Protein AF-A0A1V4HK90-F1 (afdb_monomer_lite)

Radius of gyration: 21.17 Å; chains: 1; bounding box: 54×52×65 Å

Organism: NCBI:txid1469647

pLDDT: mean 83.97, std 14.46, range [26.59, 98.81]

Sequence (377 aa):
MNIYHGDNYDIMKKLIDEGYAGCFDMIYLDGPFNSGRIFTRQIRGTNVELVDPWHELKSMQLYDKPELYLEDYKKRIELARELLNNRGVLVLQISQKEGHYLKVLLDSIFGREHFLCEVIWKMAEKPYPLRGQFGLSHESLFFYAKTDMVKKHNRLLFPSIWDDVGFYEELGEEDTLYPSQKPQKLMRRILEATTKRGDLIGDFYCGSGSMPFMAQALGRKWIASDTSWQAVQVTKDRLYEIGVRPHIFRIKANIPADMEGCWEVPYINEDGIHESQKVRIPLPTLVFQDNNFVLEHEDWRTWCLYNVLHVTLREGKHIFEWDRIQERIDELLSLPKDTYIQESHRGKDGDIRINDIFGCDYYYHNRKYKFSVPESI

Foldseek 3Di:
DEEEAAQLLVVLVVCVVVPLFQAAQEEEEPDDQLPLDFWWFDQPPDPFTWHAQVSNVVSQVRNVPVVVVLVSVLSNVLSVLRSHHQQHKYKYKYAPPCVVVVVVSCCVRQNPVQWDDKAKEQADPDFCDDVPDDGHGTIIITMGGSHPNHDQPDPDDDDSYHDPQYHQVPQPPVDLRGNPDDHLSVLLVVCVRRHAAAGEYEYADCQQNSNVLSCVVRRYHYYYYHNDLVSVLNNQVSCVVVVDHHQYAYDCPPFPPPPQFWGWAFDADQVGTHNVHTDIAGDWFWDQDPNAIFTDGPDLLVVLLSTTDQWDQDPNDTDGDPVVSNVSSVVVVPDDRSQQWDDWDQDPQRKTWTAGSSGQIWIDDPNDTDSDPPDHD

Secondary structure (DSSP, 8-state):
-EEEES-HHHHHHHHIIIIITT-EEEEEE----S--PPP-EEPTTSSPEE--HHHHHHHHHHTT-HHHHHHHHHHHHHHHHHHEEEEEEEEEEE-TTTHHHHHHHHHHHH-GGGEEEEEEEE--SSPBP-TTSPPB-EEEEEEEESSTT-----S----SEESSS--GGG-GGG--S-TTPPPHHHHHHHHHHH--TT-EEEESS-TTTHHHHHHHHTT-EEEEEES-HHHHHHHHHHHHHTT---EEEE-GGGS-TT-SSEEEEEEEETTEEEEEEEEEEEPPEEEEETTEEEEE-S-HHHHHHTTB--EEEETTEEEE-HHHHHHHHHHHHHS-GGGGEEEEEE-TTS-EEEEETTS-EEEEETTEEE-------

InterPro domains:
  IPR002295 N4/N6-methyltransferase, Type III restriction-modification enzyme EcoPI Mod subunit-like [PR00506] (24-36)
  IPR002295 N4/N6-methyltransferase, Type III restriction-modification enzyme EcoPI Mod subunit-like [PR00506] (76-95)
  IPR002295 N4/N6-methyltransferase, Type III restriction-modification enzyme EcoPI Mod subunit-like [PR00506] (178-200)
  IPR002295 N4/N6-methyltransferase, Type III restriction-modification enzyme EcoPI Mod subunit-like [PR00506] (201-215)
  IPR002941 DNA methylase N-4/N-6 [PF01555] (25-236)
  IPR029063 S-adenosyl-L-methionine-dependent methyltransferase superfamily [G3DSA:3.40.50.150] (1-254)
  IPR029063 S-adenosyl-L-methionine-dependent methyltransferase superfamily [SSF53335] (3-246)

Structure (mmCIF, N/CA/C/O backbone):
data_AF-A0A1V4HK90-F1
#
_entry.id   AF-A0A1V4HK90-F1
#
loop_
_atom_site.group_PDB
_atom_site.id
_atom_site.type_symbol
_atom_site.label_atom_id
_atom_site.label_alt_id
_atom_site.label_comp_id
_atom_site.label_asym_id
_atom_site.label_entity_id
_atom_site.label_seq_id
_atom_site.pdbx_PDB_ins_code
_atom_site.Cartn_x
_atom_site.Cartn_y
_atom_site.Cartn_z
_atom_site.occupancy
_atom_site.B_iso_or_equiv
_atom_site.auth_seq_id
_atom_site.auth_comp_id
_atom_site.auth_asym_id
_atom_site.auth_atom_id
_atom_site.pdbx_PDB_model_num
ATOM 1 N N . MET A 1 1 ? -7.450 16.323 -3.611 1.00 87.69 1 MET A N 1
ATOM 2 C CA . MET A 1 1 ? -7.262 14.862 -3.511 1.00 87.69 1 MET A CA 1
ATOM 3 C C . MET A 1 1 ? -5.878 14.588 -4.035 1.00 87.69 1 MET A C 1
ATOM 5 O O . MET A 1 1 ? -5.579 15.039 -5.140 1.00 87.69 1 MET A O 1
ATOM 9 N N . ASN A 1 2 ? -5.039 13.952 -3.227 1.00 92.44 2 ASN A N 1
ATOM 10 C CA . ASN A 1 2 ? -3.597 13.957 -3.445 1.00 92.44 2 ASN A CA 1
ATOM 11 C C . ASN A 1 2 ? -3.065 12.525 -3.374 1.00 92.44 2 ASN A C 1
ATOM 13 O O . ASN A 1 2 ? -3.453 11.780 -2.473 1.00 92.44 2 ASN A O 1
ATOM 17 N N . ILE A 1 3 ? -2.177 12.171 -4.301 1.00 92.50 3 ILE A N 1
ATOM 18 C CA . ILE A 1 3 ? -1.378 10.946 -4.248 1.00 92.50 3 ILE A CA 1
ATOM 19 C C . ILE A 1 3 ? 0.081 11.353 -4.068 1.00 92.50 3 ILE A C 1
ATOM 21 O O . ILE A 1 3 ? 0.580 12.193 -4.814 1.00 92.50 3 ILE A O 1
ATOM 25 N N . TYR A 1 4 ? 0.766 10.761 -3.100 1.00 90.00 4 TYR A N 1
ATOM 26 C CA . TYR A 1 4 ? 2.191 10.969 -2.884 1.00 90.00 4 TYR A CA 1
ATOM 27 C C . TYR A 1 4 ? 2.969 9.723 -3.307 1.00 90.00 4 TYR A C 1
ATOM 29 O O . TYR A 1 4 ? 2.623 8.606 -2.934 1.00 90.00 4 TYR A O 1
ATOM 37 N N . HIS A 1 5 ? 4.029 9.927 -4.077 1.00 85.06 5 HIS A N 1
ATOM 38 C CA . HIS A 1 5 ? 5.011 8.907 -4.409 1.00 85.06 5 HIS A CA 1
ATOM 39 C C . HIS A 1 5 ? 6.257 9.100 -3.542 1.00 85.06 5 HIS A C 1
ATOM 41 O O . HIS A 1 5 ? 6.858 10.183 -3.548 1.00 85.06 5 HIS A O 1
ATOM 47 N N . GLY A 1 6 ? 6.629 8.057 -2.809 1.00 80.50 6 GLY A N 1
ATOM 48 C CA . GLY A 1 6 ? 7.781 8.037 -1.913 1.00 80.50 6 GLY A CA 1
ATOM 49 C C . GLY A 1 6 ? 7.541 7.133 -0.707 1.00 80.50 6 GLY A C 1
ATOM 50 O O . GLY A 1 6 ? 6.469 6.543 -0.563 1.00 80.50 6 GLY A O 1
ATOM 51 N N . ASP A 1 7 ? 8.529 7.043 0.183 1.00 84.25 7 ASP A N 1
ATOM 52 C CA . ASP A 1 7 ? 8.348 6.281 1.415 1.00 84.25 7 ASP A CA 1
ATOM 53 C C . ASP A 1 7 ? 7.281 6.952 2.296 1.00 84.25 7 ASP A C 1
ATOM 55 O O . ASP A 1 7 ? 7.306 8.154 2.575 1.00 84.25 7 ASP A O 1
ATOM 59 N N . ASN A 1 8 ? 6.307 6.157 2.719 1.00 90.94 8 ASN A N 1
ATOM 60 C CA . ASN A 1 8 ? 5.166 6.626 3.492 1.00 90.94 8 ASN A CA 1
ATOM 61 C C . ASN A 1 8 ? 5.531 7.159 4.887 1.00 90.94 8 ASN A C 1
ATOM 63 O O . ASN A 1 8 ? 4.787 7.987 5.411 1.00 90.94 8 ASN A O 1
ATOM 67 N N . TYR A 1 9 ? 6.661 6.762 5.478 1.00 91.44 9 TYR A N 1
ATOM 68 C CA . TYR A 1 9 ? 7.172 7.384 6.699 1.00 91.44 9 TYR A CA 1
ATOM 69 C C . TYR A 1 9 ? 7.493 8.865 6.457 1.00 91.44 9 TYR A C 1
ATOM 71 O O . TYR A 1 9 ? 7.004 9.733 7.182 1.00 91.44 9 TYR A O 1
ATOM 79 N N . ASP A 1 10 ? 8.244 9.166 5.395 1.00 87.75 10 ASP A N 1
ATOM 80 C CA . ASP A 1 10 ? 8.623 10.539 5.045 1.00 87.75 10 ASP A CA 1
ATOM 81 C C . ASP A 1 10 ? 7.406 11.372 4.627 1.00 87.75 10 ASP A C 1
ATOM 83 O O . ASP A 1 10 ? 7.299 12.548 4.978 1.00 87.75 10 ASP A O 1
ATOM 87 N N . ILE A 1 11 ? 6.454 10.750 3.925 1.00 92.38 11 ILE A N 1
ATOM 88 C CA . ILE A 1 11 ? 5.189 11.386 3.540 1.00 92.38 11 ILE A CA 1
ATOM 89 C C . ILE A 1 11 ? 4.363 11.748 4.770 1.00 92.38 11 ILE A C 1
ATOM 91 O O . ILE A 1 11 ? 3.951 12.900 4.899 1.00 92.38 11 ILE A O 1
ATOM 95 N N . MET A 1 12 ? 4.135 10.810 5.692 1.00 96.38 12 MET A N 1
ATOM 96 C CA . MET A 1 12 ? 3.363 11.094 6.904 1.00 96.38 12 MET A CA 1
ATOM 97 C C . MET A 1 12 ? 4.035 12.169 7.763 1.00 96.38 12 MET A C 1
ATOM 99 O O . MET A 1 12 ? 3.344 13.048 8.277 1.00 96.38 12 MET A O 1
ATOM 103 N N . LYS A 1 13 ? 5.370 12.157 7.859 1.00 95.06 13 LYS A N 1
ATOM 104 C CA . LYS A 1 13 ? 6.131 13.206 8.547 1.00 95.06 13 LYS A CA 1
ATOM 105 C C . LYS A 1 13 ? 5.943 14.577 7.888 1.00 95.06 13 LYS A C 1
ATOM 107 O O . LYS A 1 13 ? 5.613 15.536 8.578 1.00 95.06 13 LYS A O 1
ATOM 112 N N . LYS A 1 14 ? 6.061 14.669 6.558 1.00 92.38 14 LYS A N 1
ATOM 113 C CA . LYS A 1 14 ? 5.802 15.920 5.825 1.00 92.38 14 LYS A CA 1
ATOM 114 C C . LYS A 1 14 ? 4.372 16.415 6.039 1.00 92.38 14 LYS A C 1
ATOM 116 O O . LYS A 1 14 ? 4.173 17.605 6.233 1.00 92.38 14 LYS A O 1
ATOM 121 N N . LEU A 1 15 ? 3.381 15.523 6.030 1.00 96.00 15 LEU A N 1
ATOM 122 C CA . LEU A 1 15 ? 1.987 15.897 6.281 1.00 96.00 15 LEU A CA 1
ATOM 123 C C . LEU A 1 15 ? 1.805 16.494 7.684 1.00 96.00 15 LEU A C 1
ATOM 125 O O . LEU A 1 15 ? 1.096 17.488 7.834 1.00 96.00 15 LEU A O 1
ATOM 129 N N . ILE A 1 16 ? 2.458 15.929 8.702 1.00 97.50 16 ILE A N 1
ATOM 130 C CA . ILE A 1 16 ? 2.481 16.501 10.057 1.00 97.50 16 ILE A CA 1
ATOM 131 C C . ILE A 1 16 ? 3.075 17.915 10.029 1.00 97.50 16 ILE A C 1
ATOM 133 O O . ILE A 1 16 ? 2.431 18.842 10.524 1.00 97.50 16 ILE A O 1
ATOM 137 N N . ASP A 1 17 ? 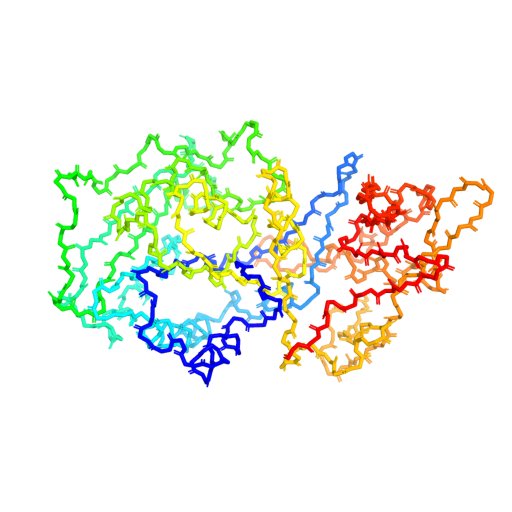4.231 18.094 9.383 1.00 93.75 17 ASP A N 1
ATOM 138 C CA . ASP A 1 17 ? 4.901 19.396 9.244 1.00 93.75 17 ASP A CA 1
ATOM 139 C C . ASP A 1 17 ? 4.040 20.425 8.475 1.00 93.75 17 ASP A C 1
ATOM 141 O O . ASP A 1 17 ? 4.097 21.625 8.741 1.00 93.75 17 ASP A O 1
ATOM 145 N N . GLU A 1 18 ? 3.191 19.959 7.555 1.00 93.56 18 GLU A N 1
ATOM 146 C CA . GLU A 1 18 ? 2.221 20.761 6.793 1.00 93.56 18 GLU A CA 1
ATOM 147 C C . GLU A 1 18 ? 0.905 21.028 7.546 1.00 93.56 18 GLU A C 1
ATOM 149 O O . GLU A 1 18 ? -0.017 21.635 6.997 1.00 93.56 18 GLU A O 1
ATOM 154 N N . GLY A 1 19 ? 0.803 20.604 8.808 1.00 96.69 19 GLY A N 1
ATOM 155 C CA . GLY A 1 19 ? -0.341 20.887 9.671 1.00 96.69 19 GLY A CA 1
ATOM 156 C C . GLY A 1 19 ? -1.487 19.879 9.581 1.00 96.69 19 GLY A C 1
ATOM 157 O O . GLY A 1 19 ? -2.588 20.189 10.029 1.00 96.69 19 GLY A O 1
ATOM 158 N N . TYR A 1 20 ? -1.255 18.674 9.047 1.00 98.00 20 TYR A N 1
ATOM 159 C CA . TYR A 1 20 ? -2.250 17.590 9.046 1.00 98.00 20 TYR A CA 1
ATOM 160 C C . TYR A 1 20 ? -2.288 16.770 10.346 1.00 98.00 20 TYR A C 1
ATOM 162 O O . TYR A 1 20 ? -3.078 15.824 10.459 1.00 98.00 20 TYR A O 1
ATOM 170 N N . ALA A 1 21 ? -1.456 17.102 11.337 1.00 98.50 21 ALA A N 1
ATOM 171 C CA . ALA A 1 21 ? -1.523 16.481 12.654 1.00 98.50 21 ALA A CA 1
ATOM 172 C C . ALA A 1 21 ? -2.938 16.629 13.239 1.00 98.50 21 ALA A C 1
ATOM 174 O O . ALA A 1 21 ? -3.484 17.728 13.337 1.00 98.50 21 ALA A O 1
ATOM 175 N N . GLY A 1 22 ? -3.553 15.515 13.634 1.00 98.31 22 GLY A N 1
ATOM 176 C CA . GLY A 1 22 ? -4.905 15.542 14.180 1.00 98.31 22 GLY A CA 1
ATOM 177 C C . GLY A 1 22 ? -6.028 15.796 13.169 1.00 98.31 22 GLY A C 1
ATOM 178 O O . GLY A 1 22 ? -7.114 16.184 13.601 1.00 98.31 22 GLY A O 1
ATOM 179 N N . CYS A 1 23 ? -5.813 15.615 11.862 1.00 98.44 23 CYS A N 1
ATOM 180 C CA . CYS A 1 23 ? -6.815 15.926 10.835 1.00 98.44 23 CYS A CA 1
ATOM 181 C C . CYS A 1 23 ? -7.575 14.716 10.276 1.00 98.44 23 CYS A C 1
ATOM 183 O O . CYS A 1 23 ? -8.693 14.889 9.793 1.00 98.44 23 CYS A O 1
ATOM 185 N N . PHE A 1 24 ? -7.013 13.509 10.321 1.00 98.50 24 PHE A N 1
ATOM 186 C CA . PHE A 1 24 ? -7.594 12.345 9.646 1.00 98.50 24 PHE A CA 1
ATOM 187 C C . PHE A 1 24 ? -8.703 11.679 10.469 1.00 98.50 24 PHE A C 1
ATOM 189 O O . PHE A 1 24 ? -8.525 11.383 11.649 1.00 98.50 24 PHE A O 1
ATOM 196 N N . ASP A 1 25 ? -9.843 11.403 9.840 1.00 97.81 25 ASP A N 1
ATOM 197 C CA . ASP A 1 25 ? -10.961 10.672 10.451 1.00 97.81 25 ASP A CA 1
ATOM 198 C C . ASP A 1 25 ? -10.745 9.157 10.404 1.00 97.81 25 ASP A C 1
ATOM 200 O O . ASP A 1 25 ? -11.163 8.428 11.303 1.00 97.81 25 ASP A O 1
ATOM 204 N N . MET A 1 26 ? -10.054 8.672 9.374 1.00 98.00 26 MET A N 1
ATOM 205 C CA . MET A 1 26 ? -9.611 7.286 9.301 1.00 98.00 26 MET A CA 1
ATOM 206 C C . MET A 1 26 ? -8.251 7.201 8.626 1.00 98.00 26 MET A C 1
ATOM 208 O O . MET A 1 26 ? -7.990 7.916 7.659 1.00 98.00 26 MET A O 1
ATOM 212 N N . ILE A 1 27 ? -7.413 6.284 9.098 1.00 98.75 27 ILE A N 1
ATOM 213 C CA . ILE A 1 27 ? -6.214 5.851 8.384 1.00 98.75 27 ILE A CA 1
ATOM 214 C C . ILE A 1 27 ? -6.302 4.342 8.190 1.00 98.75 27 ILE A C 1
ATOM 216 O O . ILE A 1 27 ? -6.552 3.604 9.142 1.00 98.75 27 ILE A O 1
ATOM 220 N N . TYR A 1 28 ? -6.118 3.903 6.952 1.00 98.50 28 TYR A N 1
ATOM 221 C CA . TYR A 1 28 ? -6.052 2.502 6.570 1.00 98.50 28 TYR A CA 1
ATOM 222 C C . TYR A 1 28 ? -4.607 2.131 6.243 1.00 98.50 28 TYR A C 1
ATOM 224 O O . TYR A 1 28 ? -3.931 2.851 5.508 1.00 98.50 28 TYR A O 1
ATOM 232 N N . LEU A 1 29 ? -4.133 1.029 6.823 1.00 96.75 29 LEU A N 1
ATOM 233 C CA . LEU A 1 29 ? -2.803 0.482 6.585 1.00 96.75 29 LEU A CA 1
ATOM 234 C C . LEU A 1 29 ? -2.929 -0.970 6.113 1.00 96.75 29 LEU A C 1
ATOM 236 O O . LEU A 1 29 ? -3.266 -1.848 6.905 1.00 96.75 29 LEU A O 1
ATOM 240 N N . ASP A 1 30 ? -2.604 -1.204 4.845 1.00 92.12 30 ASP A N 1
ATOM 241 C CA . ASP A 1 30 ? -2.498 -2.520 4.192 1.00 92.12 30 ASP A CA 1
ATOM 242 C C . ASP A 1 30 ? -1.075 -2.699 3.649 1.00 92.12 30 ASP A C 1
ATOM 244 O O . ASP A 1 30 ? -0.833 -2.884 2.460 1.00 92.12 30 ASP A O 1
ATOM 248 N N . GLY A 1 31 ? -0.102 -2.514 4.545 1.00 83.62 31 GLY A N 1
ATOM 249 C CA . GLY A 1 31 ? 1.314 -2.643 4.214 1.00 83.62 31 GLY A CA 1
ATOM 250 C C . GLY A 1 31 ? 1.742 -4.091 3.952 1.00 83.62 31 GLY A C 1
ATOM 251 O O . GLY A 1 31 ? 0.925 -5.009 4.001 1.00 83.62 31 GLY A O 1
ATOM 252 N N . PRO A 1 32 ? 3.030 -4.332 3.664 1.00 78.94 32 PRO A N 1
ATOM 253 C CA . PRO A 1 32 ? 3.509 -5.661 3.299 1.00 78.94 32 PRO A CA 1
ATOM 254 C C . PRO A 1 32 ? 3.268 -6.661 4.433 1.00 78.94 32 PRO A C 1
ATOM 256 O O . PRO A 1 32 ? 3.624 -6.397 5.566 1.00 78.94 32 PRO A O 1
ATOM 259 N N . PHE A 1 33 ? 2.746 -7.854 4.144 1.00 73.88 33 PHE A N 1
ATOM 260 C CA . PHE A 1 33 ? 2.436 -8.860 5.179 1.00 73.88 33 PHE A CA 1
ATOM 261 C C . PHE A 1 33 ? 3.642 -9.693 5.637 1.00 73.88 33 PHE A C 1
ATOM 263 O O . PHE A 1 33 ? 3.480 -10.831 6.081 1.00 73.88 33 PHE A O 1
ATOM 270 N N . ASN A 1 34 ? 4.853 -9.175 5.431 1.00 72.31 34 ASN A N 1
ATOM 271 C CA . ASN A 1 34 ? 6.106 -9.915 5.568 1.00 72.31 34 ASN A CA 1
ATOM 272 C C . ASN A 1 34 ? 6.094 -11.274 4.831 1.00 72.31 34 ASN A C 1
ATOM 274 O O . ASN A 1 34 ? 6.615 -12.284 5.303 1.00 72.31 34 ASN A O 1
ATOM 278 N N . SER A 1 35 ? 5.420 -11.345 3.683 1.00 64.69 35 SER A N 1
ATOM 279 C CA . SER A 1 35 ? 5.190 -12.597 2.951 1.00 64.69 35 SER A CA 1
ATOM 280 C C . SER A 1 35 ? 6.354 -12.998 2.046 1.00 64.69 35 SER A C 1
ATOM 282 O O . SER A 1 35 ? 6.320 -14.092 1.487 1.00 64.69 35 SER A O 1
ATOM 284 N N . GLY A 1 36 ? 7.345 -12.115 1.870 1.00 69.69 36 GLY A N 1
ATOM 285 C CA . GLY A 1 36 ? 8.410 -12.281 0.876 1.00 69.69 36 GLY A CA 1
ATOM 286 C C . GLY A 1 36 ? 7.882 -12.163 -0.552 1.00 69.69 36 GLY A C 1
ATOM 287 O O . GLY A 1 36 ? 8.567 -12.510 -1.505 1.00 69.69 36 GLY A O 1
ATOM 288 N N . ARG A 1 37 ? 6.633 -11.716 -0.733 1.00 74.12 37 ARG A N 1
ATOM 289 C CA . ARG A 1 37 ? 6.095 -11.441 -2.061 1.00 74.12 37 ARG A CA 1
ATOM 290 C C . ARG A 1 37 ? 6.660 -10.125 -2.562 1.00 74.12 37 ARG A C 1
ATOM 292 O O . ARG A 1 37 ? 6.687 -9.142 -1.830 1.00 74.12 37 ARG A O 1
ATOM 299 N N . ILE A 1 38 ? 7.046 -10.137 -3.826 1.00 78.06 38 ILE A N 1
ATOM 300 C CA . ILE A 1 38 ? 7.404 -8.951 -4.586 1.00 78.06 38 ILE A CA 1
ATOM 301 C C . ILE A 1 38 ? 6.145 -8.557 -5.353 1.00 78.06 38 ILE A C 1
ATOM 303 O O . ILE A 1 38 ? 5.592 -9.383 -6.082 1.00 78.06 38 ILE A O 1
ATOM 307 N N . PHE A 1 39 ? 5.641 -7.342 -5.137 1.00 76.44 39 PHE A N 1
ATOM 308 C CA . PHE A 1 39 ? 4.477 -6.864 -5.877 1.00 76.44 39 PHE A CA 1
ATOM 309 C C . PHE A 1 39 ? 4.901 -6.395 -7.264 1.00 76.44 39 PHE A C 1
ATOM 311 O O . PHE A 1 39 ? 5.811 -5.579 -7.406 1.00 76.44 39 PHE A O 1
ATOM 318 N N . THR A 1 40 ? 4.229 -6.932 -8.279 1.00 79.88 40 THR A N 1
ATOM 319 C CA . THR A 1 40 ? 4.514 -6.667 -9.686 1.00 79.88 40 THR A CA 1
ATOM 320 C C . THR A 1 40 ? 3.266 -6.195 -10.426 1.00 79.88 40 THR A C 1
ATOM 322 O O . THR A 1 40 ? 2.146 -6.362 -9.948 1.00 79.88 40 THR A O 1
ATOM 325 N N . ARG A 1 41 ? 3.440 -5.591 -11.603 1.00 80.44 41 ARG A N 1
ATOM 326 C CA . ARG A 1 41 ? 2.349 -5.315 -12.550 1.00 80.44 41 ARG A CA 1
ATOM 327 C C . ARG A 1 41 ? 2.580 -6.134 -13.809 1.00 80.44 41 ARG A C 1
ATOM 329 O O . ARG A 1 41 ? 3.599 -5.951 -14.470 1.00 80.44 41 ARG A O 1
ATOM 336 N N . GLN A 1 42 ? 1.637 -6.995 -14.174 1.00 81.56 42 GLN A N 1
ATOM 337 C CA . GLN A 1 42 ? 1.713 -7.697 -15.453 1.00 81.56 42 GLN A CA 1
ATOM 338 C C . GLN A 1 42 ? 1.410 -6.731 -16.605 1.00 81.56 42 GLN A C 1
ATOM 340 O O . GLN A 1 42 ? 0.427 -5.982 -16.566 1.00 81.56 42 GLN A O 1
ATOM 345 N N . ILE A 1 43 ? 2.232 -6.758 -17.654 1.00 77.75 43 ILE A N 1
ATOM 346 C CA . ILE A 1 43 ? 1.915 -6.057 -18.898 1.00 77.75 43 ILE A CA 1
ATOM 347 C C . ILE A 1 43 ? 0.801 -6.829 -19.613 1.00 77.75 43 ILE A C 1
ATOM 349 O O . ILE A 1 43 ? 0.912 -8.025 -19.883 1.00 77.75 43 ILE A O 1
ATOM 353 N N . ARG A 1 44 ? -0.299 -6.137 -19.935 1.00 73.88 44 ARG A N 1
ATOM 354 C CA . ARG A 1 44 ? -1.438 -6.740 -20.643 1.00 73.88 44 ARG A CA 1
ATOM 355 C C . ARG A 1 44 ? -0.976 -7.383 -21.953 1.00 73.88 44 ARG A C 1
ATOM 357 O O . ARG A 1 44 ? -0.344 -6.729 -22.776 1.00 73.88 44 ARG A O 1
ATOM 364 N N . GLY A 1 45 ? -1.349 -8.646 -22.151 1.00 75.00 45 GLY A N 1
ATOM 365 C CA . GLY A 1 45 ? -1.028 -9.399 -23.365 1.00 75.00 45 GLY A CA 1
ATOM 366 C C . GLY A 1 45 ? 0.373 -10.016 -23.400 1.00 75.00 45 GLY A C 1
ATOM 367 O O . GLY A 1 45 ? 0.704 -10.639 -24.404 1.00 75.00 45 GLY A O 1
ATOM 368 N N . THR A 1 46 ? 1.173 -9.894 -22.334 1.00 78.38 46 THR A N 1
ATOM 369 C CA . THR A 1 46 ? 2.491 -10.543 -22.219 1.00 78.38 46 THR A CA 1
ATOM 370 C C . THR A 1 46 ? 2.614 -11.317 -20.903 1.00 78.38 46 THR A C 1
ATOM 372 O O . THR A 1 46 ? 1.769 -11.200 -20.012 1.00 78.38 46 THR A O 1
ATOM 375 N N . ASN A 1 47 ? 3.676 -12.116 -20.763 1.00 80.50 47 ASN A N 1
ATOM 376 C CA . ASN A 1 47 ? 4.019 -12.788 -19.501 1.00 80.50 47 ASN A CA 1
ATOM 377 C C . ASN A 1 47 ? 5.058 -12.005 -18.682 1.00 80.50 47 ASN A C 1
ATOM 379 O O . ASN A 1 47 ? 5.680 -12.548 -17.764 1.00 80.50 47 ASN A O 1
ATOM 383 N N . VAL A 1 48 ? 5.268 -10.733 -19.028 1.00 83.75 48 VAL A N 1
ATOM 384 C CA . VAL A 1 48 ? 6.262 -9.884 -18.384 1.00 83.75 48 VAL A CA 1
ATOM 385 C C . VAL A 1 48 ? 5.634 -9.176 -17.192 1.00 83.75 48 VAL A C 1
ATOM 387 O O . VAL A 1 48 ? 4.634 -8.464 -17.307 1.00 83.75 48 VAL A O 1
ATOM 390 N N . GLU A 1 49 ? 6.263 -9.369 -16.040 1.00 85.25 49 GLU A N 1
ATOM 391 C CA . GLU A 1 49 ? 5.927 -8.709 -14.789 1.00 85.25 49 GLU A CA 1
ATOM 392 C C . GLU A 1 49 ? 6.909 -7.579 -14.517 1.00 85.25 49 GLU A C 1
ATOM 394 O O . GLU A 1 49 ? 8.126 -7.791 -14.507 1.00 85.25 49 GLU A O 1
ATOM 399 N N . LEU A 1 50 ? 6.359 -6.394 -14.273 1.00 82.81 50 LEU A N 1
ATOM 400 C CA . LEU A 1 50 ? 7.130 -5.215 -13.938 1.00 82.81 50 LEU A CA 1
ATOM 401 C C . LEU A 1 50 ? 7.287 -5.046 -12.437 1.00 82.81 50 LEU A C 1
ATOM 403 O O . LEU A 1 50 ? 6.325 -5.262 -11.701 1.00 82.81 50 LEU A O 1
ATOM 407 N N . VAL A 1 51 ? 8.460 -4.605 -11.997 1.00 80.38 51 VAL A N 1
ATOM 408 C CA . VAL A 1 51 ? 8.799 -4.424 -10.582 1.00 80.38 51 VAL A CA 1
ATOM 409 C C . VAL A 1 51 ? 9.459 -3.070 -10.335 1.00 80.38 51 VAL A C 1
ATOM 411 O O . VAL A 1 51 ? 10.110 -2.512 -11.214 1.00 80.38 51 VAL A O 1
ATOM 414 N N . ASP A 1 52 ? 9.307 -2.552 -9.117 1.00 75.69 52 ASP A N 1
ATOM 415 C CA . ASP A 1 52 ? 10.177 -1.501 -8.590 1.00 75.69 52 ASP A CA 1
ATOM 416 C C . ASP A 1 52 ? 11.394 -2.153 -7.895 1.00 75.69 52 ASP A C 1
ATOM 418 O O . ASP A 1 52 ? 11.204 -2.873 -6.905 1.00 75.69 52 ASP A O 1
ATOM 422 N N . PRO A 1 53 ? 12.636 -1.921 -8.363 1.00 70.44 53 PRO A N 1
ATOM 423 C CA . PRO A 1 53 ? 13.838 -2.520 -7.778 1.00 70.44 53 PRO A CA 1
ATOM 424 C C . PRO A 1 53 ? 14.007 -2.241 -6.279 1.00 70.44 53 PRO A C 1
ATOM 426 O O . PRO A 1 53 ? 14.489 -3.095 -5.533 1.00 70.44 53 PRO A O 1
ATOM 429 N N . TRP A 1 54 ? 13.592 -1.063 -5.807 1.00 74.12 54 TRP A N 1
ATOM 430 C CA . TRP A 1 54 ? 13.673 -0.710 -4.390 1.00 74.12 54 TRP A CA 1
ATOM 431 C C . TRP A 1 54 ? 12.651 -1.484 -3.562 1.00 74.12 54 TRP A C 1
ATOM 433 O O . TRP A 1 54 ? 12.934 -1.889 -2.432 1.00 74.12 54 TRP A O 1
ATOM 443 N N . HIS A 1 55 ? 11.470 -1.722 -4.130 1.00 76.31 55 HIS A N 1
ATOM 444 C CA . HIS A 1 55 ? 10.449 -2.548 -3.501 1.00 76.31 55 HIS A CA 1
ATOM 445 C C . HIS A 1 55 ? 10.883 -4.017 -3.395 1.00 76.31 55 HIS A C 1
ATOM 447 O O . HIS A 1 55 ? 10.701 -4.642 -2.345 1.00 76.31 55 HIS A O 1
ATOM 453 N N . GLU A 1 56 ? 11.479 -4.560 -4.459 1.00 78.00 56 GLU A N 1
ATOM 454 C CA . GLU A 1 56 ? 12.041 -5.914 -4.473 1.00 78.00 56 GLU A CA 1
ATOM 455 C C . GLU A 1 56 ? 13.112 -6.072 -3.390 1.00 78.00 56 GLU A C 1
ATOM 457 O O . GLU A 1 56 ? 13.017 -6.964 -2.543 1.00 78.00 56 GLU A O 1
ATOM 462 N N . LEU A 1 57 ? 14.056 -5.131 -3.334 1.00 76.25 57 LEU A N 1
ATOM 463 C CA . LEU A 1 57 ? 15.111 -5.104 -2.329 1.00 76.25 57 LEU A CA 1
ATOM 464 C C . LEU A 1 57 ? 14.557 -5.051 -0.900 1.00 76.25 57 LEU A C 1
ATOM 466 O O . LEU A 1 57 ? 14.933 -5.867 -0.055 1.00 76.25 57 LEU A O 1
ATOM 470 N N . LYS A 1 58 ? 13.634 -4.121 -0.622 1.00 77.06 58 LYS A N 1
ATOM 471 C CA . LYS A 1 58 ? 13.015 -3.990 0.705 1.00 77.06 58 LYS A CA 1
ATOM 472 C C . LYS A 1 58 ? 12.311 -5.289 1.109 1.00 77.06 58 LYS A C 1
ATOM 474 O O . LYS A 1 58 ? 12.426 -5.722 2.255 1.00 77.06 58 LYS A O 1
ATOM 479 N N . SER A 1 59 ? 11.629 -5.940 0.167 1.00 78.69 59 SER A N 1
ATOM 480 C CA . SER A 1 59 ? 10.960 -7.224 0.403 1.00 78.69 59 SER A CA 1
ATOM 481 C C . SER A 1 59 ? 11.959 -8.333 0.750 1.00 78.69 59 SER A C 1
ATOM 483 O O . SER A 1 59 ? 11.737 -9.070 1.712 1.00 78.69 59 SER A O 1
ATOM 485 N N . MET A 1 60 ? 13.088 -8.406 0.037 1.00 77.06 60 MET A N 1
ATOM 486 C CA . MET A 1 60 ? 14.165 -9.369 0.308 1.00 77.06 60 MET A CA 1
ATOM 487 C C . MET A 1 60 ? 14.841 -9.140 1.667 1.00 77.06 60 MET A C 1
ATOM 489 O O . MET A 1 60 ? 15.191 -10.100 2.349 1.00 77.06 60 MET A O 1
ATOM 493 N N . GLN A 1 61 ? 15.030 -7.882 2.077 1.00 76.50 61 GLN A N 1
ATOM 494 C CA . GLN A 1 61 ? 15.692 -7.546 3.341 1.00 76.50 61 GLN A CA 1
ATOM 495 C C . GLN A 1 61 ? 14.848 -7.883 4.575 1.00 76.50 61 GLN A C 1
ATOM 497 O O . GLN A 1 61 ? 15.404 -8.273 5.605 1.00 76.50 61 GLN A O 1
ATOM 502 N N . LEU A 1 62 ? 13.529 -7.685 4.492 1.00 76.81 62 LEU A N 1
ATOM 503 C CA . LEU A 1 62 ? 12.626 -7.808 5.639 1.00 76.81 62 LEU A CA 1
ATOM 504 C C . LEU A 1 62 ? 12.138 -9.240 5.878 1.00 76.81 62 LEU A C 1
ATOM 506 O O . LEU A 1 62 ? 11.874 -9.591 7.027 1.00 76.81 62 LEU A O 1
ATOM 510 N N . TYR A 1 63 ? 12.048 -10.066 4.828 1.00 75.69 63 TYR A N 1
ATOM 511 C CA . TYR A 1 63 ? 11.355 -11.359 4.878 1.00 75.69 63 TYR A CA 1
ATOM 512 C C . TYR A 1 63 ? 11.805 -12.285 6.022 1.00 75.69 63 TYR A C 1
ATOM 514 O O . TYR A 1 63 ? 10.963 -12.877 6.703 1.00 75.69 63 TYR A O 1
ATOM 522 N N . ASP A 1 64 ? 13.115 -12.355 6.271 1.00 72.88 64 ASP A N 1
ATOM 523 C CA . ASP A 1 64 ? 13.723 -13.217 7.295 1.00 72.88 64 ASP A CA 1
ATOM 524 C C . ASP A 1 64 ? 14.101 -12.465 8.589 1.00 72.88 64 ASP A C 1
ATOM 526 O O . ASP A 1 64 ? 14.808 -13.009 9.438 1.00 72.88 64 ASP A O 1
ATOM 530 N N . LYS A 1 65 ? 13.662 -11.208 8.749 1.00 83.25 65 LYS A N 1
ATOM 531 C CA . LYS A 1 65 ? 14.053 -10.317 9.858 1.00 83.25 65 LYS A CA 1
ATOM 532 C C . LYS A 1 65 ? 12.827 -9.674 10.526 1.00 83.25 65 LYS A C 1
ATOM 534 O O . LYS A 1 65 ? 12.559 -8.485 10.316 1.00 83.25 65 LYS A O 1
ATOM 539 N N . PRO A 1 66 ? 12.059 -10.438 11.325 1.00 83.38 66 PRO A N 1
ATOM 540 C CA . PRO A 1 66 ? 10.812 -9.964 11.933 1.00 83.38 66 PRO A CA 1
ATOM 541 C C . PRO A 1 66 ? 11.000 -8.730 12.830 1.00 83.38 66 PRO A C 1
ATOM 543 O O . PRO A 1 66 ? 10.124 -7.872 12.902 1.00 83.38 66 PRO A O 1
ATOM 546 N N . GLU A 1 67 ? 12.150 -8.585 13.482 1.00 88.12 67 GLU A N 1
ATOM 547 C CA . GLU A 1 67 ? 12.497 -7.408 14.277 1.00 88.12 67 GLU A CA 1
ATOM 548 C C . GLU A 1 67 ? 12.545 -6.124 13.438 1.00 88.12 67 GLU A C 1
ATOM 550 O O . GLU A 1 67 ? 11.958 -5.116 13.833 1.00 88.12 67 GLU A O 1
ATOM 555 N N . LEU A 1 68 ? 13.146 -6.172 12.242 1.00 86.94 68 LEU A N 1
ATOM 556 C CA . LEU A 1 68 ? 13.193 -5.021 11.337 1.00 86.94 68 LEU A CA 1
ATOM 557 C C . LEU A 1 68 ? 11.802 -4.683 10.808 1.00 86.94 68 LEU A C 1
ATOM 559 O O . LEU A 1 68 ? 11.450 -3.511 10.695 1.00 86.94 68 LEU A O 1
ATOM 563 N N . TYR A 1 69 ? 10.995 -5.707 10.528 1.00 87.69 69 TYR A N 1
ATOM 564 C CA . TYR A 1 69 ? 9.611 -5.539 10.104 1.00 87.69 69 TYR A CA 1
ATOM 565 C C . TYR A 1 69 ? 8.769 -4.804 11.164 1.00 87.69 69 TYR A C 1
ATOM 567 O O . TYR A 1 69 ? 8.078 -3.829 10.853 1.00 87.69 69 TYR A O 1
ATOM 575 N N . LEU A 1 70 ? 8.862 -5.219 12.432 1.00 91.50 70 LEU A N 1
ATOM 576 C CA . LEU A 1 70 ? 8.135 -4.579 13.532 1.00 91.50 70 LEU A CA 1
ATOM 577 C C . LEU A 1 70 ? 8.636 -3.158 13.816 1.00 91.50 70 LEU A C 1
ATOM 579 O O . LEU A 1 70 ? 7.825 -2.277 14.103 1.00 91.50 70 LEU A O 1
ATOM 583 N N . GLU A 1 71 ? 9.942 -2.905 13.711 1.00 91.81 71 GLU A N 1
ATOM 584 C CA . GLU A 1 71 ? 10.502 -1.554 13.822 1.00 91.81 71 GLU A CA 1
ATOM 585 C C . GLU A 1 71 ? 10.019 -0.625 12.698 1.00 91.81 71 GLU A C 1
ATOM 587 O O . GLU A 1 71 ? 9.711 0.543 12.960 1.00 91.81 71 GLU A O 1
ATOM 592 N N . ASP A 1 72 ? 9.917 -1.131 11.464 1.00 89.06 72 ASP A N 1
ATOM 593 C CA . ASP A 1 72 ? 9.416 -0.382 10.305 1.00 89.06 72 ASP A CA 1
ATOM 594 C C . ASP A 1 72 ? 7.940 0.006 10.488 1.00 89.06 72 ASP A C 1
ATOM 596 O O . ASP A 1 72 ? 7.556 1.159 10.250 1.00 89.06 72 ASP A O 1
ATOM 600 N N . TYR A 1 73 ? 7.123 -0.929 10.988 1.00 94.12 73 TYR A N 1
ATOM 601 C CA . TYR A 1 73 ? 5.718 -0.680 11.316 1.00 94.12 73 TYR A CA 1
ATOM 602 C C . TYR A 1 73 ? 5.548 0.253 12.510 1.00 94.12 73 TYR A C 1
ATOM 604 O O . TYR A 1 73 ? 4.701 1.142 12.453 1.00 94.12 73 TYR A O 1
ATOM 612 N N . LYS A 1 74 ? 6.347 0.104 13.574 1.00 96.94 74 LYS A N 1
ATOM 613 C CA . LYS A 1 74 ? 6.254 0.951 14.773 1.00 96.94 74 LYS A CA 1
ATOM 614 C C . LYS A 1 74 ? 6.341 2.431 14.413 1.00 96.94 74 LYS A C 1
ATOM 616 O O . LYS A 1 74 ? 5.429 3.187 14.737 1.00 96.94 74 LYS A O 1
ATOM 621 N N . LYS A 1 75 ? 7.383 2.806 13.664 1.00 95.81 75 LYS A N 1
ATOM 622 C CA . LYS A 1 75 ? 7.619 4.188 13.216 1.00 95.81 75 LYS A CA 1
ATOM 623 C C . LYS A 1 75 ? 6.423 4.748 12.437 1.00 95.81 75 LYS A C 1
ATOM 625 O O . LYS A 1 75 ? 6.043 5.899 12.612 1.00 95.81 75 LYS A O 1
ATOM 630 N N . ARG A 1 76 ? 5.800 3.929 11.585 1.00 97.12 76 ARG A N 1
ATOM 631 C CA . ARG A 1 76 ? 4.661 4.330 10.740 1.00 97.12 76 ARG A CA 1
ATOM 632 C C . ARG A 1 76 ? 3.349 4.416 11.508 1.00 97.12 76 ARG A C 1
ATOM 634 O O . ARG A 1 76 ? 2.576 5.340 11.284 1.00 97.12 76 ARG A O 1
ATOM 641 N N . ILE A 1 77 ? 3.105 3.483 12.425 1.00 98.50 77 ILE A N 1
ATOM 642 C CA . ILE A 1 77 ? 1.913 3.482 13.279 1.00 98.50 77 ILE A CA 1
ATOM 643 C C . ILE A 1 77 ? 1.932 4.695 14.223 1.00 98.50 77 ILE A C 1
ATOM 645 O O . ILE A 1 77 ? 0.885 5.305 14.439 1.00 98.50 77 ILE A O 1
ATOM 649 N N . GLU A 1 78 ? 3.099 5.077 14.752 1.00 98.56 78 GLU A N 1
ATOM 650 C CA . GLU A 1 78 ? 3.260 6.284 15.577 1.00 98.56 78 GLU A CA 1
ATOM 651 C C . GLU A 1 78 ? 2.860 7.554 14.802 1.00 98.56 78 GLU A C 1
ATOM 653 O O . GLU A 1 78 ? 2.019 8.319 15.281 1.00 98.56 78 GLU A O 1
ATOM 658 N N . LEU A 1 79 ? 3.352 7.727 13.568 1.00 98.62 79 LEU A N 1
ATOM 659 C CA . LEU A 1 79 ? 2.966 8.858 12.710 1.00 98.62 79 LEU A CA 1
ATOM 660 C C . LEU A 1 79 ? 1.482 8.815 12.312 1.00 98.62 79 LEU A C 1
ATOM 662 O O . LEU A 1 79 ? 0.794 9.836 12.355 1.00 98.62 79 LEU A O 1
ATOM 666 N N . ALA A 1 80 ? 0.948 7.635 11.982 1.00 98.62 80 ALA A N 1
ATOM 667 C CA . ALA A 1 80 ? -0.475 7.474 11.691 1.00 98.62 80 ALA A CA 1
ATOM 668 C C . ALA A 1 80 ? -1.343 7.897 12.892 1.00 98.62 80 ALA A C 1
ATOM 670 O O . ALA A 1 80 ? -2.328 8.622 12.739 1.00 98.62 80 ALA A O 1
ATOM 671 N N . ARG A 1 81 ? -0.961 7.514 14.117 1.00 98.56 81 ARG A N 1
ATOM 672 C CA . ARG A 1 81 ? -1.657 7.943 15.339 1.00 98.56 81 ARG A CA 1
ATOM 673 C C . ARG A 1 81 ? -1.617 9.460 15.516 1.00 98.56 81 ARG A C 1
ATOM 675 O O . ARG A 1 81 ? -2.613 10.040 15.955 1.00 98.56 81 ARG A O 1
ATOM 682 N N . GLU A 1 82 ? -0.507 10.112 15.191 1.00 98.62 82 GLU A N 1
ATOM 683 C CA . GLU A 1 82 ? -0.385 11.571 15.252 1.00 98.62 82 GLU A CA 1
ATOM 684 C C . GLU A 1 82 ? -1.325 12.267 14.255 1.00 98.62 82 GLU A C 1
ATOM 686 O O . GLU A 1 82 ? -2.071 13.171 14.642 1.00 98.62 82 GLU A O 1
ATOM 691 N N . LEU A 1 83 ? -1.386 11.768 13.020 1.00 98.81 83 LEU A N 1
ATOM 692 C CA . LEU A 1 83 ? -2.257 12.266 11.951 1.00 98.81 83 LEU A CA 1
ATOM 693 C C . LEU A 1 83 ? -3.759 12.102 12.237 1.00 98.81 83 LEU A C 1
ATOM 695 O O . LEU A 1 83 ? -4.555 12.948 11.826 1.00 98.81 83 LEU A O 1
ATOM 699 N N . LEU A 1 84 ? -4.174 11.051 12.949 1.00 98.56 84 LEU A N 1
ATOM 700 C CA . LEU A 1 84 ? -5.584 10.842 13.304 1.00 98.56 84 LEU A CA 1
ATOM 701 C C . LEU A 1 84 ? -6.127 11.972 14.186 1.00 98.56 84 LEU A C 1
ATOM 703 O O . LEU A 1 84 ? -5.483 12.397 15.139 1.00 98.56 84 LEU A O 1
ATOM 707 N N . ASN A 1 85 ? -7.353 12.428 13.955 1.00 97.69 85 ASN A N 1
ATOM 708 C CA . ASN A 1 85 ? -8.043 13.322 14.883 1.00 97.69 85 ASN A CA 1
ATOM 709 C C . ASN A 1 85 ? -8.490 12.567 16.152 1.00 97.69 85 ASN A C 1
ATOM 711 O O . ASN A 1 85 ? -8.455 11.338 16.207 1.00 97.69 85 ASN A O 1
ATOM 715 N N . ASN A 1 86 ? -8.931 13.275 17.198 1.00 96.25 86 ASN A N 1
ATOM 716 C CA . ASN A 1 86 ? -9.294 12.638 18.478 1.00 96.25 86 ASN A CA 1
ATOM 717 C C . ASN A 1 86 ? -10.430 11.604 18.366 1.00 96.25 86 ASN A C 1
ATOM 719 O O . ASN A 1 86 ? -10.556 10.744 19.232 1.00 96.25 86 ASN A O 1
ATOM 723 N N . ARG A 1 87 ? -11.258 11.672 17.321 1.00 94.06 87 ARG A N 1
ATOM 724 C CA . ARG A 1 87 ? -12.329 10.705 17.032 1.00 94.06 87 ARG A CA 1
ATOM 725 C C . ARG A 1 87 ? -11.947 9.701 15.944 1.00 94.06 87 ARG A C 1
ATOM 727 O O . ARG A 1 87 ? -12.801 8.907 15.561 1.00 94.06 87 ARG A O 1
ATOM 734 N N . GLY A 1 88 ? -10.723 9.777 15.434 1.00 96.19 88 GLY A N 1
ATOM 735 C CA . GLY A 1 88 ? -10.279 9.022 14.281 1.00 96.19 88 GLY A CA 1
ATOM 736 C C . GLY A 1 88 ? -10.044 7.549 14.594 1.00 96.19 88 GLY A C 1
ATOM 737 O O . GLY A 1 88 ? -9.774 7.174 15.742 1.00 96.19 88 GLY A O 1
ATOM 738 N N . VAL A 1 89 ? -10.140 6.725 13.552 1.00 96.69 89 VAL A N 1
ATOM 739 C CA . VAL A 1 89 ? -9.963 5.272 13.626 1.00 96.69 89 VAL A CA 1
ATOM 740 C C . VAL A 1 89 ? -8.795 4.830 12.748 1.00 96.69 89 VAL A C 1
ATOM 742 O O . VAL A 1 89 ? -8.732 5.160 11.566 1.00 96.69 89 VAL A O 1
ATOM 745 N N . LEU A 1 90 ? -7.882 4.050 13.318 1.00 98.31 90 LEU A N 1
ATOM 746 C CA . LEU A 1 90 ? -6.916 3.272 12.555 1.00 98.31 90 LEU A CA 1
ATOM 747 C C . LEU A 1 90 ? -7.544 1.927 12.182 1.00 98.31 90 LEU A C 1
ATOM 749 O O . LEU A 1 90 ? -8.114 1.251 13.041 1.00 98.31 90 LEU A O 1
ATOM 753 N N . VAL A 1 91 ? -7.390 1.529 10.924 1.00 98.25 91 VAL A N 1
ATOM 754 C CA . VAL A 1 91 ? -7.704 0.184 10.441 1.00 98.25 91 VAL A CA 1
ATOM 755 C C . VAL A 1 91 ? -6.424 -0.417 9.876 1.00 98.25 91 VAL A C 1
ATOM 757 O O . VAL A 1 91 ? -5.924 0.051 8.856 1.00 98.25 91 VAL A O 1
ATOM 760 N N . LEU A 1 92 ? -5.878 -1.431 10.545 1.00 98.19 92 LEU A N 1
ATOM 761 C CA . LEU A 1 92 ? -4.700 -2.161 10.071 1.00 98.19 92 LEU A CA 1
ATOM 762 C C . LEU A 1 92 ? -5.127 -3.535 9.564 1.00 98.19 92 LEU A C 1
ATOM 764 O O . LEU A 1 92 ? -5.699 -4.312 10.326 1.00 98.19 92 LEU A O 1
ATOM 768 N N . GLN A 1 93 ? -4.840 -3.827 8.299 1.00 97.31 93 GLN A N 1
ATOM 769 C CA . GLN A 1 93 ? -5.103 -5.116 7.668 1.00 97.31 93 GLN A CA 1
ATOM 770 C C . GLN A 1 93 ? -3.814 -5.934 7.566 1.00 97.31 93 GLN A C 1
ATOM 772 O O . GLN A 1 93 ? -2.756 -5.397 7.237 1.00 97.31 93 GLN A O 1
ATOM 777 N N . ILE A 1 94 ? -3.886 -7.221 7.912 1.00 94.31 94 ILE A N 1
ATOM 778 C CA . ILE A 1 94 ? -2.715 -8.099 7.975 1.00 94.31 94 ILE A CA 1
ATOM 779 C C . ILE A 1 94 ? -3.099 -9.581 7.899 1.00 94.31 94 ILE A C 1
ATOM 781 O O . ILE A 1 94 ? -4.183 -9.990 8.313 1.00 94.31 94 ILE A O 1
ATOM 785 N N . SER A 1 95 ? -2.180 -10.421 7.418 1.00 89.31 95 SER A N 1
ATOM 786 C CA . SER A 1 95 ? -2.307 -11.879 7.537 1.00 89.31 95 SER A CA 1
ATOM 787 C C . SER A 1 95 ? -2.006 -12.401 8.951 1.00 89.31 95 SER A C 1
ATOM 789 O O . SER A 1 95 ? -1.355 -11.745 9.768 1.00 89.31 95 SER A O 1
ATOM 791 N N . GLN A 1 96 ? -2.375 -13.658 9.206 1.00 85.56 96 GLN A N 1
ATOM 792 C CA . GLN A 1 96 ? -2.076 -14.358 10.461 1.00 85.56 96 GLN A CA 1
ATOM 793 C C . GLN A 1 96 ? -0.572 -14.480 10.790 1.00 85.56 96 GLN A C 1
ATOM 795 O O . GLN A 1 96 ? -0.233 -14.755 11.937 1.00 85.56 96 GLN A O 1
ATOM 800 N N . LYS A 1 97 ? 0.336 -14.280 9.815 1.00 84.31 97 LYS A N 1
ATOM 801 C CA . LYS A 1 97 ? 1.791 -14.419 10.023 1.00 84.31 97 LYS A CA 1
ATOM 802 C C . LYS A 1 97 ? 2.323 -13.392 11.026 1.00 84.31 97 LYS A C 1
ATOM 804 O O . LYS A 1 97 ? 3.062 -13.752 11.933 1.00 84.31 97 LYS A O 1
ATOM 809 N N . GLU A 1 98 ? 1.907 -12.135 10.873 1.00 88.25 98 GLU A N 1
ATOM 810 C CA . GLU A 1 98 ? 2.413 -11.006 11.670 1.00 88.25 98 GLU A CA 1
ATOM 811 C C . GLU A 1 98 ? 1.329 -10.348 12.538 1.00 88.25 98 GLU A C 1
ATOM 813 O O . GLU A 1 98 ? 1.619 -9.478 13.363 1.00 88.25 98 GLU A O 1
ATOM 818 N N . GLY A 1 99 ? 0.066 -10.758 12.373 1.00 92.00 99 GLY A N 1
ATOM 819 C CA . GLY A 1 99 ? -1.080 -10.078 12.973 1.00 92.00 99 GLY A CA 1
ATOM 820 C C . GLY A 1 99 ? -1.029 -9.987 14.496 1.00 92.00 99 GLY A C 1
ATOM 821 O O . GLY A 1 99 ? -1.298 -8.925 15.053 1.00 92.00 99 GLY A O 1
ATOM 822 N N . HIS A 1 100 ? -0.610 -11.049 15.186 1.00 93.88 100 HIS A N 1
ATOM 823 C CA . HIS A 1 100 ? -0.525 -11.037 16.649 1.00 93.88 100 HIS A CA 1
ATOM 824 C C . HIS A 1 100 ? 0.568 -10.095 17.171 1.00 93.88 100 HIS A C 1
ATOM 826 O O . HIS A 1 100 ? 0.352 -9.388 18.157 1.00 93.88 100 HIS A O 1
ATOM 832 N N . TYR A 1 101 ? 1.718 -10.036 16.496 1.00 94.88 101 TYR A N 1
ATOM 833 C CA . TYR A 1 101 ? 2.811 -9.141 16.872 1.00 94.88 101 TYR A CA 1
ATOM 834 C C . TYR A 1 101 ? 2.434 -7.677 16.627 1.00 94.88 101 TYR A C 1
ATOM 836 O O . TYR A 1 101 ? 2.613 -6.838 17.513 1.00 94.88 101 TYR A O 1
ATOM 844 N N . LEU A 1 102 ? 1.814 -7.378 15.478 1.00 96.00 102 LEU A N 1
ATOM 845 C CA . LEU A 1 102 ? 1.294 -6.040 15.195 1.00 96.00 102 LEU A CA 1
ATOM 846 C C . LEU A 1 102 ? 0.151 -5.648 16.136 1.00 96.00 102 LEU A C 1
ATOM 848 O O . LEU A 1 102 ? 0.082 -4.493 16.539 1.00 96.00 102 LEU A O 1
ATOM 852 N N . LYS A 1 103 ? -0.703 -6.582 16.568 1.00 97.38 103 LYS A N 1
ATOM 853 C CA . LYS A 1 103 ? -1.742 -6.313 17.574 1.00 97.38 103 LYS A CA 1
ATOM 854 C C . LYS A 1 103 ? -1.149 -5.890 18.920 1.00 97.38 103 LYS A C 1
ATOM 856 O O . LYS A 1 103 ? -1.629 -4.931 19.521 1.00 97.38 103 LYS A O 1
ATOM 861 N N . VAL A 1 104 ? -0.098 -6.568 19.387 1.00 97.69 104 VAL A N 1
ATOM 862 C CA . VAL A 1 104 ? 0.613 -6.187 20.622 1.00 97.69 104 VAL A CA 1
ATOM 863 C C . VAL A 1 104 ? 1.294 -4.826 20.464 1.00 97.69 104 VAL A C 1
ATOM 865 O O . VAL A 1 104 ? 1.250 -4.002 21.379 1.00 97.69 104 VAL A O 1
ATOM 868 N N . LEU A 1 105 ? 1.881 -4.559 19.295 1.00 98.06 105 LEU A N 1
ATOM 869 C CA . LEU A 1 105 ? 2.461 -3.256 18.981 1.00 98.06 105 LEU A CA 1
ATOM 870 C C . LEU A 1 105 ? 1.394 -2.148 18.992 1.00 98.06 105 LEU A C 1
ATOM 872 O O . LEU A 1 105 ? 1.595 -1.114 19.630 1.00 98.06 105 LEU A O 1
ATOM 876 N N . LEU A 1 106 ? 0.237 -2.382 18.370 1.00 98.44 106 LEU A N 1
ATOM 877 C CA . LEU A 1 106 ? -0.905 -1.467 18.388 1.00 98.44 106 LEU A CA 1
ATOM 878 C C . LEU A 1 106 ? -1.395 -1.204 19.814 1.00 98.44 106 LEU A C 1
ATOM 880 O O . LEU A 1 106 ? -1.585 -0.046 20.171 1.00 98.44 106 LEU A O 1
ATOM 884 N N . ASP A 1 107 ? -1.515 -2.236 20.655 1.00 98.56 107 ASP A N 1
ATOM 885 C CA . ASP A 1 107 ? -1.851 -2.077 22.078 1.00 98.56 107 ASP A CA 1
ATOM 886 C C . ASP A 1 107 ? -0.860 -1.168 22.811 1.00 98.56 107 ASP A C 1
ATOM 888 O O . ASP A 1 107 ? -1.271 -0.373 23.654 1.00 98.56 107 ASP A O 1
ATOM 892 N N . SER A 1 108 ? 0.433 -1.265 22.491 1.00 98.38 108 SER A N 1
ATOM 893 C CA . SER A 1 108 ? 1.464 -0.434 23.122 1.00 98.38 108 SER A CA 1
ATOM 894 C C . SER A 1 108 ? 1.427 1.034 22.678 1.00 98.38 108 SER A C 1
ATOM 896 O O . SER A 1 108 ? 1.789 1.908 23.460 1.00 98.38 108 SER A O 1
ATOM 898 N N . ILE A 1 109 ? 0.982 1.312 21.446 1.00 98.50 109 ILE A N 1
ATOM 899 C CA . ILE A 1 109 ? 0.956 2.665 20.865 1.00 98.50 109 ILE A CA 1
ATOM 900 C C . ILE A 1 109 ? -0.385 3.360 21.128 1.00 98.50 109 ILE A C 1
ATOM 902 O O . ILE A 1 109 ? -0.428 4.549 21.449 1.00 98.50 109 ILE A O 1
ATOM 906 N N . PHE A 1 110 ? -1.492 2.636 20.968 1.00 98.06 110 PHE A N 1
ATOM 907 C CA . PHE A 1 110 ? -2.836 3.180 21.116 1.00 98.06 110 PHE A CA 1
ATOM 908 C C . PHE A 1 110 ? -3.391 3.035 22.527 1.00 98.06 110 PHE A C 1
ATOM 910 O O . PHE A 1 110 ? -4.171 3.894 22.920 1.00 98.06 110 PHE A O 1
ATOM 917 N N . GLY A 1 111 ? -2.986 2.012 23.279 1.00 97.56 111 GLY A N 1
ATOM 918 C CA . GLY A 1 111 ? -3.654 1.591 24.509 1.00 97.56 111 GLY A CA 1
ATOM 919 C C . GLY A 1 111 ? -4.663 0.473 24.238 1.00 97.56 111 GLY A C 1
ATOM 920 O O . GLY A 1 111 ? -5.388 0.489 23.239 1.00 97.56 111 GLY A O 1
ATOM 921 N N . ARG A 1 112 ? -4.706 -0.526 25.127 1.00 96.19 112 ARG A N 1
ATOM 922 C CA . ARG A 1 112 ? -5.576 -1.714 24.996 1.00 96.19 112 ARG A CA 1
ATOM 923 C C . ARG A 1 112 ? -7.055 -1.351 25.060 1.00 96.19 112 ARG A C 1
ATOM 925 O O . ARG A 1 112 ? -7.877 -1.981 24.407 1.00 96.19 112 ARG A O 1
ATOM 932 N N . GLU A 1 113 ? -7.378 -0.342 25.853 1.00 94.50 113 GLU A N 1
ATOM 933 C CA . GLU A 1 113 ? -8.711 0.222 26.038 1.00 94.50 113 GLU A CA 1
ATOM 934 C C . GLU A 1 113 ? -9.283 0.840 24.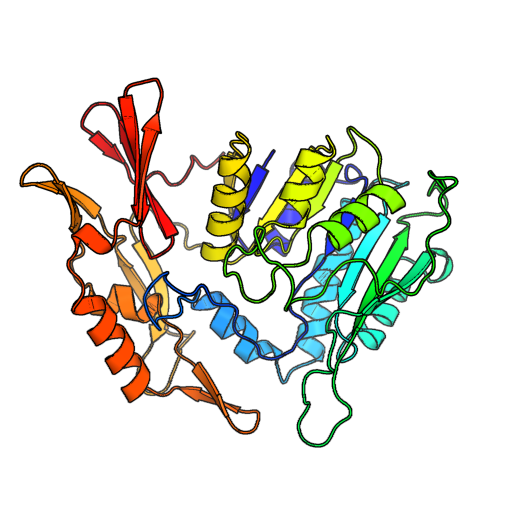757 1.00 94.50 113 GLU A C 1
ATOM 936 O O . GLU A 1 113 ? -10.500 0.885 24.591 1.00 94.50 113 GLU A O 1
ATOM 941 N N . HIS A 1 114 ? -8.419 1.247 23.824 1.00 95.62 114 HIS A N 1
ATOM 942 C CA . HIS A 1 114 ? -8.825 1.840 22.554 1.00 95.62 114 HIS A CA 1
ATOM 943 C C . HIS A 1 114 ? -8.949 0.821 21.408 1.00 95.62 114 HIS A C 1
ATOM 945 O O . HIS A 1 114 ? -9.267 1.200 20.275 1.00 95.62 114 HIS A O 1
ATOM 951 N N . PHE A 1 115 ? -8.718 -0.467 21.680 1.00 96.31 115 PHE A N 1
ATOM 952 C CA . PHE A 1 115 ? -9.024 -1.537 20.739 1.00 96.31 115 PHE A CA 1
ATOM 953 C C . PHE A 1 115 ? -10.541 -1.677 20.576 1.00 96.31 115 PHE A C 1
ATOM 955 O O . PHE A 1 115 ? -11.264 -1.889 21.548 1.00 96.31 115 PHE A O 1
ATOM 962 N N . LEU A 1 116 ? -11.029 -1.572 19.340 1.00 93.38 116 LEU A N 1
ATOM 963 C CA . LEU A 1 116 ? -12.462 -1.612 19.047 1.00 93.38 116 LEU A CA 1
ATOM 964 C C . LEU A 1 116 ? -12.928 -3.031 18.732 1.00 93.38 116 LEU A C 1
ATOM 966 O O . LEU A 1 116 ? -13.868 -3.528 19.353 1.00 93.38 116 LEU A O 1
ATOM 970 N N . CYS A 1 117 ? -12.288 -3.666 17.753 1.00 93.56 117 CYS A N 1
ATOM 971 C CA . CYS A 1 117 ? -12.547 -5.046 17.367 1.00 93.56 117 CYS A CA 1
ATOM 972 C C . CYS A 1 117 ? -11.471 -5.573 16.410 1.00 93.56 117 CYS A C 1
ATOM 974 O O . CYS A 1 117 ? -10.718 -4.817 15.791 1.00 93.56 117 CYS A O 1
ATOM 976 N N . GLU A 1 118 ? -11.447 -6.895 16.279 1.00 96.81 118 GLU A N 1
ATOM 977 C CA . GLU A 1 118 ? -10.838 -7.597 15.157 1.00 96.81 118 GLU A CA 1
ATOM 978 C C . GLU A 1 118 ? -11.963 -8.085 14.249 1.00 96.81 118 GLU A C 1
ATOM 980 O O . GLU A 1 118 ? -12.956 -8.648 14.723 1.00 96.81 118 GLU A O 1
ATOM 985 N N . VAL A 1 119 ? -11.809 -7.852 12.953 1.00 97.00 119 VAL A N 1
ATOM 986 C CA . VAL A 1 119 ? -12.670 -8.414 11.920 1.00 97.00 119 VAL A CA 1
ATOM 987 C C . VAL A 1 119 ? -11.867 -9.430 11.124 1.00 97.00 119 VAL A C 1
ATOM 989 O O . VAL A 1 119 ? -10.764 -9.132 10.677 1.00 97.00 119 VAL A O 1
ATOM 992 N N . ILE A 1 120 ? -12.444 -10.606 10.911 1.00 97.12 120 ILE A N 1
ATOM 993 C CA . ILE A 1 120 ? -11.896 -11.653 10.058 1.00 97.12 120 ILE A CA 1
ATOM 994 C C . ILE A 1 120 ? -12.558 -11.544 8.691 1.00 97.12 120 ILE A C 1
ATOM 996 O O . ILE A 1 120 ? -13.760 -11.777 8.556 1.00 97.12 120 ILE A O 1
ATOM 1000 N N . TRP A 1 121 ? -11.778 -11.201 7.674 1.00 96.81 121 TRP A N 1
ATOM 1001 C CA . TRP A 1 121 ? -12.226 -11.226 6.288 1.00 96.81 121 TRP A CA 1
ATOM 1002 C C . TRP A 1 121 ? -11.850 -12.566 5.659 1.00 96.81 121 TRP A C 1
ATOM 1004 O O . TRP A 1 121 ? -10.667 -12.893 5.576 1.00 96.81 121 TRP A O 1
ATOM 1014 N N . LYS A 1 122 ? -12.842 -13.342 5.201 1.00 95.12 122 LYS A N 1
ATOM 1015 C CA . LYS A 1 122 ? -12.605 -14.511 4.344 1.00 95.12 122 LYS A CA 1
ATOM 1016 C C . LYS A 1 122 ? -12.169 -13.986 2.978 1.00 95.12 122 LYS A C 1
ATOM 1018 O O . LYS A 1 122 ? -12.988 -13.447 2.247 1.00 95.12 122 LYS A O 1
ATOM 1023 N N . MET A 1 123 ? -10.888 -14.126 2.662 1.00 92.56 123 MET A N 1
ATOM 1024 C CA . MET A 1 123 ? -10.261 -13.536 1.473 1.00 92.56 123 MET A CA 1
ATOM 1025 C C . MET A 1 123 ? -10.168 -14.487 0.276 1.00 92.56 123 MET A C 1
ATOM 1027 O O . MET A 1 123 ? -9.815 -14.047 -0.814 1.00 92.56 123 MET A O 1
ATOM 1031 N N . ALA A 1 124 ? -10.473 -15.771 0.481 1.00 89.56 124 ALA A N 1
ATOM 1032 C CA . ALA A 1 124 ? -10.445 -16.794 -0.556 1.00 89.56 124 ALA A CA 1
ATOM 1033 C C . ALA A 1 124 ? -11.566 -17.815 -0.343 1.00 89.56 124 ALA A C 1
ATOM 1035 O O . ALA A 1 124 ? -11.818 -18.256 0.786 1.00 89.56 124 ALA A O 1
ATOM 1036 N N . GLU A 1 125 ? -12.213 -18.230 -1.432 1.00 86.31 125 GLU A N 1
ATOM 1037 C CA . GLU A 1 125 ? -13.269 -19.247 -1.373 1.00 86.31 125 GLU A CA 1
ATOM 1038 C C . GLU A 1 125 ? -12.695 -20.622 -1.014 1.00 86.31 125 GLU A C 1
ATOM 1040 O O . GLU A 1 125 ? -13.253 -21.361 -0.197 1.00 86.31 125 GLU A O 1
ATOM 1045 N N . LYS A 1 126 ? -11.525 -20.935 -1.580 1.00 87.19 126 LYS A N 1
ATOM 1046 C CA . LYS A 1 126 ? -10.713 -22.096 -1.219 1.00 87.19 126 LYS A CA 1
ATOM 1047 C C . LYS A 1 126 ? -9.432 -21.623 -0.534 1.00 87.19 126 LYS A C 1
ATOM 1049 O O . LYS A 1 126 ? -8.831 -20.663 -1.002 1.00 87.19 126 LYS A O 1
ATOM 1054 N N . PRO A 1 127 ? -8.966 -22.299 0.528 1.00 85.31 127 PRO A N 1
ATOM 1055 C CA . PRO A 1 127 ? -7.724 -21.915 1.184 1.00 85.31 127 PRO A CA 1
ATOM 1056 C C . PRO A 1 127 ? -6.525 -21.971 0.228 1.00 85.31 127 PRO A C 1
ATOM 1058 O O . PRO A 1 127 ? -6.326 -22.978 -0.457 1.00 85.31 127 PRO A O 1
ATOM 1061 N N . TYR A 1 128 ? -5.684 -20.937 0.243 1.00 81.25 128 TYR A N 1
ATOM 1062 C CA . TYR A 1 128 ? -4.398 -20.967 -0.446 1.00 81.25 128 TYR A CA 1
ATOM 1063 C C . TYR A 1 128 ? -3.498 -22.026 0.187 1.00 81.25 128 TYR A C 1
ATOM 1065 O O . TYR A 1 128 ? -3.321 -22.014 1.410 1.00 81.25 128 TYR A O 1
ATOM 1073 N N . PRO A 1 129 ? -2.899 -22.930 -0.603 1.00 77.31 129 PRO A N 1
ATOM 1074 C CA . PRO A 1 129 ? -2.038 -23.962 -0.060 1.00 77.31 129 PRO A CA 1
ATOM 1075 C C . PRO A 1 129 ? -0.791 -23.327 0.558 1.00 77.31 129 PRO A C 1
ATOM 1077 O O . PRO A 1 129 ? -0.041 -22.610 -0.103 1.00 77.31 129 PRO A O 1
ATOM 1080 N N . LEU A 1 130 ? -0.545 -23.639 1.827 1.00 71.94 130 LEU A N 1
ATOM 1081 C CA . LEU A 1 130 ? 0.716 -23.352 2.495 1.00 71.94 130 LEU A CA 1
ATOM 1082 C C . LEU A 1 130 ? 1.463 -24.674 2.673 1.00 71.94 130 LEU A C 1
ATOM 1084 O O . LEU A 1 130 ? 0.929 -25.639 3.222 1.00 71.94 130 LEU A O 1
ATOM 1088 N N . ARG A 1 131 ? 2.694 -24.754 2.157 1.00 70.31 131 ARG A N 1
ATOM 1089 C CA . ARG A 1 131 ? 3.472 -26.002 2.145 1.00 70.31 131 ARG A CA 1
ATOM 1090 C C . ARG A 1 131 ? 3.689 -26.492 3.581 1.00 70.31 131 ARG A C 1
ATOM 1092 O O . ARG A 1 131 ? 4.343 -25.822 4.372 1.00 70.31 131 ARG A O 1
ATOM 1099 N N . GLY A 1 132 ? 3.147 -27.670 3.895 1.00 70.69 132 GLY A N 1
ATOM 1100 C CA . GLY A 1 132 ? 3.261 -28.278 5.225 1.00 70.69 132 GLY A CA 1
ATOM 1101 C C . GLY A 1 132 ? 2.425 -27.601 6.319 1.00 70.69 132 GLY A C 1
ATOM 1102 O O . GLY A 1 132 ? 2.684 -27.844 7.493 1.00 70.69 132 GLY A O 1
ATOM 1103 N N . GLN A 1 133 ? 1.450 -26.757 5.963 1.00 76.25 133 GLN A N 1
ATOM 1104 C CA . GLN A 1 133 ? 0.588 -26.039 6.907 1.00 76.25 133 GLN A CA 1
ATOM 1105 C C . GLN A 1 133 ? -0.886 -26.090 6.477 1.00 76.25 133 GLN A C 1
ATOM 1107 O O . GLN A 1 133 ? -1.221 -26.536 5.378 1.00 76.25 133 GLN A O 1
ATOM 1112 N N . PHE A 1 134 ? -1.775 -25.612 7.351 1.00 83.31 134 PHE A N 1
ATOM 1113 C CA . PHE A 1 134 ? -3.161 -25.338 6.977 1.00 83.31 134 PHE A CA 1
ATOM 1114 C C . PHE A 1 134 ? -3.214 -24.227 5.929 1.00 83.31 134 PHE A C 1
ATOM 1116 O O . PHE A 1 134 ? -2.433 -23.277 5.979 1.00 83.31 134 PHE A O 1
ATOM 1123 N N . GLY A 1 135 ? -4.136 -24.350 4.976 1.00 83.38 135 GLY A N 1
ATOM 1124 C CA . GLY A 1 135 ? -4.297 -23.332 3.950 1.00 83.38 135 GLY A CA 1
ATOM 1125 C C . GLY A 1 135 ? -4.790 -22.007 4.530 1.00 83.38 135 GLY A C 1
ATOM 1126 O O . GLY A 1 135 ? -5.571 -21.980 5.483 1.00 83.38 135 GLY A O 1
ATOM 1127 N N . LEU A 1 136 ? -4.346 -20.906 3.933 1.00 87.00 136 LEU A N 1
ATOM 1128 C CA . LEU A 1 136 ? -4.719 -19.561 4.350 1.00 87.00 136 LEU A CA 1
ATOM 1129 C C . LEU A 1 136 ? -5.993 -19.123 3.621 1.00 87.00 136 LEU A C 1
ATOM 1131 O O . LEU A 1 136 ? -6.040 -19.136 2.396 1.00 87.00 136 LEU A O 1
ATOM 1135 N N . SER A 1 137 ? -7.021 -18.733 4.369 1.00 91.50 137 SER A N 1
ATOM 1136 C CA . SER A 1 137 ? -8.330 -18.335 3.822 1.00 91.50 137 SER A CA 1
ATOM 1137 C C . SER A 1 137 ? -8.836 -16.998 4.351 1.00 91.50 137 SER A C 1
ATOM 1139 O O . SER A 1 137 ? -9.864 -16.511 3.882 1.00 91.50 137 SER A O 1
ATOM 1141 N N . HIS A 1 138 ? -8.133 -16.398 5.314 1.00 93.69 138 HIS A N 1
ATOM 1142 C CA . HIS A 1 138 ? -8.559 -15.155 5.934 1.00 93.69 138 HIS A CA 1
ATOM 1143 C C . HIS A 1 138 ? -7.403 -14.197 6.209 1.00 93.69 138 HIS A C 1
ATOM 1145 O O . HIS A 1 138 ? -6.241 -14.598 6.320 1.00 93.69 138 HIS A O 1
ATOM 1151 N N . GLU A 1 139 ? -7.773 -12.932 6.357 1.00 95.06 139 GLU A N 1
ATOM 1152 C CA . GLU A 1 139 ? -6.943 -11.851 6.877 1.00 95.06 139 GLU A CA 1
ATOM 1153 C C . GLU A 1 139 ? -7.666 -11.189 8.058 1.00 95.06 139 GLU A C 1
ATOM 1155 O O . GLU A 1 139 ? -8.899 -11.226 8.147 1.00 95.06 139 GLU A O 1
ATOM 1160 N N . SER A 1 140 ? -6.898 -10.580 8.958 1.00 96.94 140 SER A N 1
ATOM 1161 C CA . SER A 1 140 ? -7.409 -9.838 10.109 1.00 96.94 140 SER A CA 1
ATOM 1162 C C . SER A 1 140 ? -7.372 -8.338 9.835 1.00 96.94 140 SER A C 1
ATOM 1164 O O . SER A 1 140 ? -6.385 -7.808 9.324 1.00 96.94 140 SER A O 1
ATOM 1166 N N . LEU A 1 141 ? -8.436 -7.640 10.228 1.00 97.81 141 LEU A N 1
ATOM 1167 C CA . LEU A 1 141 ? -8.512 -6.186 10.270 1.00 97.81 141 LEU A CA 1
ATOM 1168 C C . LEU A 1 141 ? -8.641 -5.746 11.729 1.00 97.81 141 LEU A C 1
ATOM 1170 O O . LEU A 1 141 ? -9.653 -6.011 12.381 1.00 97.81 141 LEU A O 1
ATOM 1174 N N . PHE A 1 142 ? -7.627 -5.056 12.242 1.00 98.00 142 PHE A N 1
ATOM 1175 C CA . PHE A 1 142 ? -7.625 -4.500 13.590 1.00 98.00 142 PHE A CA 1
ATOM 1176 C C . PHE A 1 142 ? -8.102 -3.050 13.572 1.00 98.00 142 PHE A C 1
ATOM 1178 O O . PHE A 1 142 ? -7.484 -2.192 12.940 1.00 98.00 142 PHE A O 1
ATOM 1185 N N . PHE A 1 143 ? -9.177 -2.776 14.309 1.00 97.12 143 PHE A N 1
ATOM 1186 C CA . PHE A 1 143 ? -9.749 -1.441 14.459 1.00 97.12 143 PHE A CA 1
ATOM 1187 C C . PHE A 1 143 ? -9.333 -0.836 15.801 1.00 97.12 143 PHE A C 1
ATOM 1189 O O . PHE A 1 143 ? -9.588 -1.419 16.857 1.00 97.12 143 PHE A O 1
ATOM 1196 N N . TYR A 1 144 ? -8.747 0.360 15.763 1.00 97.62 144 TYR A N 1
ATOM 1197 C CA . TYR A 1 144 ? -8.345 1.122 16.948 1.00 97.62 144 TYR A CA 1
ATOM 1198 C C . TYR A 1 144 ? -8.855 2.552 16.885 1.00 97.62 144 TYR A C 1
ATOM 1200 O O . TYR A 1 144 ? -8.683 3.234 15.879 1.00 97.62 144 TYR A O 1
ATOM 1208 N N . ALA A 1 145 ? -9.424 3.043 17.979 1.00 96.75 145 ALA A N 1
ATOM 1209 C CA . ALA A 1 145 ? -9.699 4.464 18.127 1.00 96.75 145 ALA A CA 1
ATOM 1210 C C . ALA A 1 145 ? -8.438 5.212 18.567 1.00 96.75 145 ALA A C 1
ATOM 1212 O O . ALA A 1 145 ? -7.648 4.690 19.345 1.00 96.75 145 ALA A O 1
ATOM 1213 N N . LYS A 1 146 ? -8.255 6.471 18.149 1.00 96.44 146 LYS A N 1
ATOM 1214 C CA . LYS A 1 146 ? -7.174 7.296 18.718 1.00 96.44 146 LYS A CA 1
ATOM 1215 C C . LYS A 1 146 ? -7.374 7.531 20.221 1.00 96.44 146 LYS A C 1
ATOM 1217 O O . LYS A 1 146 ? -6.401 7.489 20.975 1.00 96.44 146 LYS A O 1
ATOM 1222 N N . THR A 1 147 ? -8.616 7.807 20.619 1.00 94.75 147 THR A N 1
ATOM 1223 C CA . THR A 1 147 ? -9.028 8.099 22.000 1.00 94.75 147 THR A CA 1
ATOM 1224 C C . THR A 1 147 ? -10.434 7.553 22.274 1.00 94.75 147 THR A C 1
ATOM 1226 O O . THR A 1 147 ? -11.157 7.197 21.341 1.00 94.75 147 THR A O 1
ATOM 1229 N N . ASP A 1 148 ? -10.884 7.621 23.526 1.00 88.38 148 ASP A N 1
ATOM 1230 C CA . ASP A 1 148 ? -12.257 7.301 23.953 1.00 88.38 148 ASP A CA 1
ATOM 1231 C C . ASP A 1 148 ? -13.362 8.169 23.314 1.00 88.38 148 ASP A C 1
ATOM 1233 O O . ASP A 1 148 ? -14.553 7.887 23.447 1.00 88.38 148 ASP A O 1
ATOM 1237 N N . MET A 1 149 ? -12.998 9.234 22.591 1.00 82.88 149 MET A N 1
ATOM 1238 C CA . MET A 1 149 ? -13.947 10.140 21.934 1.00 82.88 149 MET A CA 1
ATOM 1239 C C . MET A 1 149 ? -14.564 9.564 20.654 1.00 82.88 149 MET A C 1
ATOM 1241 O O . MET A 1 149 ? -15.366 10.256 20.006 1.00 82.88 149 MET A O 1
ATOM 1245 N N . VAL A 1 150 ? -14.191 8.339 20.259 1.00 78.62 150 VAL A N 1
ATOM 1246 C CA . VAL A 1 150 ? -14.765 7.673 19.090 1.00 78.62 150 VAL A CA 1
ATOM 1247 C C . VAL A 1 150 ? -16.281 7.608 19.258 1.00 78.62 150 VAL A C 1
ATOM 1249 O O . VAL A 1 150 ? -16.843 7.030 20.189 1.00 78.62 150 VAL A O 1
ATOM 1252 N N . LYS A 1 151 ? -16.993 8.273 18.355 1.00 60.59 151 LYS A N 1
ATOM 1253 C CA . LYS A 1 151 ? -18.448 8.193 18.338 1.00 60.59 151 LYS A CA 1
ATOM 1254 C C . LYS A 1 151 ? -18.797 6.923 17.579 1.00 60.59 151 LYS A C 1
ATOM 1256 O O . LYS A 1 151 ? -18.407 6.803 16.421 1.00 60.59 151 LYS A O 1
ATOM 1261 N N . LYS A 1 152 ? -19.565 6.013 18.192 1.00 56.84 152 LYS A N 1
ATOM 1262 C CA . LYS A 1 152 ? -20.250 4.914 17.485 1.00 56.84 152 LYS A CA 1
ATOM 1263 C C . LYS A 1 152 ? -21.198 5.533 16.461 1.00 56.84 152 LYS A C 1
ATOM 1265 O O . LYS A 1 152 ? -22.354 5.828 16.756 1.00 56.84 152 LYS A O 1
ATOM 1270 N N . HIS A 1 153 ? -20.669 5.869 15.293 1.00 55.28 153 HIS A N 1
ATOM 1271 C CA . HIS A 1 153 ? -21.344 6.757 14.361 1.00 55.28 153 HIS A CA 1
ATOM 1272 C C . HIS A 1 153 ? -22.364 6.053 13.479 1.00 55.28 153 HIS A C 1
ATOM 1274 O O . HIS A 1 153 ? -23.049 6.740 12.726 1.00 55.28 153 HIS A O 1
ATOM 1280 N N . ASN A 1 154 ? -22.551 4.743 13.644 1.00 51.56 154 ASN A N 1
ATOM 1281 C CA . ASN A 1 154 ? -23.610 4.013 12.981 1.00 51.56 154 ASN A CA 1
ATOM 1282 C C . ASN A 1 154 ? -24.313 3.032 13.918 1.00 51.56 154 ASN A C 1
ATOM 1284 O O . ASN A 1 154 ? -23.702 2.318 14.705 1.00 51.56 154 ASN A O 1
ATOM 1288 N N . ARG A 1 155 ? -25.640 2.991 13.766 1.00 48.19 155 ARG A N 1
ATOM 1289 C CA . ARG A 1 155 ? -26.542 1.944 14.271 1.00 48.19 155 ARG A CA 1
ATOM 1290 C C . ARG A 1 155 ? -26.344 0.601 13.541 1.00 48.19 155 ARG A C 1
ATOM 1292 O O . ARG A 1 155 ? -27.078 -0.342 13.812 1.00 48.19 155 ARG A O 1
ATOM 1299 N N . LEU A 1 156 ? -25.404 0.532 12.595 1.00 54.09 156 LEU A N 1
ATOM 1300 C CA . LEU A 1 156 ? -25.064 -0.667 11.839 1.00 54.09 156 LEU A CA 1
ATOM 1301 C C . LEU A 1 156 ? -24.091 -1.500 12.672 1.00 54.09 156 LEU A C 1
ATOM 1303 O O . LEU A 1 156 ? -22.929 -1.141 12.843 1.00 54.09 156 LEU A O 1
ATOM 1307 N N . LEU A 1 157 ? -24.605 -2.591 13.228 1.00 67.56 157 LEU A N 1
ATOM 1308 C CA . LEU A 1 157 ? -23.802 -3.634 13.846 1.00 67.56 157 LEU A CA 1
ATOM 1309 C C . LEU A 1 157 ? -23.335 -4.564 12.727 1.00 67.56 157 LEU A C 1
ATOM 1311 O O . LEU A 1 157 ? -24.128 -5.349 12.212 1.00 67.56 157 LEU A O 1
ATOM 1315 N N . PHE A 1 158 ? -22.070 -4.451 12.328 1.00 78.69 158 PHE A N 1
ATOM 1316 C CA . PHE A 1 158 ? -21.458 -5.446 11.452 1.00 78.69 158 PHE A CA 1
ATOM 1317 C C . PHE A 1 158 ? -20.969 -6.632 12.293 1.00 78.69 158 PHE A C 1
ATOM 1319 O O . PHE A 1 158 ? -20.419 -6.410 13.377 1.00 78.69 158 PHE A O 1
ATOM 1326 N N . PRO A 1 159 ? -21.148 -7.881 11.826 1.00 87.88 159 PRO A N 1
ATOM 1327 C CA . PRO A 1 159 ? -20.496 -9.025 12.451 1.00 87.88 159 PRO A CA 1
ATOM 1328 C C . PRO A 1 159 ? -18.973 -8.879 12.341 1.00 87.88 159 PRO A C 1
ATOM 1330 O O . PRO A 1 159 ? -18.474 -8.193 11.452 1.00 87.88 159 PRO A O 1
ATOM 1333 N N . SER A 1 160 ? -18.227 -9.540 13.226 1.00 92.25 160 SER A N 1
ATOM 1334 C CA . SER A 1 160 ? -16.759 -9.576 13.164 1.00 92.25 160 SER A CA 1
ATOM 1335 C C . SER A 1 160 ? -16.216 -10.594 12.156 1.00 92.25 160 SER A C 1
ATOM 1337 O O . SER A 1 160 ? -15.009 -10.706 12.011 1.00 92.25 160 SER A O 1
ATOM 1339 N N . ILE A 1 161 ? -17.079 -11.336 11.460 1.00 96.12 161 ILE A N 1
ATOM 1340 C CA . ILE A 1 161 ? -16.707 -12.260 10.383 1.00 96.12 161 ILE A CA 1
ATOM 1341 C C . ILE A 1 161 ? -17.345 -11.748 9.095 1.00 96.12 161 ILE A C 1
ATOM 1343 O O . ILE A 1 161 ? -18.566 -11.595 9.045 1.00 96.12 161 ILE A O 1
ATOM 1347 N N . TRP A 1 162 ? -16.530 -11.455 8.084 1.00 95.75 162 TRP A N 1
ATOM 1348 C CA . TRP A 1 162 ? -16.970 -10.984 6.771 1.00 95.75 162 TRP A CA 1
ATOM 1349 C C . TRP A 1 162 ? -16.587 -12.005 5.705 1.00 95.75 162 TRP A C 1
ATOM 1351 O O . TRP A 1 162 ? -15.435 -12.073 5.282 1.00 95.75 162 TRP A O 1
ATOM 1361 N N . ASP A 1 163 ? -17.565 -12.784 5.263 1.00 94.75 163 ASP A N 1
ATOM 1362 C CA . ASP A 1 163 ? -17.440 -13.803 4.217 1.00 94.75 163 ASP A CA 1
ATOM 1363 C C . ASP A 1 163 ? -18.241 -13.475 2.946 1.00 94.75 163 ASP A C 1
ATOM 1365 O O . ASP A 1 163 ? -18.264 -14.260 2.004 1.00 94.75 163 ASP A O 1
ATOM 1369 N N . ASP A 1 164 ? -18.843 -12.285 2.896 1.00 93.81 164 ASP A N 1
ATOM 1370 C CA . ASP A 1 164 ? -19.723 -11.790 1.831 1.00 93.81 164 ASP A CA 1
ATOM 1371 C C . ASP A 1 164 ? -19.196 -10.511 1.140 1.00 93.81 164 ASP A C 1
ATOM 1373 O O . ASP A 1 164 ? -19.890 -9.882 0.332 1.00 93.81 164 ASP A O 1
ATOM 1377 N N . VAL A 1 165 ? -17.961 -10.100 1.452 1.00 93.38 165 VAL A N 1
ATOM 1378 C CA . VAL A 1 165 ? -17.326 -8.867 0.936 1.00 93.38 165 VAL A CA 1
ATOM 1379 C C . VAL A 1 165 ? -16.355 -9.101 -0.222 1.00 93.38 165 VAL A C 1
ATOM 1381 O O . VAL A 1 165 ? -15.621 -8.188 -0.596 1.00 93.38 165 VAL A O 1
ATOM 1384 N N . GLY A 1 166 ? -16.414 -10.287 -0.827 1.00 90.62 166 GLY A N 1
ATOM 1385 C CA . GLY A 1 166 ? -15.595 -10.685 -1.971 1.00 90.62 166 GLY A CA 1
ATOM 1386 C C . GLY A 1 166 ? -14.254 -11.300 -1.578 1.00 90.62 166 GLY A C 1
ATOM 1387 O O . GLY A 1 166 ? -13.823 -11.208 -0.428 1.00 90.62 166 GLY A O 1
ATOM 1388 N N . PHE A 1 167 ? -13.611 -11.912 -2.568 1.00 92.00 167 PHE A N 1
ATOM 1389 C CA . PHE A 1 167 ? -12.334 -12.620 -2.473 1.00 92.00 167 PHE A CA 1
ATOM 1390 C C . PHE A 1 167 ? -11.355 -12.061 -3.503 1.00 92.00 167 PHE A C 1
ATOM 1392 O O . PHE A 1 167 ? -11.767 -11.350 -4.422 1.00 92.00 167 PHE A O 1
ATOM 1399 N N . TYR A 1 168 ? -10.076 -12.409 -3.389 1.00 87.06 168 TYR A N 1
ATOM 1400 C CA . TYR A 1 168 ? -9.097 -12.038 -4.414 1.00 87.06 168 TYR A CA 1
ATOM 1401 C C . TYR A 1 168 ? -9.413 -12.662 -5.784 1.00 87.06 168 TYR A C 1
ATOM 1403 O O . TYR A 1 168 ? -9.173 -12.034 -6.808 1.00 87.06 168 TYR A O 1
ATOM 1411 N N . GLU A 1 169 ? -9.986 -13.868 -5.830 1.00 84.44 169 GLU A N 1
ATOM 1412 C CA . GLU A 1 169 ? -10.279 -14.578 -7.084 1.00 84.44 169 GLU A CA 1
ATOM 1413 C C . GLU A 1 169 ? -11.533 -14.077 -7.817 1.00 84.44 169 GLU A C 1
ATOM 1415 O O . GLU A 1 169 ? -11.791 -14.490 -8.946 1.00 84.44 169 GLU A O 1
ATOM 1420 N N . GLU A 1 170 ? -12.329 -13.210 -7.187 1.00 85.94 170 GLU A N 1
ATOM 1421 C CA . GLU A 1 170 ? -13.658 -12.816 -7.673 1.00 85.94 170 GLU A CA 1
ATOM 1422 C C . GLU A 1 170 ? -13.790 -11.300 -7.878 1.00 85.94 170 GLU A C 1
ATOM 1424 O O . GLU A 1 170 ? -14.863 -10.723 -7.694 1.00 85.94 170 GLU A O 1
ATOM 1429 N N . LEU A 1 171 ? -12.698 -10.639 -8.277 1.00 87.06 171 LEU A N 1
ATOM 1430 C CA . LEU A 1 171 ? -12.707 -9.206 -8.593 1.00 87.06 171 LEU A CA 1
ATOM 1431 C C . LEU A 1 171 ? -13.532 -8.889 -9.856 1.00 87.06 171 LEU A C 1
ATOM 1433 O O . LEU A 1 171 ? -14.190 -7.855 -9.923 1.00 87.06 171 LEU A O 1
ATOM 1437 N N . GLY A 1 172 ? -13.566 -9.777 -10.852 1.00 88.38 172 GLY A N 1
ATOM 1438 C CA . GLY A 1 172 ? -14.385 -9.583 -12.054 1.00 88.38 172 GLY A CA 1
ATOM 1439 C C . GLY A 1 172 ? -14.067 -8.269 -12.780 1.00 88.38 172 GLY A C 1
ATOM 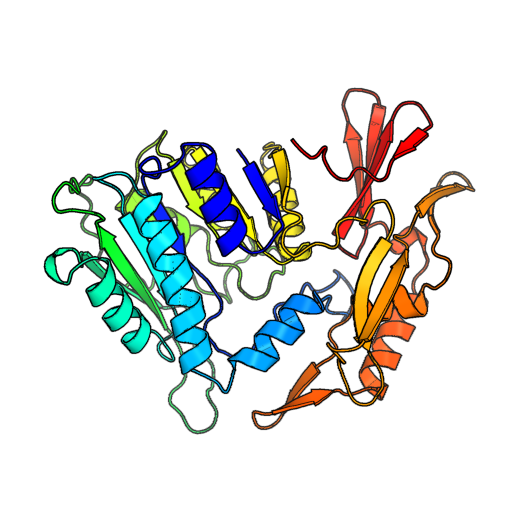1440 O O . GLY A 1 172 ? -12.917 -8.001 -13.108 1.00 88.38 172 GLY A O 1
ATOM 1441 N N . GLU A 1 173 ? -15.084 -7.440 -13.028 1.00 87.31 173 GLU A N 1
ATOM 1442 C CA . GLU A 1 173 ? -14.937 -6.175 -13.770 1.00 87.31 173 GLU A CA 1
ATOM 1443 C C . GLU A 1 173 ? -14.120 -5.101 -13.035 1.00 87.31 173 GLU A C 1
ATOM 1445 O O . GLU A 1 173 ? -13.709 -4.131 -13.664 1.00 87.31 173 GLU A O 1
ATOM 1450 N N . GLU A 1 174 ? -13.879 -5.237 -11.723 1.00 91.00 174 GLU A N 1
ATOM 1451 C CA . GLU A 1 174 ? -13.050 -4.268 -10.998 1.00 91.00 174 GLU A CA 1
ATOM 1452 C C . GLU A 1 174 ? -11.545 -4.563 -11.033 1.00 91.00 174 GLU A C 1
ATOM 1454 O O . GLU A 1 174 ? -10.779 -3.750 -10.517 1.00 91.00 174 GLU A O 1
ATOM 1459 N N . ASP A 1 175 ? -11.107 -5.693 -11.595 1.00 87.94 175 ASP A N 1
ATOM 1460 C CA . ASP A 1 175 ? -9.705 -6.119 -11.568 1.00 87.94 175 ASP A CA 1
ATOM 1461 C C . ASP A 1 175 ? -8.776 -5.189 -12.377 1.00 87.94 175 ASP A C 1
ATOM 1463 O O . ASP A 1 175 ? -8.873 -5.069 -13.601 1.00 87.94 175 ASP A O 1
ATOM 1467 N N . THR A 1 176 ? -7.831 -4.545 -11.685 1.00 84.50 176 THR A N 1
ATOM 1468 C CA . THR A 1 176 ? -6.786 -3.710 -12.305 1.00 84.50 176 THR A CA 1
ATOM 1469 C C . THR A 1 176 ? -5.561 -4.507 -12.761 1.00 84.50 176 THR A C 1
ATOM 1471 O O . THR A 1 176 ? -4.627 -3.919 -13.309 1.00 84.50 176 THR A O 1
ATOM 1474 N N . LEU A 1 177 ? -5.555 -5.829 -12.557 1.00 83.00 177 LEU A N 1
ATOM 1475 C CA . LEU A 1 177 ? -4.412 -6.736 -12.710 1.00 83.00 177 LEU A CA 1
ATOM 1476 C C . LEU A 1 177 ? -3.283 -6.473 -11.701 1.00 83.00 177 LEU A C 1
ATOM 1478 O O . LEU A 1 177 ? -2.149 -6.915 -11.892 1.00 83.00 177 LEU A O 1
ATOM 1482 N N . TYR A 1 178 ? -3.578 -5.742 -10.622 1.00 83.88 178 TYR A N 1
ATOM 1483 C CA . TYR A 1 178 ? -2.647 -5.539 -9.520 1.00 83.88 178 TYR A CA 1
ATOM 1484 C C . TYR A 1 178 ? -2.765 -6.705 -8.513 1.00 83.88 178 TYR A C 1
ATOM 1486 O O . TYR A 1 178 ? -3.845 -6.895 -7.947 1.00 83.88 178 TYR A O 1
ATOM 1494 N N . PRO A 1 179 ? -1.688 -7.466 -8.225 1.00 79.25 179 PRO A N 1
ATOM 1495 C CA . PRO A 1 179 ? -1.765 -8.777 -7.560 1.00 79.25 179 PRO A CA 1
ATOM 1496 C C . PRO A 1 179 ? -2.431 -8.818 -6.180 1.00 79.25 179 PRO A C 1
ATOM 1498 O O . PRO A 1 179 ? -2.909 -9.866 -5.756 1.00 79.25 179 PRO A O 1
ATOM 1501 N N . SER A 1 180 ? -2.422 -7.710 -5.442 1.00 85.06 180 SER A N 1
ATOM 1502 C CA . SER A 1 180 ? -2.988 -7.609 -4.089 1.00 85.06 180 SER A CA 1
ATOM 1503 C C . SER A 1 180 ? -4.190 -6.677 -4.001 1.00 85.06 180 SER A C 1
ATOM 1505 O O . SER A 1 180 ? -4.505 -6.172 -2.920 1.00 85.06 180 SER A O 1
ATOM 1507 N N . GLN A 1 181 ? -4.875 -6.437 -5.122 1.00 92.06 181 GLN A N 1
ATOM 1508 C CA . GLN A 1 181 ? -6.062 -5.599 -5.131 1.00 92.06 181 GLN A CA 1
ATOM 1509 C C . GLN A 1 181 ? -7.136 -6.125 -4.168 1.00 92.06 181 GLN A C 1
ATOM 1511 O O . GLN A 1 181 ? -7.622 -7.247 -4.284 1.00 92.06 181 GLN A O 1
ATOM 1516 N N . LYS A 1 182 ? -7.561 -5.263 -3.240 1.00 94.81 182 LYS A N 1
ATOM 1517 C CA . LYS A 1 182 ? -8.661 -5.549 -2.316 1.00 94.81 182 LYS A CA 1
ATOM 1518 C C . LYS A 1 182 ? -10.024 -5.293 -2.981 1.00 94.81 182 LYS A C 1
ATOM 1520 O O . LYS A 1 182 ? -10.146 -4.271 -3.670 1.00 94.81 182 LYS A O 1
ATOM 1525 N N . PRO A 1 183 ? -11.057 -6.128 -2.737 1.00 96.12 183 PRO A N 1
ATOM 1526 C CA . PRO A 1 183 ? -12.390 -5.929 -3.308 1.00 96.12 183 PRO A CA 1
ATOM 1527 C C . PRO A 1 183 ? -13.043 -4.609 -2.888 1.00 96.12 183 PRO A C 1
ATOM 1529 O O . PRO A 1 183 ? -12.946 -4.173 -1.734 1.00 96.12 183 PRO A O 1
ATOM 1532 N N . GLN A 1 184 ? -13.815 -4.001 -3.786 1.00 95.75 184 GLN A N 1
ATOM 1533 C CA . GLN A 1 184 ? -14.551 -2.768 -3.492 1.00 95.75 184 GLN A CA 1
ATOM 1534 C C . GLN A 1 184 ? -15.579 -2.927 -2.366 1.00 95.75 184 GLN A C 1
ATOM 1536 O O . GLN A 1 184 ? -15.786 -1.994 -1.584 1.00 95.75 184 GLN A O 1
ATOM 1541 N N . LYS A 1 185 ? -16.226 -4.096 -2.252 1.00 96.25 185 LYS A N 1
ATOM 1542 C CA . LYS A 1 185 ? -17.196 -4.379 -1.178 1.00 96.25 185 LYS A CA 1
ATOM 1543 C C . LYS A 1 185 ? -16.546 -4.337 0.207 1.00 96.25 185 LYS A C 1
ATOM 1545 O O . LYS A 1 185 ? -17.152 -3.791 1.131 1.00 96.25 185 LYS A O 1
ATOM 1550 N N . LEU A 1 186 ? -15.317 -4.843 0.336 1.00 97.25 186 LEU A N 1
ATOM 1551 C CA . LEU A 1 186 ? -14.537 -4.768 1.572 1.00 97.25 186 LEU A CA 1
ATOM 1552 C C . LEU A 1 186 ? -14.258 -3.307 1.945 1.00 97.25 186 LEU A C 1
ATOM 1554 O O . LEU A 1 186 ? -14.623 -2.870 3.037 1.00 97.25 186 LEU A O 1
ATOM 1558 N N . MET A 1 187 ? -13.698 -2.528 1.013 1.00 97.69 187 MET A N 1
ATOM 1559 C CA . MET A 1 187 ? -13.380 -1.110 1.241 1.00 97.69 187 MET A CA 1
ATOM 1560 C C . MET A 1 187 ? -14.620 -0.292 1.611 1.00 97.69 187 MET A C 1
ATOM 1562 O O . MET A 1 187 ? -14.589 0.528 2.531 1.00 97.69 187 MET A O 1
ATOM 1566 N N . ARG A 1 188 ? -15.745 -0.547 0.930 1.00 96.69 188 ARG A N 1
ATOM 1567 C CA . ARG A 1 188 ? -17.033 0.091 1.222 1.00 96.69 188 ARG A CA 1
ATOM 1568 C C . ARG A 1 188 ? -17.453 -0.168 2.662 1.00 96.69 188 ARG A C 1
ATOM 1570 O O . ARG A 1 188 ? -17.807 0.780 3.358 1.00 96.69 188 ARG A O 1
ATOM 1577 N N . ARG A 1 189 ? -17.397 -1.426 3.108 1.00 95.81 189 ARG A N 1
ATOM 1578 C CA . ARG A 1 189 ? -17.817 -1.805 4.460 1.00 95.81 189 ARG A CA 1
ATOM 1579 C C . ARG A 1 189 ? -16.930 -1.177 5.530 1.00 95.81 189 ARG A C 1
ATOM 1581 O O . ARG A 1 189 ? -17.463 -0.673 6.513 1.00 95.81 189 ARG A O 1
ATOM 1588 N N . ILE A 1 190 ? -15.612 -1.139 5.318 1.00 95.75 190 ILE A N 1
ATOM 1589 C CA . ILE A 1 190 ? -14.676 -0.442 6.214 1.00 95.75 190 ILE A CA 1
ATOM 1590 C C . ILE A 1 190 ? -15.078 1.033 6.346 1.00 95.75 190 ILE A C 1
ATOM 1592 O O . ILE A 1 190 ? -15.313 1.509 7.454 1.00 95.75 190 ILE A O 1
ATOM 1596 N N . LEU A 1 191 ? -15.236 1.740 5.221 1.00 95.62 191 LEU A N 1
ATOM 1597 C CA . LEU A 1 191 ? -15.572 3.167 5.206 1.00 95.62 191 LEU A CA 1
ATOM 1598 C C . LEU A 1 191 ? -16.947 3.463 5.815 1.00 95.62 191 LEU A C 1
ATOM 1600 O O . LEU A 1 191 ? -17.104 4.465 6.512 1.00 95.62 191 LEU A O 1
ATOM 1604 N N . GLU A 1 192 ? -17.951 2.625 5.564 1.00 93.25 192 GLU A N 1
ATOM 1605 C CA . GLU A 1 192 ? -19.289 2.767 6.150 1.00 93.25 192 GLU A CA 1
ATOM 1606 C C . GLU A 1 192 ? -19.305 2.457 7.655 1.00 93.25 192 GLU A C 1
ATOM 1608 O O . GLU A 1 192 ? -20.118 3.027 8.387 1.00 93.25 192 GLU A O 1
ATOM 1613 N N . ALA A 1 193 ? -18.404 1.601 8.145 1.00 90.69 193 ALA A N 1
ATOM 1614 C CA . ALA A 1 193 ? -18.275 1.305 9.569 1.00 90.69 193 ALA A CA 1
ATOM 1615 C C . ALA A 1 193 ? -17.610 2.446 10.359 1.00 90.69 193 ALA A C 1
ATOM 1617 O O . ALA A 1 193 ? -17.963 2.668 11.519 1.00 90.69 193 ALA A O 1
ATOM 1618 N N . THR A 1 194 ? -16.675 3.181 9.749 1.00 91.25 194 THR A N 1
ATOM 1619 C CA . THR A 1 194 ? -15.799 4.124 10.467 1.00 91.25 194 THR A CA 1
ATOM 1620 C C . THR A 1 194 ? -16.033 5.597 10.133 1.00 91.25 194 THR A C 1
ATOM 1622 O O . THR A 1 194 ? -15.721 6.448 10.964 1.00 91.25 194 THR A O 1
ATOM 1625 N N . THR A 1 195 ? -16.584 5.930 8.958 1.00 93.88 195 THR A N 1
ATOM 1626 C CA . THR A 1 195 ? -16.563 7.307 8.415 1.00 93.88 195 THR A CA 1
ATOM 1627 C C . THR A 1 195 ? -17.902 7.768 7.841 1.00 93.88 195 THR A C 1
ATOM 1629 O O . THR A 1 195 ? -18.820 6.987 7.571 1.00 93.88 195 THR A O 1
ATOM 1632 N N . LYS A 1 196 ? -18.003 9.069 7.570 1.00 93.62 196 LYS A N 1
ATOM 1633 C CA . LYS A 1 196 ? -19.133 9.753 6.936 1.00 93.62 196 LYS A CA 1
ATOM 1634 C C . LYS A 1 196 ? -18.695 10.521 5.694 1.00 93.62 196 LYS A C 1
ATOM 1636 O O . LYS A 1 196 ? -17.518 10.715 5.418 1.00 93.62 196 LYS A O 1
ATOM 1641 N N . ARG A 1 197 ? -19.676 10.970 4.908 1.00 96.44 197 ARG A N 1
ATOM 1642 C CA . ARG A 1 197 ? -19.428 11.857 3.765 1.00 96.44 197 ARG A CA 1
ATOM 1643 C C . ARG A 1 197 ? -18.695 13.118 4.241 1.00 96.44 197 ARG A C 1
ATOM 1645 O O . ARG A 1 197 ? -19.152 13.763 5.179 1.00 96.44 197 ARG A O 1
ATOM 1652 N N . GLY A 1 198 ? -17.629 13.493 3.540 1.00 97.06 198 GLY A N 1
ATOM 1653 C CA . GLY A 1 198 ? -16.807 14.667 3.844 1.00 97.06 198 GLY A CA 1
ATOM 1654 C C . GLY A 1 198 ? -15.605 14.412 4.758 1.00 97.06 198 GLY A C 1
ATOM 1655 O O . GLY A 1 198 ? -14.704 15.253 4.750 1.00 97.06 198 GLY A O 1
ATOM 1656 N N . ASP A 1 199 ? -15.568 13.276 5.461 1.00 97.44 199 ASP A N 1
ATOM 1657 C CA . ASP A 1 199 ? -14.444 12.861 6.310 1.00 97.44 199 ASP A CA 1
ATOM 1658 C C . ASP A 1 199 ? -13.153 12.702 5.490 1.00 97.44 199 ASP A C 1
ATOM 1660 O O . ASP A 1 199 ? -13.205 12.396 4.291 1.00 97.44 199 ASP A O 1
ATOM 1664 N N . LEU A 1 200 ? -12.001 12.920 6.131 1.00 98.56 200 LEU A N 1
ATOM 1665 C CA . LEU A 1 200 ? -10.676 12.782 5.527 1.00 98.56 200 LEU A CA 1
ATOM 1666 C C . LEU A 1 200 ? -10.060 11.414 5.838 1.00 98.56 200 LEU A C 1
ATOM 1668 O O . LEU A 1 200 ? -9.850 11.060 6.998 1.00 98.56 200 LEU A O 1
ATOM 1672 N N . ILE A 1 201 ? -9.718 10.682 4.779 1.00 98.38 201 ILE A N 1
ATOM 1673 C CA . ILE A 1 201 ? -9.146 9.336 4.835 1.00 98.38 201 ILE A CA 1
ATOM 1674 C C . ILE A 1 201 ? -7.674 9.349 4.417 1.00 98.38 201 ILE A C 1
ATOM 1676 O O . ILE A 1 201 ? -7.315 9.993 3.431 1.00 98.38 201 ILE A O 1
ATOM 1680 N N . GLY A 1 202 ? -6.832 8.622 5.146 1.00 98.56 202 GLY A N 1
ATOM 1681 C CA . GLY A 1 202 ? -5.443 8.351 4.785 1.00 98.56 202 GLY A CA 1
ATOM 1682 C C . GLY A 1 202 ? -5.277 6.901 4.354 1.00 98.56 202 GLY A C 1
ATOM 1683 O O . GLY A 1 202 ? -5.709 6.005 5.075 1.00 98.56 202 GLY A O 1
ATOM 1684 N N . ASP A 1 203 ? -4.656 6.672 3.204 1.00 98.38 203 ASP A N 1
ATOM 1685 C CA . ASP A 1 203 ? -4.219 5.346 2.762 1.00 98.38 203 ASP A CA 1
ATOM 1686 C C . ASP A 1 203 ? -2.746 5.410 2.363 1.00 98.38 203 ASP A C 1
ATOM 1688 O O . ASP A 1 203 ? -2.399 5.887 1.283 1.00 98.38 203 ASP A O 1
ATOM 1692 N N . PHE A 1 204 ? -1.872 4.972 3.263 1.00 96.50 204 PHE A N 1
ATOM 1693 C CA . PHE A 1 204 ? -0.430 5.130 3.089 1.00 96.50 204 PHE A CA 1
ATOM 1694 C C . PHE A 1 204 ? 0.261 3.895 2.490 1.00 96.50 204 PHE A C 1
ATOM 1696 O O . PHE A 1 204 ? 1.490 3.821 2.505 1.00 96.50 204 PHE A O 1
ATOM 1703 N N . TYR A 1 205 ? -0.521 2.945 1.971 1.00 93.88 205 TYR A N 1
ATOM 1704 C CA . TYR A 1 205 ? -0.073 1.765 1.226 1.00 93.88 205 TYR A CA 1
ATOM 1705 C C . TYR A 1 205 ? -1.040 1.499 0.065 1.00 93.88 205 TYR A C 1
ATOM 1707 O O . TYR A 1 205 ? -1.651 0.435 -0.023 1.00 93.88 205 TYR A O 1
ATOM 1715 N N . CYS A 1 206 ? -1.265 2.508 -0.779 1.00 93.75 206 CYS A N 1
ATOM 1716 C CA . CYS A 1 206 ? -2.471 2.512 -1.597 1.00 93.75 206 CYS A CA 1
ATOM 1717 C C . CYS A 1 206 ? -2.510 1.449 -2.699 1.00 93.75 206 CYS A C 1
ATOM 1719 O O . CYS A 1 206 ? -3.610 1.074 -3.115 1.00 93.75 206 CYS A O 1
ATOM 1721 N N . GLY A 1 207 ? -1.364 0.927 -3.155 1.00 91.50 207 GLY A N 1
ATOM 1722 C CA . GLY A 1 207 ? -1.306 -0.184 -4.104 1.00 91.50 207 GLY A CA 1
ATOM 1723 C C . GLY A 1 207 ? -2.159 0.065 -5.354 1.00 91.50 207 GLY A C 1
ATOM 1724 O O . GLY A 1 207 ? -1.959 1.020 -6.098 1.00 91.50 207 GLY A O 1
ATOM 1725 N N . SER A 1 208 ? -3.167 -0.787 -5.557 1.00 92.00 208 SER A N 1
ATOM 1726 C CA . SER A 1 208 ? -4.156 -0.688 -6.650 1.00 92.00 208 SER A CA 1
ATOM 1727 C C . SER A 1 208 ? -5.182 0.454 -6.517 1.00 92.00 208 SER A C 1
ATOM 1729 O O . SER A 1 208 ? -6.080 0.601 -7.353 1.00 92.00 208 SER A O 1
ATOM 1731 N N . GLY A 1 209 ? -5.140 1.217 -5.428 1.00 95.25 209 GLY A N 1
ATOM 1732 C CA . GLY A 1 209 ? -6.028 2.345 -5.182 1.00 95.25 209 GLY A CA 1
ATOM 1733 C C . GLY A 1 209 ? -7.436 1.971 -4.716 1.00 95.25 209 GLY A C 1
ATOM 1734 O O . GLY A 1 209 ? -8.340 2.799 -4.833 1.00 95.25 209 GLY A O 1
ATOM 1735 N N . SER A 1 210 ? -7.662 0.762 -4.187 1.00 96.50 210 SER A N 1
ATOM 1736 C CA . SER A 1 210 ? -9.001 0.314 -3.761 1.00 96.50 210 SER A CA 1
ATOM 1737 C C . SER A 1 210 ? -9.636 1.229 -2.705 1.00 96.50 210 SER A C 1
ATOM 1739 O O . SER A 1 210 ? -10.819 1.570 -2.822 1.00 96.50 210 SER A O 1
ATOM 1741 N N . MET A 1 211 ? -8.870 1.673 -1.701 1.00 97.94 211 MET A N 1
ATOM 1742 C CA . MET A 1 211 ? -9.372 2.584 -0.668 1.00 97.94 211 MET A CA 1
ATOM 1743 C C . MET A 1 211 ? -9.656 3.997 -1.208 1.00 97.94 211 MET A C 1
ATOM 1745 O O . MET A 1 211 ? -10.795 4.446 -1.046 1.00 97.94 211 MET A O 1
ATOM 1749 N N . PRO A 1 212 ? -8.723 4.715 -1.879 1.00 97.81 212 PRO A N 1
ATOM 1750 C CA . PRO A 1 212 ? -9.015 6.051 -2.403 1.00 97.81 212 PRO A CA 1
ATOM 1751 C C . PRO A 1 212 ? -10.134 6.041 -3.451 1.00 97.81 212 PRO A C 1
ATOM 1753 O O . PRO A 1 212 ? -10.970 6.948 -3.446 1.00 97.81 212 PRO A O 1
ATOM 1756 N N . PHE A 1 213 ? -10.224 5.001 -4.289 1.00 97.69 213 PHE A N 1
ATOM 1757 C CA . PHE A 1 213 ? -11.327 4.829 -5.236 1.00 97.69 213 PHE A CA 1
ATOM 1758 C C . PHE A 1 213 ? -12.684 4.765 -4.523 1.00 97.69 213 PHE A C 1
ATOM 1760 O O . PHE A 1 213 ? -13.602 5.527 -4.843 1.00 97.69 213 PHE A O 1
ATOM 1767 N N . MET A 1 214 ? -12.818 3.902 -3.510 1.00 98.00 214 MET A N 1
ATOM 1768 C CA . MET A 1 214 ? -14.084 3.757 -2.791 1.00 98.00 214 MET A CA 1
ATOM 1769 C C . MET A 1 214 ? -14.395 4.968 -1.901 1.00 98.00 214 MET A C 1
ATOM 1771 O O . MET A 1 214 ? -15.545 5.409 -1.841 1.00 98.00 214 MET A O 1
ATOM 1775 N N . ALA A 1 215 ? -13.388 5.564 -1.258 1.00 97.94 215 ALA A N 1
ATOM 1776 C CA . ALA A 1 215 ? -13.539 6.802 -0.494 1.00 97.94 215 ALA A CA 1
ATOM 1777 C C . ALA A 1 215 ? -14.096 7.925 -1.380 1.00 97.94 215 ALA A C 1
ATOM 1779 O O . ALA A 1 215 ? -15.063 8.594 -1.002 1.00 97.94 215 ALA A O 1
ATOM 1780 N N . GLN A 1 216 ? -13.552 8.071 -2.591 1.00 97.69 216 GLN A N 1
ATOM 1781 C CA . GLN A 1 216 ? -14.031 9.019 -3.590 1.00 97.69 216 GLN A CA 1
ATOM 1782 C C . GLN A 1 216 ? -15.484 8.743 -3.999 1.00 97.69 216 GLN A C 1
ATOM 1784 O O . GLN A 1 216 ? -16.311 9.657 -3.957 1.00 97.69 216 GLN A O 1
ATOM 1789 N N . ALA A 1 217 ? -15.814 7.495 -4.349 1.00 96.88 217 ALA A N 1
ATOM 1790 C CA . ALA A 1 217 ? -17.165 7.094 -4.749 1.00 96.88 217 ALA A CA 1
ATOM 1791 C C . ALA A 1 217 ? -18.208 7.358 -3.646 1.00 96.88 217 ALA A C 1
ATOM 1793 O O . ALA A 1 217 ? -19.350 7.732 -3.919 1.00 96.88 217 ALA A O 1
ATOM 1794 N N . LEU A 1 218 ? -17.802 7.221 -2.383 1.00 97.06 218 LEU A N 1
ATOM 1795 C CA . LEU A 1 218 ? -18.628 7.481 -1.207 1.00 97.06 218 LEU A CA 1
ATOM 1796 C C . LEU A 1 218 ? -18.623 8.957 -0.755 1.00 97.06 218 LEU A C 1
ATOM 1798 O O . LEU A 1 218 ? -19.262 9.299 0.245 1.00 97.06 218 LEU A O 1
ATOM 1802 N N . GLY A 1 219 ? -17.931 9.853 -1.463 1.00 97.44 219 GLY A N 1
ATOM 1803 C CA . GLY A 1 219 ? -17.896 11.287 -1.164 1.00 97.44 219 GLY A CA 1
ATOM 1804 C C . GLY A 1 219 ? -17.072 11.659 0.073 1.00 97.44 219 GLY A C 1
ATOM 1805 O O . GLY A 1 219 ? -17.416 12.618 0.769 1.00 97.44 219 GLY A O 1
ATOM 1806 N N . ARG A 1 220 ? -16.024 10.892 0.383 1.00 97.88 220 ARG A N 1
ATOM 1807 C CA . ARG A 1 220 ? -14.994 11.233 1.378 1.00 97.88 220 ARG A CA 1
ATOM 1808 C C . ARG A 1 220 ? -13.847 11.986 0.701 1.00 97.88 220 ARG A C 1
ATOM 1810 O O . ARG A 1 220 ? -13.640 11.877 -0.508 1.00 97.88 220 ARG A O 1
ATOM 1817 N N . LYS A 1 221 ? -13.103 12.762 1.484 1.00 98.38 221 L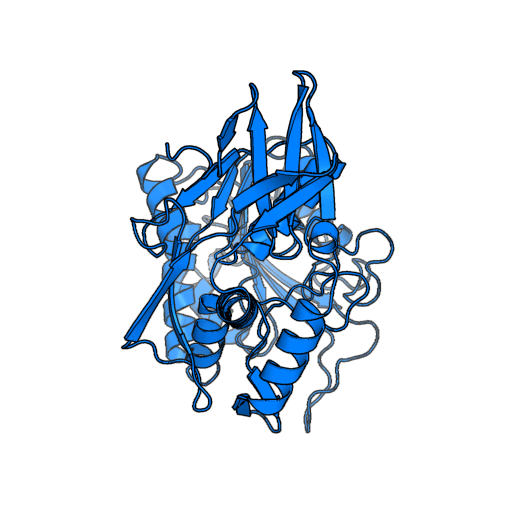YS A N 1
ATOM 1818 C CA . LYS A 1 221 ? -11.808 13.315 1.073 1.00 98.38 221 LYS A CA 1
ATOM 1819 C C . LYS A 1 221 ? -10.733 12.275 1.357 1.00 98.38 221 LYS A C 1
ATOM 1821 O O . LYS A 1 221 ? -10.882 11.473 2.273 1.00 98.38 221 LYS A O 1
ATOM 1826 N N . TRP A 1 222 ? -9.644 12.301 0.604 1.00 98.44 222 TRP A N 1
ATOM 1827 C CA . TRP A 1 222 ? -8.577 11.329 0.794 1.00 98.44 222 TRP A CA 1
ATOM 1828 C C . TRP A 1 222 ? -7.200 11.882 0.419 1.00 98.44 222 TRP A C 1
ATOM 1830 O O . TRP A 1 222 ? -7.074 12.758 -0.451 1.00 98.44 222 TRP A O 1
ATOM 1840 N N . ILE A 1 223 ? -6.192 11.338 1.097 1.00 98.44 223 ILE A N 1
ATOM 1841 C CA . ILE A 1 223 ? -4.772 11.420 0.764 1.00 98.44 223 ILE A CA 1
ATOM 1842 C C . ILE A 1 223 ? -4.256 9.985 0.693 1.00 98.44 223 ILE A C 1
ATOM 1844 O O . ILE A 1 223 ? -4.486 9.203 1.615 1.00 98.44 223 ILE A O 1
ATOM 1848 N N . ALA A 1 224 ? -3.594 9.647 -0.409 1.00 97.75 224 ALA A N 1
ATOM 1849 C CA . ALA A 1 224 ? -3.036 8.323 -0.635 1.00 97.75 224 ALA A CA 1
ATOM 1850 C C . ALA A 1 224 ? -1.523 8.399 -0.865 1.00 97.75 224 ALA A C 1
ATOM 1852 O O . ALA A 1 224 ? -1.024 9.419 -1.347 1.00 97.75 224 ALA A O 1
ATOM 1853 N N . SER A 1 225 ? -0.795 7.328 -0.567 1.00 94.12 225 SER A N 1
ATOM 1854 C CA . SER A 1 225 ? 0.606 7.203 -0.957 1.00 94.12 225 SER A CA 1
ATOM 1855 C C . SER A 1 225 ? 1.038 5.777 -1.217 1.00 94.12 225 SER A C 1
ATOM 1857 O O . SER A 1 225 ? 0.553 4.855 -0.564 1.00 94.12 225 SER A O 1
ATOM 1859 N N . ASP A 1 226 ? 2.040 5.637 -2.076 1.00 90.56 226 ASP A N 1
ATOM 1860 C CA . ASP A 1 226 ? 2.796 4.401 -2.223 1.00 90.56 226 ASP A CA 1
ATOM 1861 C C . ASP A 1 226 ? 4.270 4.700 -2.527 1.00 90.56 226 ASP A C 1
ATOM 1863 O O . ASP A 1 226 ? 4.610 5.748 -3.089 1.00 90.56 226 ASP A O 1
ATOM 1867 N N . THR A 1 227 ? 5.139 3.763 -2.158 1.00 82.50 227 THR A N 1
ATOM 1868 C CA . THR A 1 227 ? 6.558 3.825 -2.516 1.00 82.50 227 THR A CA 1
ATOM 1869 C C . THR A 1 227 ? 6.805 3.340 -3.936 1.00 82.50 227 THR A C 1
ATOM 1871 O O . THR A 1 227 ? 7.808 3.733 -4.516 1.00 82.50 227 THR A O 1
ATOM 1874 N N . SER A 1 228 ? 5.926 2.491 -4.477 1.00 78.19 228 SER A N 1
ATOM 1875 C CA . SER A 1 228 ? 6.016 2.004 -5.848 1.00 78.19 228 SER A CA 1
ATOM 1876 C C . SER A 1 228 ? 5.389 3.015 -6.796 1.00 78.19 228 SER A C 1
ATOM 1878 O O . SER A 1 228 ? 4.210 3.376 -6.684 1.00 78.19 228 SER A O 1
ATOM 1880 N N . TRP A 1 229 ? 6.159 3.426 -7.799 1.00 76.56 229 TRP A N 1
ATOM 1881 C CA . TRP A 1 229 ? 5.628 4.264 -8.866 1.00 76.56 229 TRP A CA 1
ATOM 1882 C C . TRP A 1 229 ? 4.512 3.554 -9.644 1.00 76.56 229 TRP A C 1
ATOM 1884 O O . TRP A 1 229 ? 3.513 4.176 -10.002 1.00 76.56 229 TRP A O 1
ATOM 1894 N N . GLN A 1 230 ? 4.631 2.242 -9.851 1.00 76.19 230 GLN A N 1
ATOM 1895 C CA . GLN A 1 230 ? 3.631 1.421 -10.530 1.00 76.19 230 GLN A CA 1
ATOM 1896 C C . GLN A 1 230 ? 2.302 1.411 -9.761 1.00 76.19 230 GLN A C 1
ATOM 1898 O O . GLN A 1 230 ? 1.250 1.578 -10.377 1.00 76.19 230 GLN A O 1
ATOM 1903 N N . ALA A 1 231 ? 2.327 1.296 -8.430 1.00 83.69 231 ALA A N 1
ATOM 1904 C CA . ALA A 1 231 ? 1.128 1.417 -7.593 1.00 83.69 231 ALA A CA 1
ATOM 1905 C C . ALA A 1 231 ? 0.474 2.805 -7.717 1.00 83.69 231 ALA A C 1
ATOM 1907 O O . ALA A 1 231 ? -0.734 2.926 -7.945 1.00 83.69 231 ALA A O 1
ATOM 1908 N N . VAL A 1 232 ? 1.280 3.873 -7.660 1.00 85.06 232 VAL A N 1
ATOM 1909 C CA . VAL A 1 232 ? 0.801 5.252 -7.860 1.00 85.06 232 VAL A CA 1
ATOM 1910 C C . VAL A 1 232 ? 0.122 5.412 -9.222 1.00 85.06 232 VAL A C 1
ATOM 1912 O O . VAL A 1 232 ? -0.928 6.051 -9.312 1.00 85.06 232 VAL A O 1
ATOM 1915 N N . GLN A 1 233 ? 0.686 4.816 -10.273 1.00 77.88 233 GLN A N 1
ATOM 1916 C CA . GLN A 1 233 ? 0.133 4.842 -11.627 1.00 77.88 233 GLN A CA 1
ATOM 1917 C C . GLN A 1 233 ? -1.193 4.093 -11.726 1.00 77.88 233 GLN A C 1
ATOM 1919 O O . GLN A 1 233 ? -2.177 4.685 -12.160 1.00 77.88 233 GLN A O 1
ATOM 1924 N N . VAL A 1 234 ? -1.253 2.852 -11.237 1.00 85.56 234 VAL A N 1
ATOM 1925 C CA . VAL A 1 234 ? -2.493 2.059 -11.222 1.00 85.56 234 VAL A CA 1
ATOM 1926 C C . VAL A 1 234 ? -3.592 2.785 -10.442 1.00 85.56 234 VAL A C 1
ATOM 1928 O O . VAL A 1 234 ? -4.707 2.937 -10.939 1.00 85.56 234 VAL A O 1
ATOM 1931 N N . THR A 1 235 ? -3.275 3.317 -9.257 1.00 91.75 235 THR A N 1
ATOM 1932 C CA . THR A 1 235 ? -4.217 4.116 -8.457 1.00 91.75 235 THR A CA 1
ATOM 1933 C C . THR A 1 235 ? -4.722 5.337 -9.231 1.00 91.75 235 THR A C 1
ATOM 1935 O O . THR A 1 235 ? -5.917 5.646 -9.220 1.00 91.75 235 THR A O 1
ATOM 1938 N N . LYS A 1 236 ? -3.816 6.054 -9.902 1.00 88.25 236 LYS A N 1
ATOM 1939 C CA . LYS A 1 236 ? -4.131 7.245 -10.694 1.00 88.25 236 LYS A CA 1
ATOM 1940 C C . LYS A 1 236 ? -5.045 6.906 -11.875 1.00 88.25 236 LYS A C 1
ATOM 1942 O O . LYS A 1 236 ? -6.065 7.576 -12.030 1.00 88.25 236 LYS A O 1
ATOM 1947 N N . ASP A 1 237 ? -4.711 5.891 -12.667 1.00 84.06 237 ASP A N 1
ATOM 1948 C CA . ASP A 1 237 ? -5.485 5.483 -13.847 1.00 84.06 237 ASP A CA 1
ATOM 1949 C C . ASP A 1 237 ? -6.893 5.025 -13.441 1.00 84.06 237 ASP A C 1
ATOM 1951 O O . ASP A 1 237 ? -7.889 5.513 -13.977 1.00 84.06 237 ASP A O 1
ATOM 1955 N N . ARG A 1 238 ? -6.998 4.231 -12.369 1.00 88.44 238 ARG A N 1
ATOM 1956 C CA . ARG A 1 238 ? -8.282 3.802 -11.795 1.00 88.44 238 ARG A CA 1
ATOM 1957 C C . ARG A 1 238 ? -9.176 4.975 -11.375 1.00 88.44 238 ARG A C 1
ATOM 1959 O O . ARG A 1 238 ? -10.391 4.959 -11.557 1.00 88.44 238 ARG A O 1
ATOM 1966 N N . LEU A 1 239 ? -8.597 6.031 -10.803 1.00 91.75 239 LEU A N 1
ATOM 1967 C CA . LEU A 1 239 ? -9.344 7.248 -10.460 1.00 91.75 239 LEU A CA 1
ATOM 1968 C C . LEU A 1 239 ? -9.727 8.064 -11.700 1.00 91.75 239 LEU A C 1
ATOM 1970 O O . LEU A 1 239 ? -10.730 8.786 -11.685 1.00 91.75 239 LEU A O 1
ATOM 1974 N N . TYR A 1 240 ? -8.947 7.964 -12.775 1.00 87.75 240 TYR A N 1
ATOM 1975 C CA . TYR A 1 240 ? -9.212 8.699 -14.000 1.00 87.75 240 TYR A CA 1
ATOM 1976 C C . TYR A 1 240 ? -10.450 8.197 -14.730 1.00 87.75 240 TYR A C 1
ATOM 1978 O O . TYR A 1 240 ? -11.195 9.031 -15.263 1.00 87.75 240 TYR A O 1
ATOM 1986 N N . GLU A 1 241 ? -10.681 6.885 -14.704 1.00 85.31 241 GLU A N 1
ATOM 1987 C CA . GLU A 1 241 ? -11.857 6.217 -15.275 1.00 85.31 241 GLU A CA 1
ATOM 1988 C C . GLU A 1 241 ? -13.170 6.791 -14.729 1.00 85.31 241 GLU A C 1
ATOM 1990 O O . GLU A 1 241 ? -14.136 6.966 -15.467 1.00 85.31 241 GLU A O 1
ATOM 1995 N N . ILE A 1 242 ? -13.184 7.197 -13.455 1.00 87.62 242 ILE A N 1
ATOM 1996 C CA . ILE A 1 242 ? -14.351 7.814 -12.803 1.00 87.62 242 ILE A CA 1
ATOM 1997 C C . ILE A 1 242 ? -14.326 9.352 -12.834 1.00 87.62 242 ILE A C 1
ATOM 1999 O O . ILE A 1 242 ? -15.034 10.015 -12.075 1.00 87.62 242 ILE A O 1
ATOM 2003 N N . GLY A 1 243 ? -13.499 9.943 -13.699 1.00 87.88 243 GLY A N 1
ATOM 2004 C CA . GLY A 1 243 ? -13.432 11.390 -13.910 1.00 87.88 243 GLY A CA 1
ATOM 2005 C C . GLY A 1 243 ? -12.690 12.170 -12.821 1.00 87.88 243 GLY A C 1
ATOM 2006 O O . GLY A 1 243 ? -12.729 13.401 -12.824 1.00 87.88 243 GLY A O 1
ATOM 2007 N N . VAL A 1 244 ? -11.992 11.496 -11.903 1.00 90.69 244 VAL A N 1
ATOM 2008 C CA . VAL A 1 244 ? -11.193 12.159 -10.865 1.00 90.69 244 VAL A CA 1
ATOM 2009 C C . VAL A 1 244 ? -9.770 12.369 -11.365 1.00 90.69 244 VAL A C 1
ATOM 2011 O O . VAL A 1 244 ? -9.202 11.530 -12.056 1.00 90.69 244 VAL A O 1
ATOM 2014 N N . ARG A 1 245 ? -9.197 13.536 -11.073 1.00 87.00 245 ARG A N 1
ATOM 2015 C CA . ARG A 1 245 ? -7.836 13.912 -11.476 1.00 87.00 245 ARG A CA 1
ATOM 2016 C C . ARG A 1 245 ? -7.045 14.324 -10.231 1.00 87.00 245 ARG A C 1
ATOM 2018 O O . ARG A 1 245 ? -7.037 15.506 -9.897 1.00 87.00 245 ARG A O 1
ATOM 2025 N N . PRO A 1 246 ? -6.464 13.369 -9.480 1.00 88.25 246 PRO A N 1
ATOM 2026 C CA . PRO A 1 246 ? -5.635 13.688 -8.321 1.00 88.25 246 PRO A CA 1
ATOM 2027 C C . PRO A 1 246 ? -4.377 14.476 -8.686 1.00 88.25 246 PRO A C 1
ATOM 2029 O O . PRO A 1 246 ? -3.792 14.276 -9.752 1.00 88.25 246 PRO A O 1
ATOM 2032 N N . HIS A 1 247 ? -3.932 15.315 -7.751 1.00 86.00 247 HIS A N 1
ATOM 2033 C CA . HIS A 1 247 ? -2.589 15.890 -7.783 1.00 86.00 247 HIS A CA 1
ATOM 2034 C C . HIS A 1 247 ? -1.586 14.834 -7.322 1.00 86.00 247 HIS A C 1
ATOM 2036 O O . HIS A 1 247 ? -1.818 14.172 -6.308 1.00 86.00 247 HIS A O 1
ATOM 2042 N N . ILE A 1 248 ? -0.489 14.679 -8.061 1.00 82.56 248 ILE A N 1
ATOM 2043 C CA . ILE A 1 248 ? 0.577 13.737 -7.723 1.00 82.56 248 ILE A CA 1
ATOM 2044 C C . ILE A 1 248 ? 1.760 14.531 -7.196 1.00 82.56 248 ILE A C 1
ATOM 2046 O O . ILE A 1 248 ? 2.261 15.411 -7.885 1.00 82.56 248 ILE A O 1
ATOM 2050 N N . PHE A 1 249 ? 2.214 14.192 -6.000 1.00 80.12 249 PHE A N 1
ATOM 2051 C CA . PHE A 1 249 ? 3.397 14.762 -5.372 1.00 80.12 249 PHE A CA 1
ATOM 2052 C C . PHE A 1 249 ? 4.485 13.698 -5.309 1.00 80.12 249 PHE A C 1
ATOM 2054 O O . PHE A 1 249 ? 4.197 12.529 -5.066 1.00 80.12 249 PHE A O 1
ATOM 2061 N N . ARG A 1 250 ? 5.743 14.083 -5.506 1.00 77.62 250 ARG A N 1
ATOM 2062 C CA . ARG A 1 250 ? 6.890 13.181 -5.346 1.00 77.62 250 ARG A CA 1
ATOM 2063 C C . ARG A 1 250 ? 7.774 13.702 -4.223 1.00 77.62 250 ARG A C 1
ATOM 2065 O O . ARG A 1 250 ? 8.239 14.837 -4.299 1.00 77.62 250 ARG A O 1
ATOM 2072 N N . ILE A 1 251 ? 8.001 12.896 -3.187 1.00 69.50 251 ILE A N 1
ATOM 2073 C CA . ILE A 1 251 ? 8.875 13.280 -2.073 1.00 69.50 251 ILE A CA 1
ATOM 2074 C C . ILE A 1 251 ? 10.281 12.730 -2.310 1.00 69.50 251 ILE A C 1
ATOM 2076 O O . ILE A 1 251 ? 10.482 11.527 -2.440 1.00 69.50 251 ILE A O 1
ATOM 2080 N N . LYS A 1 252 ? 11.263 13.640 -2.330 1.00 53.19 252 LYS A N 1
ATOM 2081 C CA . LYS A 1 252 ? 12.678 13.367 -2.641 1.00 53.19 252 LYS A CA 1
ATOM 2082 C C . LYS A 1 252 ? 13.443 12.558 -1.586 1.00 53.19 252 LYS A C 1
ATOM 2084 O O . LYS A 1 252 ? 14.571 12.171 -1.846 1.00 53.19 252 LYS A O 1
ATOM 2089 N N . ALA A 1 253 ? 12.877 12.301 -0.406 1.00 48.81 253 ALA A N 1
ATOM 2090 C CA . ALA A 1 253 ? 13.629 11.737 0.720 1.00 48.81 253 ALA A CA 1
ATOM 2091 C C . ALA A 1 253 ? 14.296 10.377 0.408 1.00 48.81 253 ALA A C 1
ATOM 2093 O O . ALA A 1 253 ? 15.377 10.122 0.923 1.00 48.81 253 ALA A O 1
ATOM 2094 N N . ASN A 1 254 ? 13.728 9.589 -0.517 1.00 42.62 254 ASN A N 1
ATOM 2095 C CA . ASN A 1 254 ? 14.333 8.360 -1.061 1.00 42.62 254 ASN A CA 1
ATOM 2096 C C . ASN A 1 254 ? 14.345 8.307 -2.601 1.00 42.62 254 ASN A C 1
ATOM 2098 O O . ASN A 1 254 ? 14.623 7.271 -3.195 1.00 42.62 254 ASN A O 1
ATOM 2102 N N . ILE A 1 255 ? 14.051 9.431 -3.254 1.00 44.94 255 ILE A N 1
ATOM 2103 C CA . ILE A 1 255 ? 14.109 9.587 -4.708 1.00 44.94 255 ILE A CA 1
ATOM 2104 C C . ILE A 1 255 ? 15.299 10.515 -4.963 1.00 44.94 255 ILE A C 1
ATOM 2106 O O . ILE A 1 255 ? 15.192 11.697 -4.622 1.00 44.94 255 ILE A O 1
ATOM 2110 N N . PRO A 1 256 ? 16.429 10.014 -5.500 1.00 42.53 256 PRO A N 1
ATOM 2111 C CA . PRO A 1 256 ? 17.624 10.811 -5.756 1.00 42.53 256 PRO A CA 1
ATOM 2112 C C . PRO A 1 256 ? 17.273 12.171 -6.365 1.00 42.53 256 PRO A C 1
ATOM 2114 O O . PRO A 1 256 ? 16.407 12.287 -7.238 1.00 42.53 256 PRO A O 1
ATOM 2117 N N . ALA A 1 257 ? 17.867 13.228 -5.801 1.00 38.19 257 ALA A N 1
ATOM 2118 C CA . ALA A 1 257 ? 17.425 14.614 -5.967 1.00 38.19 257 ALA A CA 1
ATOM 2119 C C . ALA A 1 257 ? 17.452 15.129 -7.422 1.00 38.19 257 ALA A C 1
ATOM 2121 O O . ALA A 1 257 ? 16.932 16.220 -7.684 1.00 38.19 257 ALA A O 1
ATOM 2122 N N . ASP A 1 258 ? 18.022 14.334 -8.322 1.00 43.16 258 ASP A N 1
ATOM 2123 C CA . ASP A 1 258 ? 18.382 14.559 -9.713 1.00 43.16 258 ASP A CA 1
ATOM 2124 C C . ASP A 1 258 ? 17.574 13.722 -10.722 1.00 43.16 258 ASP A C 1
ATOM 2126 O O . ASP A 1 258 ? 17.967 13.611 -11.881 1.00 43.16 258 ASP A O 1
ATOM 2130 N N . MET A 1 259 ? 16.394 13.219 -10.337 1.00 46.78 259 MET A N 1
ATOM 2131 C CA . MET A 1 259 ? 15.405 12.654 -11.272 1.00 46.78 259 MET A CA 1
ATOM 2132 C C . MET A 1 259 ? 14.790 13.673 -12.268 1.00 46.78 259 MET A C 1
ATOM 2134 O O . MET A 1 259 ? 13.643 13.528 -12.701 1.00 46.78 259 MET A O 1
ATOM 2138 N N . GLU A 1 260 ? 15.533 14.705 -12.677 1.00 53.34 260 GLU A N 1
ATOM 2139 C CA . GLU A 1 260 ? 15.287 15.393 -13.947 1.00 53.34 260 GLU A CA 1
ATOM 2140 C C . GLU A 1 260 ? 15.863 14.529 -15.075 1.00 53.34 260 GLU A C 1
ATOM 2142 O O . GLU A 1 260 ? 16.983 14.724 -15.535 1.00 53.34 260 GLU A O 1
ATOM 2147 N N . GLY A 1 261 ? 15.093 13.528 -15.508 1.00 61.06 261 GLY A N 1
ATOM 2148 C CA . GLY A 1 261 ? 15.427 12.739 -16.695 1.00 61.06 261 GLY A CA 1
ATOM 2149 C C . GLY A 1 261 ? 16.272 11.484 -16.467 1.00 61.06 261 GLY A C 1
ATOM 2150 O O . GLY A 1 261 ? 16.636 10.865 -17.461 1.00 61.06 261 GLY A O 1
ATOM 2151 N N . CYS A 1 262 ? 16.560 11.070 -15.224 1.00 67.12 262 CYS A N 1
ATOM 2152 C CA . CYS A 1 262 ? 17.212 9.783 -14.934 1.00 67.12 262 CYS A CA 1
ATOM 2153 C C . CYS A 1 262 ? 16.751 9.134 -13.611 1.00 67.12 262 CYS A C 1
ATOM 2155 O O . CYS A 1 262 ? 16.199 9.803 -12.742 1.00 67.12 262 CYS A O 1
ATOM 2157 N N . TRP A 1 263 ? 16.966 7.828 -13.457 1.00 70.50 263 TRP A N 1
ATOM 2158 C CA . TRP A 1 263 ? 16.845 7.052 -12.223 1.00 70.50 263 TRP A CA 1
ATOM 2159 C C . TRP A 1 263 ? 18.231 6.756 -11.664 1.00 70.50 263 TRP A C 1
ATOM 2161 O O . TRP A 1 263 ? 19.065 6.217 -12.382 1.00 70.50 263 TRP A O 1
ATOM 2171 N N . GLU A 1 264 ? 18.467 7.039 -10.383 1.00 74.00 264 GLU A N 1
ATOM 2172 C CA . GLU A 1 264 ? 19.617 6.493 -9.659 1.00 74.00 264 GLU A CA 1
ATOM 2173 C C . GLU A 1 264 ? 19.148 5.283 -8.834 1.00 74.00 264 GLU A C 1
ATOM 2175 O O . GLU A 1 264 ? 18.291 5.402 -7.958 1.00 74.00 264 GLU A O 1
ATOM 2180 N N . VAL A 1 265 ? 19.680 4.107 -9.162 1.00 77.62 265 VAL A N 1
ATOM 2181 C CA . VAL A 1 265 ? 19.214 2.784 -8.706 1.00 77.62 265 VAL A CA 1
ATOM 2182 C C . VAL A 1 265 ? 20.407 1.895 -8.335 1.00 77.62 265 VAL A C 1
ATOM 2184 O O . VAL A 1 265 ? 21.526 2.188 -8.768 1.00 77.62 265 VAL A O 1
ATOM 2187 N N . PRO A 1 266 ? 20.224 0.831 -7.529 1.00 83.62 266 PRO A N 1
ATOM 2188 C CA . PRO A 1 266 ? 21.306 -0.094 -7.189 1.00 83.62 266 PRO A CA 1
ATOM 2189 C C . PRO A 1 266 ? 21.896 -0.751 -8.439 1.00 83.62 266 PRO A C 1
ATOM 2191 O O . PRO A 1 266 ? 21.191 -0.934 -9.426 1.00 83.62 266 PRO A O 1
ATOM 2194 N N . TYR A 1 267 ? 23.163 -1.146 -8.423 1.00 89.00 267 TYR A N 1
ATOM 2195 C CA . TYR A 1 267 ? 23.739 -1.928 -9.520 1.00 89.00 267 TYR A CA 1
ATOM 2196 C C . TYR A 1 267 ? 23.179 -3.361 -9.521 1.00 89.00 267 TYR A C 1
ATOM 2198 O O . TYR A 1 267 ? 23.033 -3.962 -8.457 1.00 89.00 267 TYR A O 1
ATOM 2206 N N . ILE A 1 268 ? 22.870 -3.913 -10.698 1.00 90.44 268 ILE A N 1
ATOM 2207 C CA . ILE A 1 268 ? 22.311 -5.265 -10.859 1.00 90.44 268 ILE A CA 1
ATOM 2208 C C . ILE A 1 268 ? 23.203 -6.075 -11.806 1.00 90.44 268 ILE A C 1
ATOM 2210 O O . ILE A 1 268 ? 23.542 -5.605 -12.892 1.00 90.44 268 ILE A O 1
ATOM 2214 N N . ASN A 1 269 ? 23.565 -7.297 -11.413 1.00 91.19 269 ASN A N 1
ATOM 2215 C CA . ASN A 1 269 ? 24.296 -8.259 -12.246 1.00 91.19 269 ASN A CA 1
ATOM 2216 C C . ASN A 1 269 ? 23.787 -9.696 -12.006 1.00 91.19 269 ASN A C 1
ATOM 2218 O O . ASN A 1 269 ? 22.825 -9.891 -11.272 1.00 91.19 269 ASN A O 1
ATOM 2222 N N . GLU A 1 270 ? 24.455 -10.700 -12.580 1.00 90.19 270 GLU A N 1
ATOM 2223 C CA . GLU A 1 270 ? 24.114 -12.125 -12.422 1.00 90.19 270 GLU A CA 1
ATOM 2224 C C . GLU A 1 270 ? 24.102 -12.638 -10.969 1.00 90.19 270 GLU A C 1
ATOM 2226 O O . GLU A 1 270 ? 23.384 -13.590 -10.666 1.00 90.19 270 GLU A O 1
ATOM 2231 N N . ASP A 1 271 ? 24.835 -11.986 -10.063 1.00 88.19 271 ASP A N 1
ATOM 2232 C CA . ASP A 1 271 ? 24.890 -12.333 -8.639 1.00 88.19 271 ASP A CA 1
ATOM 2233 C C . ASP A 1 271 ? 23.744 -11.704 -7.824 1.00 88.19 271 ASP A C 1
ATOM 2235 O O . ASP A 1 271 ? 23.521 -12.087 -6.673 1.00 88.19 271 ASP A O 1
ATOM 2239 N N . GLY A 1 272 ? 23.022 -10.731 -8.395 1.00 87.88 272 GLY A N 1
ATOM 2240 C CA . GLY A 1 272 ? 21.874 -10.072 -7.778 1.00 87.88 272 GLY A CA 1
ATOM 2241 C C . GLY A 1 272 ? 21.961 -8.543 -7.731 1.00 87.88 272 GLY A C 1
ATOM 2242 O O . GLY A 1 272 ? 22.543 -7.894 -8.601 1.00 87.88 272 GLY A O 1
ATOM 2243 N N . ILE A 1 273 ? 21.322 -7.963 -6.708 1.00 87.75 273 ILE A N 1
ATOM 2244 C CA . ILE A 1 273 ? 21.195 -6.512 -6.497 1.00 87.75 273 ILE A CA 1
ATOM 2245 C C . ILE A 1 273 ? 22.263 -6.038 -5.495 1.00 87.75 273 ILE A C 1
ATOM 2247 O O . ILE A 1 273 ? 22.354 -6.566 -4.387 1.00 87.75 273 ILE A O 1
ATOM 2251 N N . HIS A 1 274 ? 23.043 -5.012 -5.855 1.00 86.75 274 HIS A N 1
ATOM 2252 C CA . HIS A 1 274 ? 24.181 -4.496 -5.080 1.00 86.75 274 HIS A CA 1
ATOM 2253 C C . HIS A 1 274 ? 23.927 -3.071 -4.577 1.00 86.75 274 HIS A C 1
ATOM 2255 O O . HIS A 1 274 ? 24.152 -2.101 -5.291 1.00 86.75 274 HIS A O 1
ATOM 2261 N N . GLU A 1 275 ? 23.511 -2.917 -3.319 1.00 81.62 275 GLU A N 1
ATOM 2262 C CA . GLU A 1 275 ? 23.145 -1.609 -2.734 1.00 81.62 275 GLU A CA 1
ATOM 2263 C C . GLU A 1 275 ? 24.305 -0.622 -2.569 1.00 81.62 275 GLU A C 1
ATOM 2265 O O . GLU A 1 275 ? 24.109 0.594 -2.571 1.00 81.62 275 GLU A O 1
ATOM 2270 N N . SER A 1 276 ? 25.523 -1.135 -2.392 1.00 85.31 276 SER A N 1
ATOM 2271 C CA . SER A 1 276 ? 26.720 -0.311 -2.192 1.00 85.31 276 SER A CA 1
ATOM 2272 C C . SER A 1 276 ? 27.181 0.391 -3.471 1.00 85.31 276 SER A C 1
ATOM 2274 O O . SER A 1 276 ? 28.023 1.287 -3.409 1.00 85.31 276 SER A O 1
ATOM 2276 N N . GLN A 1 277 ? 26.632 -0.003 -4.621 1.00 86.56 277 GLN A N 1
ATOM 2277 C CA . GLN A 1 277 ? 26.939 0.545 -5.932 1.00 86.56 277 GLN A CA 1
ATOM 2278 C C . GLN A 1 277 ? 25.654 1.074 -6.557 1.00 86.56 277 GLN A C 1
ATOM 2280 O O . GLN A 1 277 ? 24.617 0.421 -6.516 1.00 86.56 277 GLN A O 1
ATOM 2285 N N . LYS A 1 278 ? 25.716 2.260 -7.156 1.00 84.12 278 LYS A N 1
ATOM 2286 C CA . LYS A 1 278 ? 24.566 2.864 -7.827 1.00 84.12 278 LYS A CA 1
ATOM 2287 C C . LYS A 1 278 ? 24.902 3.204 -9.266 1.00 84.12 278 LYS A C 1
ATOM 2289 O O . LYS A 1 278 ? 26.028 3.604 -9.561 1.00 84.12 278 LYS A O 1
ATOM 2294 N N . VAL A 1 279 ? 23.910 3.088 -10.137 1.00 86.44 279 VAL A N 1
ATOM 2295 C CA . VAL A 1 279 ? 23.985 3.503 -11.541 1.00 86.44 279 VAL A CA 1
ATOM 2296 C C . VAL A 1 279 ? 22.892 4.515 -11.846 1.00 86.44 279 VAL A C 1
ATOM 2298 O O . VAL A 1 279 ? 21.871 4.560 -11.159 1.00 86.44 279 VAL A O 1
ATOM 2301 N N . ARG A 1 280 ? 23.120 5.336 -12.874 1.00 84.06 280 ARG A N 1
ATOM 2302 C CA . ARG A 1 280 ? 22.148 6.306 -13.381 1.00 84.06 280 ARG A CA 1
ATOM 2303 C C . ARG A 1 280 ? 21.637 5.861 -14.735 1.00 84.06 280 ARG A C 1
ATOM 2305 O O . ARG A 1 280 ? 22.440 5.606 -15.625 1.00 84.06 280 ARG A O 1
ATOM 2312 N N . ILE A 1 281 ? 20.322 5.798 -14.882 1.00 81.50 281 ILE A N 1
ATOM 2313 C CA . ILE A 1 281 ? 19.655 5.332 -16.097 1.00 81.50 281 ILE A CA 1
ATOM 2314 C C . ILE A 1 281 ? 18.747 6.453 -16.581 1.00 81.50 281 ILE A C 1
ATOM 2316 O O . ILE A 1 281 ? 17.855 6.843 -15.830 1.00 81.50 281 ILE A O 1
ATOM 2320 N N . PRO A 1 282 ? 18.951 7.013 -17.780 1.00 80.62 282 PRO A N 1
ATOM 2321 C CA . PRO A 1 282 ? 18.045 8.019 -18.313 1.00 80.62 282 PRO A CA 1
ATOM 2322 C C . PRO A 1 282 ? 16.602 7.517 -18.400 1.00 80.62 282 PRO A C 1
ATOM 2324 O O . PRO A 1 282 ? 16.329 6.326 -18.394 1.00 80.62 282 PRO A O 1
ATOM 2327 N N . LEU A 1 283 ? 15.652 8.438 -18.461 1.00 76.12 283 LEU A N 1
ATOM 2328 C CA . LEU A 1 283 ? 14.264 8.106 -18.755 1.00 76.12 283 LEU A CA 1
ATOM 2329 C C . LEU A 1 283 ? 14.069 8.046 -20.274 1.00 76.12 283 LEU A C 1
ATOM 2331 O O . LEU A 1 283 ? 14.681 8.849 -20.988 1.00 76.12 283 LEU A O 1
ATOM 2335 N N . PRO A 1 284 ? 13.192 7.168 -20.797 1.00 81.56 284 PRO A N 1
ATOM 2336 C CA . PRO A 1 284 ? 12.876 7.180 -22.217 1.00 81.56 284 PRO A CA 1
ATOM 2337 C C . PRO A 1 284 ? 12.300 8.535 -22.616 1.00 81.56 284 PRO A C 1
ATOM 2339 O O . PRO A 1 284 ? 11.542 9.139 -21.858 1.00 81.56 284 PRO A O 1
ATOM 2342 N N . THR A 1 285 ? 12.653 9.017 -23.801 1.00 79.50 285 THR A N 1
ATOM 2343 C CA . THR A 1 285 ? 12.178 10.285 -24.356 1.00 79.50 285 THR A CA 1
ATOM 2344 C C . THR A 1 285 ? 11.072 10.018 -25.364 1.00 79.50 285 THR A C 1
ATOM 2346 O O . THR A 1 285 ? 11.222 9.193 -26.259 1.00 79.50 285 THR A O 1
ATOM 2349 N N . LEU A 1 286 ? 9.958 10.737 -25.242 1.00 77.75 286 LEU A N 1
ATOM 2350 C CA . LEU A 1 286 ? 8.885 10.683 -26.226 1.00 77.75 286 LEU A CA 1
ATOM 2351 C C . LEU A 1 286 ? 9.235 11.541 -27.445 1.00 77.75 286 LEU A C 1
ATOM 2353 O O . LEU A 1 286 ? 9.455 12.746 -27.310 1.00 77.75 286 LEU A O 1
ATOM 2357 N N . VAL A 1 287 ? 9.207 10.936 -28.630 1.00 80.31 287 VAL A N 1
ATOM 2358 C CA . VAL A 1 287 ? 9.407 11.619 -29.912 1.00 80.31 287 VAL A CA 1
ATOM 2359 C C . VAL A 1 287 ? 8.229 11.349 -30.850 1.00 80.31 287 VAL A C 1
ATOM 2361 O O . VAL A 1 287 ? 7.526 10.345 -30.731 1.00 80.31 287 VAL A O 1
ATOM 2364 N N . PHE A 1 288 ? 7.983 12.271 -31.780 1.00 78.75 288 PHE A N 1
ATOM 2365 C CA . PHE A 1 288 ? 6.978 12.106 -32.832 1.00 78.75 288 PHE A CA 1
ATOM 2366 C C . PHE A 1 288 ? 7.687 11.969 -34.173 1.00 78.75 288 PHE A C 1
ATOM 2368 O O . PHE A 1 288 ? 8.322 12.922 -34.632 1.00 78.75 288 PHE A O 1
ATOM 2375 N N . GLN A 1 289 ? 7.575 10.794 -34.784 1.00 78.75 289 GLN A N 1
ATOM 2376 C CA . GLN A 1 289 ? 8.196 10.459 -36.061 1.00 78.75 289 GLN A CA 1
ATOM 2377 C C . GLN A 1 289 ? 7.256 9.588 -36.894 1.00 78.75 289 GLN A C 1
ATOM 2379 O O . GLN A 1 289 ? 6.459 8.831 -36.349 1.00 78.75 289 GLN A O 1
ATOM 2384 N N . ASP A 1 290 ? 7.306 9.731 -38.219 1.00 80.75 290 ASP A N 1
ATOM 2385 C CA . ASP A 1 290 ? 6.477 8.956 -39.155 1.00 80.75 290 ASP A CA 1
ATOM 2386 C C . ASP A 1 290 ? 4.972 8.953 -38.817 1.00 80.75 290 ASP A C 1
ATOM 2388 O O . ASP A 1 290 ? 4.291 7.933 -38.903 1.00 80.75 290 ASP A O 1
ATOM 2392 N N . ASN A 1 291 ? 4.442 10.121 -38.427 1.00 78.00 291 ASN A N 1
ATOM 2393 C CA . ASN A 1 291 ? 3.058 10.325 -37.971 1.00 78.00 291 ASN A CA 1
ATOM 2394 C C . ASN A 1 291 ? 2.641 9.518 -36.725 1.00 78.00 291 ASN A C 1
ATOM 2396 O O . ASN A 1 291 ? 1.451 9.475 -36.412 1.00 78.00 291 ASN A O 1
ATOM 2400 N N . ASN A 1 292 ? 3.593 8.950 -35.986 1.00 77.06 292 ASN A N 1
ATOM 2401 C CA . ASN A 1 292 ? 3.352 8.185 -34.769 1.00 77.06 292 ASN A CA 1
ATOM 2402 C C . ASN A 1 292 ? 4.206 8.699 -33.603 1.00 77.06 292 ASN A C 1
ATOM 2404 O O . ASN A 1 292 ? 5.252 9.325 -33.780 1.00 77.06 292 ASN A O 1
ATOM 2408 N N . PHE A 1 293 ? 3.744 8.437 -32.382 1.00 79.19 293 PHE A N 1
ATOM 2409 C CA . PHE A 1 293 ? 4.560 8.624 -31.188 1.00 79.19 293 PHE A CA 1
ATOM 2410 C C . PHE A 1 293 ? 5.374 7.362 -30.931 1.00 79.19 293 PHE A C 1
ATOM 2412 O O . PHE A 1 293 ? 4.833 6.261 -31.005 1.00 79.19 293 PHE A O 1
ATOM 2419 N N . VAL A 1 294 ? 6.650 7.526 -30.594 1.00 82.75 294 VAL A N 1
ATOM 2420 C CA . VAL A 1 294 ? 7.507 6.429 -30.136 1.00 82.75 294 VAL A CA 1
ATOM 2421 C C . VAL A 1 294 ? 8.363 6.890 -28.964 1.00 82.75 294 VAL A C 1
ATOM 2423 O O . VAL A 1 294 ? 8.572 8.088 -28.757 1.00 82.75 294 VAL A O 1
ATOM 2426 N N . LEU A 1 295 ? 8.873 5.927 -28.205 1.00 84.81 295 LEU A N 1
ATOM 2427 C CA . LEU A 1 295 ? 9.862 6.178 -27.167 1.00 84.81 295 LEU A CA 1
ATOM 2428 C C . LEU A 1 295 ? 11.263 5.883 -27.700 1.00 84.81 295 LEU A C 1
ATOM 2430 O O . LEU A 1 295 ? 11.492 4.853 -28.337 1.00 84.81 295 LEU A O 1
ATOM 2434 N N . GLU A 1 296 ? 12.204 6.760 -27.379 1.00 85.12 296 GLU A N 1
ATOM 2435 C CA . GLU A 1 296 ? 13.633 6.573 -27.610 1.00 85.12 296 GLU A CA 1
ATOM 2436 C C . GLU A 1 296 ? 14.375 6.467 -26.280 1.00 85.12 296 GLU A C 1
ATOM 2438 O O . GLU A 1 296 ? 14.089 7.191 -25.328 1.00 85.12 296 GLU A O 1
ATOM 2443 N N . HIS A 1 297 ? 15.347 5.563 -26.211 1.00 88.00 297 HIS A N 1
ATOM 2444 C CA . HIS A 1 297 ? 16.221 5.401 -25.058 1.00 88.00 297 HIS A CA 1
ATOM 2445 C C . HIS A 1 297 ? 17.583 4.899 -25.547 1.00 88.00 297 HIS A C 1
ATOM 2447 O O . HIS A 1 297 ? 17.639 4.039 -26.428 1.00 88.00 297 HIS A O 1
ATOM 2453 N N . GLU A 1 298 ? 18.672 5.433 -24.993 1.00 88.75 298 GLU A N 1
ATOM 2454 C CA . GLU A 1 298 ? 20.038 5.103 -25.430 1.00 88.75 298 GLU A CA 1
ATOM 2455 C C . GLU A 1 298 ? 20.447 3.660 -25.098 1.00 88.75 298 GLU A C 1
ATOM 2457 O O . GLU A 1 298 ? 21.186 3.035 -25.853 1.00 88.75 298 GLU A O 1
ATOM 2462 N N . ASP A 1 299 ? 19.907 3.110 -24.007 1.00 90.75 299 ASP A N 1
ATOM 2463 C CA . ASP A 1 299 ? 20.154 1.738 -23.559 1.00 90.75 299 ASP A CA 1
ATOM 2464 C C . ASP A 1 299 ? 18.862 1.048 -23.100 1.00 90.75 299 ASP A C 1
ATOM 2466 O O . ASP A 1 299 ? 18.524 0.985 -21.914 1.00 90.75 299 ASP A O 1
ATOM 2470 N N . TRP A 1 300 ? 18.072 0.575 -24.064 1.00 90.62 300 TRP A N 1
ATOM 2471 C CA . TRP A 1 300 ? 16.821 -0.126 -23.768 1.00 90.62 300 TRP A CA 1
ATOM 2472 C C . TRP A 1 300 ? 17.018 -1.403 -22.951 1.00 90.62 300 TRP A C 1
ATOM 2474 O O . TRP A 1 300 ? 16.095 -1.794 -22.237 1.00 90.62 300 TRP A O 1
ATOM 2484 N N . ARG A 1 301 ? 18.176 -2.067 -23.057 1.00 92.31 301 ARG A N 1
ATOM 2485 C CA . ARG A 1 301 ? 18.420 -3.322 -22.339 1.00 92.31 301 ARG A CA 1
ATOM 2486 C C . ARG A 1 301 ? 18.519 -3.049 -20.844 1.00 92.31 301 ARG A C 1
ATOM 2488 O O . ARG A 1 301 ? 17.818 -3.700 -20.075 1.00 92.31 301 ARG A O 1
ATOM 2495 N N . THR A 1 302 ? 19.303 -2.044 -20.456 1.00 89.69 302 THR A N 1
ATOM 2496 C CA . THR A 1 302 ? 19.391 -1.598 -19.061 1.00 89.69 302 THR A CA 1
ATOM 2497 C C . THR A 1 302 ? 18.053 -1.051 -18.574 1.00 89.69 302 THR A C 1
ATOM 2499 O O . THR A 1 302 ? 17.597 -1.447 -17.509 1.00 89.69 302 THR A O 1
ATOM 2502 N N . TRP A 1 303 ? 17.347 -0.230 -19.359 1.00 87.94 303 TRP A N 1
ATOM 2503 C CA . TRP A 1 303 ? 16.014 0.243 -18.955 1.00 87.94 303 TRP A CA 1
ATOM 2504 C C . TRP A 1 303 ? 15.041 -0.910 -18.660 1.00 87.94 303 TRP A C 1
ATOM 2506 O O . TRP A 1 303 ? 14.349 -0.895 -17.643 1.00 87.94 303 TRP A O 1
ATOM 2516 N N . CYS A 1 304 ? 15.013 -1.934 -19.520 1.00 90.00 304 CYS A N 1
ATOM 2517 C CA . CYS A 1 304 ? 14.167 -3.108 -19.313 1.00 90.00 304 CYS A CA 1
ATOM 2518 C C . CYS A 1 304 ? 14.607 -3.921 -18.093 1.00 90.00 304 CYS A C 1
ATOM 2520 O O . CYS A 1 304 ? 13.732 -4.329 -17.338 1.00 90.00 304 CYS A O 1
ATOM 2522 N N . LEU A 1 305 ? 15.917 -4.110 -17.870 1.00 90.62 305 LEU A N 1
ATOM 2523 C CA . LEU A 1 305 ? 16.447 -4.787 -16.679 1.00 90.62 305 LEU A CA 1
ATOM 2524 C C . LEU A 1 305 ? 15.808 -4.206 -15.417 1.00 90.62 305 LEU A C 1
ATOM 2526 O O . LEU A 1 305 ? 15.094 -4.906 -14.720 1.00 90.62 305 LEU A O 1
ATOM 2530 N N . TYR A 1 306 ? 15.909 -2.896 -15.213 1.00 86.25 306 TYR A N 1
ATOM 2531 C CA . TYR A 1 306 ? 15.407 -2.239 -14.002 1.00 86.25 306 TYR A CA 1
ATOM 2532 C C . TYR A 1 306 ? 13.889 -2.183 -13.853 1.00 86.25 306 TYR A C 1
ATOM 2534 O O . TYR A 1 306 ? 13.395 -1.699 -12.838 1.00 86.25 306 TYR A O 1
ATOM 2542 N N . ASN A 1 307 ? 13.151 -2.657 -14.848 1.00 85.12 307 ASN A N 1
ATOM 2543 C CA . ASN A 1 307 ? 11.706 -2.696 -14.803 1.00 85.12 307 ASN A CA 1
ATOM 2544 C C . ASN A 1 307 ? 11.151 -4.118 -14.726 1.00 85.12 307 ASN A C 1
ATOM 2546 O O . ASN A 1 307 ? 9.970 -4.231 -14.438 1.00 85.12 307 ASN A O 1
ATOM 2550 N N . VAL A 1 308 ? 11.924 -5.189 -14.950 1.00 88.81 308 VAL A N 1
ATOM 2551 C CA . VAL A 1 308 ? 11.412 -6.576 -14.916 1.00 88.81 308 VAL A CA 1
ATOM 2552 C C . VAL A 1 308 ? 11.658 -7.251 -13.570 1.00 88.81 308 VAL A C 1
ATOM 2554 O O . VAL A 1 308 ? 12.654 -6.989 -12.913 1.00 88.81 308 VAL A O 1
ATOM 2557 N N . LEU A 1 309 ? 10.775 -8.166 -13.162 1.00 86.75 309 LEU A N 1
ATOM 2558 C CA . LEU A 1 309 ? 10.985 -8.980 -11.959 1.00 86.75 309 LEU A CA 1
ATOM 2559 C C . LEU A 1 309 ? 12.294 -9.786 -12.045 1.00 86.75 309 LEU A C 1
ATOM 2561 O O . LEU A 1 309 ? 12.440 -10.626 -12.946 1.00 86.75 309 LEU A O 1
ATOM 2565 N N . HIS A 1 310 ? 13.176 -9.606 -11.059 1.00 90.56 310 HIS A N 1
ATOM 2566 C CA . HIS A 1 310 ? 14.489 -10.244 -11.032 1.00 90.56 310 HIS A CA 1
ATOM 2567 C C . HIS A 1 310 ? 14.544 -11.524 -10.192 1.00 90.56 310 HIS A C 1
ATOM 2569 O O . HIS A 1 310 ? 15.351 -12.419 -10.442 1.00 90.56 310 HIS A O 1
ATOM 2575 N N . VAL A 1 311 ? 13.684 -11.646 -9.187 1.00 86.06 311 VAL A N 1
ATOM 2576 C CA . VAL A 1 311 ? 13.759 -12.742 -8.223 1.00 86.06 311 VAL A CA 1
ATOM 2577 C C . VAL A 1 311 ? 12.523 -13.629 -8.281 1.00 86.06 311 VAL A C 1
ATOM 2579 O O . VAL A 1 311 ? 11.386 -13.170 -8.337 1.00 86.06 311 VAL A O 1
ATOM 2582 N N . THR A 1 312 ? 12.739 -14.943 -8.210 1.00 84.19 312 THR A N 1
ATOM 2583 C CA . THR A 1 312 ? 11.674 -15.936 -8.018 1.00 84.19 312 THR A CA 1
ATOM 2584 C C . THR A 1 312 ? 11.835 -16.620 -6.662 1.00 84.19 312 THR A C 1
ATOM 2586 O O . THR A 1 312 ? 12.945 -16.951 -6.248 1.00 84.19 312 THR A O 1
ATOM 2589 N N . LEU A 1 313 ? 10.725 -16.870 -5.963 1.00 78.38 313 LEU A N 1
ATOM 2590 C CA . LEU A 1 313 ? 10.733 -17.637 -4.717 1.00 78.38 313 LEU A CA 1
ATOM 2591 C C . LEU A 1 313 ? 10.736 -19.145 -5.020 1.00 78.38 313 LEU A C 1
ATOM 2593 O O . LEU A 1 313 ? 9.778 -19.671 -5.588 1.00 78.38 313 LEU A O 1
ATOM 2597 N N . ARG A 1 314 ? 11.788 -19.859 -4.607 1.00 80.69 314 ARG A N 1
ATOM 2598 C CA . ARG A 1 314 ? 11.891 -21.326 -4.700 1.00 80.69 314 ARG A CA 1
ATOM 2599 C C . ARG A 1 314 ? 12.332 -21.904 -3.367 1.00 80.69 314 ARG A C 1
ATOM 2601 O O . ARG A 1 314 ? 13.318 -21.473 -2.787 1.00 80.69 314 ARG A O 1
ATOM 2608 N N . GLU A 1 315 ? 11.570 -22.875 -2.866 1.00 81.75 315 GLU A N 1
ATOM 2609 C CA . GLU A 1 315 ? 11.851 -23.547 -1.586 1.00 81.75 315 GLU A CA 1
ATOM 2610 C C . GLU A 1 315 ? 12.071 -22.581 -0.404 1.00 81.75 315 GLU A C 1
ATOM 2612 O O . GLU A 1 315 ? 12.875 -22.837 0.487 1.00 81.75 315 GLU A O 1
ATOM 2617 N N . GLY A 1 316 ? 11.339 -21.461 -0.395 1.00 75.31 316 GLY A N 1
ATOM 2618 C CA . GLY A 1 316 ? 11.440 -20.432 0.644 1.00 75.31 316 GLY A CA 1
ATOM 2619 C C . GLY A 1 316 ? 12.631 -19.486 0.493 1.00 75.31 316 GLY A C 1
ATOM 2620 O O . GLY A 1 316 ? 12.832 -18.654 1.368 1.00 75.31 316 GLY A O 1
ATOM 2621 N N . LYS A 1 317 ? 13.397 -19.585 -0.598 1.00 79.69 317 LYS A N 1
ATOM 2622 C CA . LYS A 1 317 ? 14.528 -18.706 -0.895 1.00 79.69 317 LYS A CA 1
ATOM 2623 C C . LYS A 1 317 ? 14.270 -17.878 -2.142 1.00 79.69 317 LYS A C 1
ATOM 2625 O O . LYS A 1 317 ? 13.752 -18.373 -3.142 1.00 79.69 317 LYS A O 1
ATOM 2630 N N . HIS A 1 318 ? 14.665 -16.620 -2.063 1.00 84.19 318 HIS A N 1
ATOM 2631 C CA . HIS A 1 318 ? 14.749 -15.716 -3.196 1.00 84.19 318 HIS A CA 1
ATOM 2632 C C . HIS A 1 318 ? 15.926 -16.132 -4.083 1.00 84.19 318 HIS A C 1
ATOM 2634 O O . HIS A 1 318 ? 17.065 -16.154 -3.622 1.00 84.19 318 HIS A O 1
ATOM 2640 N N . ILE A 1 319 ? 15.644 -16.514 -5.329 1.00 87.69 319 ILE A N 1
ATOM 2641 C CA . ILE A 1 319 ? 16.653 -16.910 -6.313 1.00 87.69 319 ILE A CA 1
ATOM 2642 C C . ILE A 1 319 ? 16.618 -15.933 -7.479 1.00 87.69 319 ILE A C 1
ATOM 2644 O O . ILE A 1 319 ? 15.559 -15.680 -8.058 1.00 87.69 319 ILE A O 1
ATOM 2648 N N . PHE A 1 320 ? 17.792 -15.417 -7.817 1.00 89.94 320 PHE A N 1
ATOM 2649 C CA . PHE A 1 320 ? 18.012 -14.558 -8.965 1.00 89.94 320 PHE A CA 1
ATOM 2650 C C . PHE A 1 320 ? 18.310 -15.436 -10.189 1.00 89.94 320 PHE A C 1
ATOM 2652 O O . PHE A 1 320 ? 19.357 -16.074 -10.271 1.00 89.94 320 PHE A O 1
ATOM 2659 N N . GLU A 1 321 ? 17.344 -15.563 -11.101 1.00 89.81 321 GLU A N 1
ATOM 2660 C CA . GLU A 1 321 ? 17.453 -16.449 -12.269 1.00 89.81 321 GLU A CA 1
ATOM 2661 C C . GLU A 1 321 ? 17.892 -15.654 -13.501 1.00 89.81 321 GLU A C 1
ATOM 2663 O O . GLU A 1 321 ? 17.057 -15.296 -14.331 1.00 89.81 321 GLU A O 1
ATOM 2668 N N . TRP A 1 322 ? 19.193 -15.363 -13.614 1.00 92.38 322 TRP A N 1
ATOM 2669 C CA . TRP A 1 322 ? 19.716 -14.452 -14.641 1.00 92.38 322 TRP A CA 1
ATOM 2670 C C . TRP A 1 322 ? 19.292 -14.814 -16.068 1.00 92.38 322 TRP A C 1
ATOM 2672 O O . TRP A 1 322 ? 18.808 -13.941 -16.782 1.00 92.38 322 TRP A O 1
ATOM 2682 N N . ASP A 1 323 ? 19.359 -16.089 -16.457 1.00 91.50 323 ASP A N 1
ATOM 2683 C CA . ASP A 1 323 ? 18.940 -16.534 -17.795 1.00 91.50 323 ASP A CA 1
ATOM 2684 C C . ASP A 1 323 ? 17.474 -16.179 -18.088 1.00 91.50 323 ASP A C 1
ATOM 2686 O O . ASP A 1 323 ? 17.151 -15.618 -19.133 1.00 91.50 323 ASP A O 1
ATOM 2690 N N . ARG A 1 324 ? 16.581 -16.402 -17.118 1.00 90.50 324 ARG A N 1
ATOM 2691 C CA . ARG A 1 324 ? 15.152 -16.083 -17.240 1.00 90.50 324 ARG A CA 1
ATOM 2692 C C . ARG A 1 324 ? 14.894 -14.576 -17.281 1.00 90.50 324 ARG A C 1
ATOM 2694 O O . ARG A 1 324 ? 13.951 -14.124 -17.928 1.00 90.50 324 ARG A O 1
ATOM 2701 N N . ILE A 1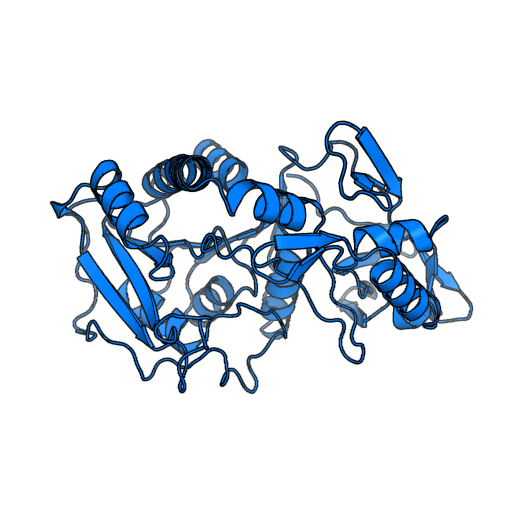 325 ? 15.703 -13.790 -16.571 1.00 91.44 325 ILE A N 1
ATOM 2702 C CA . ILE A 1 325 ? 15.657 -12.324 -16.638 1.00 91.44 325 ILE A CA 1
ATOM 2703 C C . ILE A 1 325 ? 16.051 -11.865 -18.044 1.00 91.44 325 ILE A C 1
ATOM 2705 O O . ILE A 1 325 ? 15.338 -11.054 -18.632 1.00 91.44 325 ILE A O 1
ATOM 2709 N N . GLN A 1 326 ? 17.134 -12.412 -18.608 1.00 92.50 326 GLN A N 1
ATOM 2710 C CA . GLN A 1 326 ? 17.564 -12.096 -19.973 1.00 92.50 326 GLN A CA 1
ATOM 2711 C C . GLN A 1 326 ? 16.479 -12.459 -20.996 1.00 92.50 326 GLN A C 1
ATOM 2713 O O . GLN A 1 326 ? 16.148 -11.620 -21.827 1.00 92.50 326 GLN A O 1
ATOM 2718 N N . GLU A 1 327 ? 15.847 -13.633 -20.875 1.00 92.19 327 GLU A N 1
ATOM 2719 C CA . GLU A 1 327 ? 14.722 -14.038 -21.733 1.00 92.19 327 GLU A CA 1
ATOM 2720 C C . GLU A 1 327 ? 13.555 -13.037 -21.687 1.00 92.19 327 GLU A C 1
ATOM 2722 O O . GLU A 1 327 ? 13.028 -12.654 -22.730 1.00 92.19 327 GLU A O 1
ATOM 2727 N N . ARG A 1 328 ? 13.169 -12.561 -20.494 1.00 91.69 328 ARG A N 1
ATOM 2728 C CA . ARG A 1 328 ? 12.103 -11.552 -20.324 1.00 91.69 328 ARG A CA 1
ATOM 2729 C C . ARG A 1 328 ? 12.472 -10.200 -20.932 1.00 91.69 328 ARG A C 1
ATOM 2731 O O . ARG A 1 328 ? 11.621 -9.529 -21.515 1.00 91.69 328 ARG A O 1
ATOM 2738 N N . ILE A 1 329 ? 13.728 -9.784 -20.778 1.00 93.31 329 ILE A N 1
ATOM 2739 C CA . ILE A 1 329 ? 14.236 -8.556 -21.398 1.00 93.31 329 ILE A CA 1
ATOM 2740 C C . ILE A 1 329 ? 14.200 -8.699 -22.919 1.00 93.31 329 ILE A C 1
ATOM 2742 O O . ILE A 1 329 ? 13.729 -7.792 -23.600 1.00 93.31 329 ILE A O 1
ATOM 2746 N N . ASP A 1 330 ? 14.647 -9.830 -23.457 1.00 93.00 330 ASP A N 1
ATOM 2747 C CA . ASP A 1 330 ? 14.640 -10.086 -24.894 1.00 93.00 330 ASP A CA 1
ATOM 2748 C C . ASP A 1 330 ? 13.202 -10.155 -25.449 1.00 93.00 330 ASP A C 1
ATOM 2750 O O . ASP A 1 330 ? 12.941 -9.601 -26.519 1.00 93.00 330 ASP A O 1
ATOM 2754 N N . GLU A 1 331 ? 12.245 -10.722 -24.697 1.00 91.50 331 GLU A N 1
ATOM 2755 C CA . GLU A 1 331 ? 10.808 -10.681 -25.018 1.00 91.50 331 GLU A CA 1
ATOM 2756 C C . GLU A 1 331 ? 10.320 -9.231 -25.155 1.00 91.50 331 GLU A C 1
ATOM 2758 O O . GLU A 1 331 ? 9.754 -8.878 -26.190 1.00 91.50 331 GLU A O 1
ATOM 2763 N N . LEU A 1 332 ? 10.605 -8.362 -24.176 1.00 89.62 332 LEU A N 1
ATOM 2764 C CA . LEU A 1 332 ? 10.262 -6.936 -24.254 1.00 89.62 332 LEU A CA 1
ATOM 2765 C C . LEU A 1 332 ? 10.922 -6.249 -25.453 1.00 89.62 332 LEU A C 1
ATOM 2767 O O . LEU A 1 332 ? 10.256 -5.540 -26.206 1.00 89.62 332 LEU A O 1
ATOM 2771 N N . LEU A 1 333 ? 12.226 -6.458 -25.646 1.00 91.62 333 LEU A N 1
ATOM 2772 C CA . LEU A 1 333 ? 12.989 -5.818 -26.716 1.00 91.62 333 LEU A CA 1
ATOM 2773 C C . LEU A 1 333 ? 12.524 -6.240 -28.114 1.00 91.62 333 LEU A C 1
ATOM 2775 O O . LEU A 1 333 ? 12.714 -5.463 -29.051 1.00 91.62 333 LEU A O 1
ATOM 2779 N N . SER A 1 334 ? 11.910 -7.420 -28.244 1.00 89.94 334 SER A N 1
ATOM 2780 C CA . SER A 1 334 ? 11.328 -7.915 -29.495 1.00 89.94 334 SER A CA 1
ATOM 2781 C C . SER A 1 334 ? 10.029 -7.204 -29.900 1.00 89.94 334 SER A C 1
ATOM 2783 O O . SER A 1 334 ? 9.644 -7.256 -31.071 1.00 89.94 334 SER A O 1
ATOM 2785 N N . LEU A 1 335 ? 9.361 -6.524 -28.960 1.00 86.19 335 LEU A N 1
ATOM 2786 C CA . LEU A 1 335 ? 8.125 -5.799 -29.234 1.00 86.19 335 LEU A CA 1
ATOM 2787 C C . LEU A 1 335 ? 8.411 -4.498 -30.015 1.00 86.19 335 LEU A C 1
ATOM 2789 O O . LEU A 1 335 ? 9.399 -3.806 -29.729 1.00 86.19 335 LEU A O 1
ATOM 2793 N N . PRO A 1 336 ? 7.548 -4.118 -30.978 1.00 83.50 336 PRO A N 1
ATOM 2794 C CA . PRO A 1 336 ? 7.665 -2.835 -31.666 1.00 83.50 336 PRO A CA 1
ATOM 2795 C C . PRO A 1 336 ? 7.636 -1.654 -30.677 1.00 83.50 336 PRO A C 1
ATOM 2797 O O . PRO A 1 336 ? 6.886 -1.655 -29.706 1.00 83.50 336 PRO A O 1
ATOM 2800 N N . LYS A 1 337 ? 8.468 -0.624 -30.874 1.00 79.19 337 LYS A N 1
ATOM 2801 C CA . LYS A 1 337 ? 8.631 0.450 -29.867 1.00 79.19 337 LYS A CA 1
ATOM 2802 C C . LYS A 1 337 ? 7.400 1.336 -29.690 1.00 79.19 337 LYS A C 1
ATOM 2804 O O . LYS A 1 337 ? 7.228 1.933 -28.635 1.00 79.19 337 LYS A O 1
ATOM 2809 N N . ASP A 1 338 ? 6.527 1.398 -30.680 1.00 75.56 338 ASP A N 1
ATOM 2810 C CA . ASP A 1 338 ? 5.210 2.018 -30.571 1.00 75.56 338 ASP A CA 1
ATOM 2811 C C . ASP A 1 338 ? 4.274 1.242 -29.626 1.00 75.56 338 ASP A C 1
ATOM 2813 O O . ASP A 1 338 ? 3.451 1.865 -28.961 1.00 75.56 338 ASP A O 1
ATOM 2817 N N . THR A 1 339 ? 4.451 -0.076 -29.445 1.00 76.75 339 THR A N 1
ATOM 2818 C CA . THR A 1 339 ? 3.663 -0.853 -28.463 1.00 76.75 339 THR A CA 1
ATOM 2819 C C . THR A 1 339 ? 4.078 -0.595 -27.022 1.00 76.75 339 THR A C 1
ATOM 2821 O O . THR A 1 339 ? 3.402 -1.043 -26.098 1.00 76.75 339 THR A O 1
ATOM 2824 N N . TYR A 1 340 ? 5.191 0.110 -26.803 1.00 80.69 340 TYR A N 1
ATOM 2825 C CA . TYR A 1 340 ? 5.558 0.553 -25.465 1.00 80.69 340 TYR A CA 1
ATOM 2826 C C . TYR A 1 340 ? 4.623 1.665 -24.986 1.00 80.69 340 TYR A C 1
ATOM 2828 O O . TYR A 1 340 ? 4.576 1.920 -23.793 1.00 80.69 340 TYR A O 1
ATOM 2836 N N . ILE A 1 341 ? 3.852 2.303 -25.871 1.00 81.50 341 ILE A N 1
ATOM 2837 C CA . ILE A 1 341 ? 2.831 3.287 -25.514 1.00 81.50 341 ILE A CA 1
ATOM 2838 C C . ILE A 1 341 ? 1.489 2.564 -25.346 1.00 81.50 341 ILE A C 1
ATOM 2840 O O . ILE A 1 341 ? 0.964 1.994 -26.298 1.00 81.50 341 ILE A O 1
ATOM 2844 N N . GLN A 1 342 ? 0.921 2.588 -24.135 1.00 65.69 342 GLN A N 1
ATOM 2845 C CA . GLN A 1 342 ? -0.350 1.914 -23.835 1.00 65.69 342 GLN A CA 1
ATOM 2846 C C . GLN A 1 342 ? -1.564 2.770 -24.194 1.00 65.69 342 GLN A C 1
ATOM 2848 O O . GLN A 1 342 ? -2.522 2.271 -24.781 1.00 65.69 342 GLN A O 1
ATOM 2853 N N . GLU A 1 343 ? -1.544 4.057 -23.847 1.00 64.25 343 GLU A N 1
ATOM 2854 C CA . GLU A 1 343 ? -2.693 4.944 -24.034 1.00 64.25 343 GLU A CA 1
ATOM 2855 C C . GLU A 1 343 ? -2.261 6.363 -24.398 1.00 64.25 343 GLU A C 1
ATOM 2857 O O . GLU A 1 343 ? -1.259 6.877 -23.893 1.00 64.25 343 GLU A O 1
ATOM 2862 N N . SER A 1 344 ? -3.064 7.022 -25.243 1.00 59.62 344 SER A N 1
ATOM 2863 C CA . SER A 1 344 ? -2.965 8.459 -25.490 1.00 59.62 344 SER A CA 1
ATOM 2864 C C . SER A 1 344 ? -4.279 9.151 -25.125 1.00 59.62 344 SER A C 1
ATOM 2866 O O . SER A 1 344 ? -5.344 8.845 -25.660 1.00 59.62 344 SER A O 1
ATOM 2868 N N . HIS A 1 345 ? -4.214 10.094 -24.187 1.00 63.50 345 HIS A N 1
ATOM 2869 C CA . HIS A 1 345 ? -5.360 10.885 -23.743 1.00 63.50 345 HIS A CA 1
ATOM 2870 C C . HIS A 1 345 ? -5.249 12.290 -24.310 1.00 63.50 345 HIS A C 1
ATOM 2872 O O . HIS A 1 345 ? -4.293 13.009 -24.014 1.00 63.50 345 HIS A O 1
ATOM 2878 N N . ARG A 1 346 ? -6.246 12.702 -25.099 1.00 60.31 346 ARG A N 1
ATOM 2879 C CA . ARG A 1 346 ? -6.322 14.067 -25.623 1.00 60.31 346 ARG A CA 1
ATOM 2880 C C . ARG A 1 346 ? -7.126 14.950 -24.669 1.00 60.31 346 ARG A C 1
ATOM 2882 O O . ARG A 1 346 ? -8.331 14.768 -24.503 1.00 60.31 346 ARG A O 1
ATOM 2889 N N . GLY A 1 347 ? -6.449 15.895 -24.027 1.00 59.22 347 GLY A N 1
ATOM 2890 C CA . GLY A 1 347 ? -7.053 16.924 -23.190 1.00 59.22 347 GLY A CA 1
ATOM 2891 C C . GLY A 1 347 ? -7.883 17.923 -24.001 1.00 59.22 347 GLY A C 1
ATOM 2892 O O . GLY A 1 347 ? -7.746 18.037 -25.220 1.00 59.22 347 GLY A O 1
ATOM 2893 N N . LYS A 1 348 ? -8.745 18.677 -23.306 1.00 51.78 348 LYS A N 1
ATOM 2894 C CA . LYS A 1 348 ? -9.640 19.678 -23.920 1.00 51.78 348 LYS A CA 1
ATOM 2895 C C . LYS A 1 348 ? -8.889 20.809 -24.637 1.00 51.78 348 LYS A C 1
ATOM 2897 O O . LYS A 1 348 ? -9.421 21.350 -25.600 1.00 51.78 348 LYS A O 1
ATOM 2902 N N . ASP A 1 349 ? -7.656 21.089 -24.221 1.00 56.53 349 ASP A N 1
ATOM 2903 C CA . ASP A 1 349 ? -6.822 22.177 -24.749 1.00 56.53 349 ASP A CA 1
ATOM 2904 C C . ASP A 1 349 ? -5.847 21.722 -25.855 1.00 56.53 349 ASP A C 1
ATOM 2906 O O . ASP A 1 349 ? -4.984 22.480 -26.289 1.00 56.53 349 ASP A O 1
ATOM 2910 N N . GLY A 1 350 ? -5.989 20.483 -26.346 1.00 59.16 350 GLY A N 1
ATOM 2911 C CA . GLY A 1 350 ? -5.125 19.910 -27.385 1.00 59.16 350 GLY A CA 1
ATOM 2912 C C . GLY A 1 350 ? -3.915 19.136 -26.858 1.00 59.16 350 GLY A C 1
ATOM 2913 O O . GLY A 1 350 ? -3.178 18.568 -27.666 1.00 59.16 350 GLY A O 1
ATOM 2914 N N . ASP A 1 351 ? -3.756 19.061 -25.537 1.00 64.31 351 ASP A N 1
ATOM 2915 C CA . ASP A 1 351 ? -2.678 18.321 -24.881 1.00 64.31 351 ASP A CA 1
ATOM 2916 C C . ASP A 1 351 ? -2.805 16.831 -25.113 1.00 64.31 351 ASP A C 1
ATOM 2918 O O . ASP A 1 351 ? -3.889 16.268 -24.977 1.00 64.31 351 ASP A O 1
ATOM 2922 N N . ILE A 1 352 ? -1.695 16.184 -25.448 1.00 69.00 352 ILE A N 1
ATOM 2923 C CA . ILE A 1 352 ? -1.649 14.731 -25.578 1.00 69.00 352 ILE A CA 1
ATOM 2924 C C . ILE A 1 352 ? -0.831 14.211 -24.412 1.00 69.00 352 ILE A C 1
ATOM 2926 O O . ILE A 1 352 ? 0.350 14.523 -24.279 1.00 69.00 352 ILE A O 1
ATOM 2930 N N . ARG A 1 353 ? -1.471 13.429 -23.551 1.00 69.19 353 ARG A N 1
ATOM 2931 C CA . ARG A 1 353 ? -0.774 12.647 -22.541 1.00 69.19 353 ARG A CA 1
ATOM 2932 C C . ARG A 1 353 ? -0.572 11.245 -23.073 1.00 69.19 353 ARG A C 1
ATOM 2934 O O . ARG A 1 353 ? -1.521 10.656 -23.577 1.00 69.19 353 ARG A O 1
ATOM 2941 N N . ILE A 1 354 ? 0.628 10.718 -22.912 1.00 73.00 354 ILE A N 1
ATOM 2942 C CA . ILE A 1 354 ? 0.994 9.359 -23.288 1.00 73.00 354 ILE A CA 1
ATOM 2943 C C . ILE A 1 354 ? 1.484 8.627 -22.041 1.00 73.00 354 ILE A C 1
ATOM 2945 O O . ILE A 1 354 ? 2.255 9.192 -21.269 1.00 73.00 354 ILE A O 1
ATOM 2949 N N . ASN A 1 355 ? 1.004 7.406 -21.826 1.00 71.38 355 ASN A N 1
ATOM 2950 C CA . ASN A 1 355 ? 1.494 6.510 -20.779 1.00 71.38 355 ASN A CA 1
ATOM 2951 C C . ASN A 1 355 ? 2.177 5.306 -21.425 1.00 71.38 355 ASN A C 1
ATOM 2953 O O . ASN A 1 355 ? 1.661 4.771 -22.413 1.00 71.38 355 ASN A O 1
ATOM 2957 N N . ASP A 1 356 ? 3.324 4.904 -20.887 1.00 77.31 356 ASP A N 1
ATOM 2958 C CA . ASP A 1 356 ? 4.051 3.741 -21.381 1.00 77.31 356 ASP A CA 1
ATOM 2959 C C . ASP A 1 356 ? 3.802 2.466 -20.562 1.00 77.31 356 ASP A C 1
ATOM 2961 O O . ASP A 1 356 ? 3.244 2.488 -19.464 1.00 77.31 356 ASP A O 1
ATOM 2965 N N . ILE A 1 357 ? 4.234 1.326 -21.101 1.00 76.75 357 ILE A N 1
ATOM 2966 C CA . ILE A 1 357 ? 4.109 0.018 -20.453 1.00 76.75 357 ILE A CA 1
ATOM 2967 C C . ILE A 1 357 ? 4.809 -0.033 -19.089 1.00 76.75 357 ILE A C 1
ATOM 2969 O O . ILE A 1 357 ? 4.378 -0.807 -18.242 1.00 76.75 357 ILE A O 1
ATOM 2973 N N . PHE A 1 358 ? 5.820 0.811 -18.851 1.00 75.69 358 PHE A N 1
ATOM 2974 C CA . PHE A 1 358 ? 6.579 0.919 -17.601 1.00 75.69 358 PHE A CA 1
ATOM 2975 C C . PHE A 1 358 ? 5.927 1.866 -16.578 1.00 75.69 358 PHE A C 1
ATOM 2977 O O . PHE A 1 358 ? 6.424 2.029 -15.463 1.00 75.69 358 PHE A O 1
ATOM 2984 N N . GLY A 1 359 ? 4.786 2.472 -16.924 1.00 66.56 359 GLY A N 1
ATOM 2985 C CA . GLY A 1 359 ? 4.069 3.424 -16.085 1.00 66.56 359 GLY A CA 1
ATOM 2986 C C . GLY A 1 359 ? 4.656 4.840 -16.113 1.00 66.56 359 GLY A C 1
ATOM 2987 O O . GLY A 1 359 ? 4.340 5.646 -15.239 1.00 66.56 359 GLY A O 1
ATOM 2988 N N . CYS A 1 360 ? 5.516 5.188 -17.069 1.00 70.12 360 CYS A N 1
ATOM 2989 C CA . CYS A 1 360 ? 6.006 6.556 -17.232 1.00 70.12 360 CYS A CA 1
ATOM 2990 C C . CYS A 1 360 ? 4.987 7.417 -17.998 1.00 70.12 360 CYS A C 1
ATOM 2992 O O . CYS A 1 360 ? 4.395 6.992 -18.990 1.00 70.12 360 CYS A O 1
ATOM 2994 N N . ASP A 1 361 ? 4.772 8.649 -17.522 1.00 65.81 361 ASP A N 1
ATOM 2995 C CA . ASP A 1 361 ? 3.849 9.611 -18.130 1.00 65.81 361 ASP A CA 1
ATOM 2996 C C . ASP A 1 361 ? 4.598 10.676 -18.943 1.00 65.81 361 ASP A C 1
ATOM 2998 O O . ASP A 1 361 ? 5.546 11.304 -18.464 1.00 65.81 361 ASP A O 1
ATOM 3002 N N . TYR A 1 362 ? 4.082 10.961 -20.133 1.00 70.38 362 TYR A N 1
ATOM 3003 C CA . TYR A 1 362 ? 4.608 11.932 -21.083 1.00 70.38 362 TYR A CA 1
ATOM 3004 C C . TYR A 1 362 ? 3.537 12.953 -21.447 1.00 70.38 362 TYR A C 1
ATOM 3006 O O . TYR A 1 362 ? 2.384 12.588 -21.673 1.00 70.38 362 TYR A O 1
ATOM 3014 N N . TYR A 1 363 ? 3.911 14.231 -21.537 1.00 67.06 363 TYR A N 1
ATOM 3015 C CA . TYR A 1 363 ? 2.985 15.309 -21.881 1.00 67.06 363 TYR A CA 1
ATOM 3016 C C . TYR A 1 363 ? 3.469 16.064 -23.116 1.00 67.06 363 TYR A C 1
ATOM 3018 O O . TYR A 1 363 ? 4.609 16.532 -23.193 1.00 67.06 363 TYR A O 1
ATOM 3026 N N . TYR A 1 364 ? 2.560 16.215 -24.072 1.00 65.62 364 TYR A N 1
ATOM 3027 C CA . TYR A 1 364 ? 2.716 17.030 -25.262 1.00 65.62 364 TYR A CA 1
ATOM 3028 C C . TYR A 1 364 ? 1.807 18.254 -25.149 1.00 65.62 364 TYR A C 1
ATOM 3030 O O . TYR A 1 364 ? 0.590 18.137 -25.281 1.00 65.62 364 TYR A O 1
ATOM 3038 N N . HIS A 1 365 ? 2.412 19.420 -24.917 1.00 57.66 365 HIS A N 1
ATOM 3039 C CA . HIS A 1 365 ? 1.732 20.715 -24.827 1.00 57.66 365 HIS A CA 1
ATOM 3040 C C . HIS A 1 365 ? 2.485 21.734 -25.696 1.00 57.66 365 HIS A C 1
ATOM 3042 O O . HIS A 1 365 ? 3.714 21.818 -25.643 1.00 57.66 365 HIS A O 1
ATOM 3048 N N . ASN A 1 366 ? 1.781 22.523 -26.515 1.00 52.56 366 ASN A N 1
ATOM 3049 C CA . ASN A 1 366 ? 2.375 23.584 -27.350 1.00 52.56 366 ASN A CA 1
ATOM 3050 C C . ASN A 1 366 ? 3.588 23.156 -28.213 1.00 52.56 366 ASN A C 1
ATOM 3052 O O . ASN A 1 366 ? 4.565 23.899 -28.334 1.00 52.56 366 ASN A O 1
ATOM 3056 N N . ARG A 1 367 ? 3.545 21.962 -28.827 1.00 50.81 367 ARG A N 1
ATOM 3057 C CA . ARG A 1 367 ? 4.643 21.393 -29.646 1.00 50.81 367 ARG A CA 1
ATOM 3058 C C . ARG A 1 367 ? 5.981 21.232 -28.905 1.00 50.81 367 ARG A C 1
ATOM 3060 O O . ARG A 1 367 ? 7.021 21.109 -29.549 1.00 50.81 367 ARG A O 1
ATOM 3067 N N . LYS A 1 368 ? 5.970 21.231 -27.570 1.00 48.22 368 LYS A N 1
ATOM 3068 C CA . LYS A 1 368 ? 7.130 20.926 -26.728 1.00 48.22 368 LYS A CA 1
ATOM 3069 C C . LYS A 1 368 ? 6.832 19.680 -25.904 1.00 48.22 368 LYS A C 1
ATOM 3071 O O . LYS A 1 368 ? 5.798 19.600 -25.243 1.00 48.22 368 LYS A 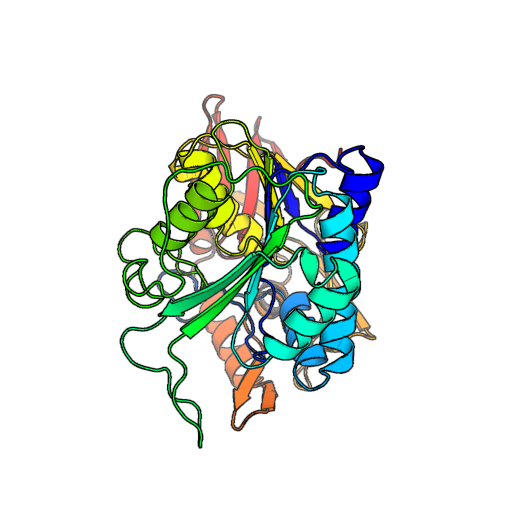O 1
ATOM 3076 N N . TYR A 1 369 ? 7.753 18.725 -25.943 1.00 55.91 369 TYR A N 1
ATOM 3077 C CA . TYR A 1 369 ? 7.730 17.562 -25.066 1.00 55.91 369 TYR A CA 1
ATOM 3078 C C . TYR A 1 369 ? 8.252 17.987 -23.702 1.00 55.91 369 TYR A C 1
ATOM 3080 O O . TYR A 1 369 ? 9.336 18.566 -23.601 1.00 55.91 369 TYR A O 1
ATOM 3088 N N . LYS A 1 370 ? 7.485 17.716 -22.651 1.00 48.22 370 LYS A N 1
ATOM 3089 C CA . LYS A 1 370 ? 8.008 17.750 -21.290 1.00 48.22 370 LYS A CA 1
ATOM 3090 C C . LYS A 1 370 ? 7.757 16.390 -20.664 1.00 48.22 370 LYS A C 1
ATOM 3092 O O . LYS A 1 370 ? 6.609 15.965 -20.534 1.00 48.22 370 LYS A O 1
ATOM 3097 N N . PHE A 1 371 ? 8.832 15.737 -20.230 1.00 45.72 371 PHE A N 1
ATOM 3098 C CA . PHE A 1 371 ? 8.722 14.820 -19.108 1.00 45.72 371 PHE A CA 1
ATOM 3099 C C . PHE A 1 371 ? 8.253 15.668 -17.925 1.00 45.72 371 PHE A C 1
ATOM 3101 O O . PHE A 1 371 ? 9.005 16.513 -17.437 1.00 45.72 371 PHE A O 1
ATOM 3108 N N . SER A 1 372 ? 6.986 15.553 -17.529 1.00 40.09 372 SER A N 1
ATOM 3109 C CA . SER A 1 372 ? 6.546 16.235 -16.319 1.00 40.09 372 SER A CA 1
ATOM 3110 C C . SER A 1 372 ? 6.795 15.287 -15.157 1.00 40.09 372 SER A C 1
ATOM 3112 O O . SER A 1 372 ? 6.009 14.375 -14.895 1.00 40.09 372 SER A O 1
ATOM 3114 N N . VAL A 1 373 ? 7.864 15.543 -14.413 1.00 38.34 373 VAL A N 1
ATOM 3115 C CA . VAL A 1 373 ? 7.746 15.424 -12.962 1.00 38.34 373 VAL A CA 1
ATOM 3116 C C . VAL A 1 373 ? 6.612 16.394 -12.610 1.00 38.34 373 VAL A C 1
ATOM 3118 O O . VAL A 1 373 ? 6.748 17.574 -12.943 1.00 38.34 373 VAL A O 1
ATOM 3121 N N . PRO A 1 374 ? 5.459 15.947 -12.075 1.00 32.81 374 PRO A N 1
ATOM 3122 C CA . PRO A 1 374 ? 4.472 16.886 -11.557 1.00 32.81 374 PRO A CA 1
ATOM 3123 C C . PRO A 1 374 ? 5.215 17.854 -10.644 1.00 32.81 374 PRO A C 1
ATOM 3125 O O . PRO A 1 374 ? 6.021 17.392 -9.831 1.00 32.81 374 PRO A O 1
ATOM 3128 N N . GLU A 1 375 ? 5.031 19.156 -10.865 1.00 26.59 375 GLU A N 1
ATOM 3129 C CA . GLU A 1 375 ? 5.772 20.199 -10.161 1.00 26.59 375 GLU A CA 1
ATOM 3130 C C . GLU A 1 375 ? 5.836 19.859 -8.672 1.00 26.59 375 GLU A C 1
ATOM 3132 O O . GLU A 1 375 ? 4.814 19.655 -8.012 1.00 26.59 375 GLU A O 1
ATOM 3137 N N . SER A 1 376 ? 7.062 19.737 -8.163 1.00 26.94 376 SER A N 1
ATOM 3138 C CA . SER A 1 376 ? 7.292 19.772 -6.731 1.00 26.94 376 SER A CA 1
ATOM 3139 C C . SER A 1 376 ? 6.714 21.087 -6.225 1.00 26.94 376 SER A C 1
ATOM 3141 O O . SER A 1 376 ? 7.191 22.149 -6.633 1.00 26.94 376 SER A O 1
ATOM 3143 N N . ILE A 1 377 ? 5.695 21.004 -5.373 1.00 28.84 377 ILE A N 1
ATOM 3144 C CA . ILE A 1 377 ? 5.362 22.102 -4.466 1.00 28.84 377 ILE A CA 1
ATOM 3145 C C . ILE A 1 377 ? 6.289 22.002 -3.260 1.00 28.84 377 ILE A C 1
ATOM 3147 O O . ILE A 1 377 ? 6.404 20.882 -2.699 1.00 28.84 377 ILE A O 1
#